Protein AF-0000000068152806 (afdb_homodimer)

Solvent-accessible surface area (backbone atoms only — not comparable to full-atom values): 21511 Å² total; per-residue (Å²): 139,83,94,70,76,79,80,67,64,83,64,62,55,67,63,58,47,50,52,50,33,52,52,53,46,49,50,49,51,51,51,44,48,52,53,55,49,51,43,52,47,40,26,72,75,70,64,43,59,54,64,48,30,51,35,50,41,30,65,74,62,71,43,65,50,60,44,10,46,52,40,53,50,41,35,52,35,21,40,46,11,8,44,35,8,37,49,25,39,74,61,47,23,37,74,90,31,66,49,57,30,49,23,26,42,28,42,11,51,30,28,37,49,50,22,50,31,69,69,41,37,43,46,60,52,44,30,74,72,66,41,61,49,67,62,58,44,45,64,51,49,52,27,49,51,51,19,53,56,30,40,58,78,43,38,88,81,46,58,47,64,28,47,52,49,13,52,50,26,39,48,49,14,52,53,37,53,73,66,26,88,77,40,76,73,35,52,55,52,21,50,50,26,35,48,45,10,43,50,27,38,18,52,36,31,37,52,50,23,48,52,32,48,48,54,58,64,108,139,82,94,70,76,79,82,68,65,82,64,62,55,68,64,58,46,50,54,50,33,51,51,54,46,48,50,49,52,51,52,43,48,52,54,55,49,51,44,52,47,40,26,72,74,70,64,44,57,54,65,49,30,50,36,50,40,31,65,73,63,71,44,64,48,60,44,10,47,53,39,53,50,40,35,52,35,21,41,47,12,9,44,36,8,38,49,25,39,74,62,48,26,37,74,90,32,67,47,56,30,48,22,25,43,27,41,10,50,31,28,36,50,50,23,49,31,69,69,42,36,41,45,60,54,45,30,73,73,67,41,61,50,69,63,60,44,44,64,50,50,50,27,47,50,50,19,51,55,30,40,57,78,43,37,86,81,47,57,46,63,28,47,53,50,12,52,51,25,37,48,49,15,51,52,37,54,75,66,26,89,77,40,77,72,35,52,55,53,20,50,49,26,36,46,45,10,42,51,28,39,19,50,36,31,38,50,50,23,49,51,31,51,47,54,58,64,108

Nearest PDB structures (foldseek):
  4kly-assembly1_D  TM=4.750E-01  e=7.527E-01  gamma proteobacterium 'Hot 75m4'
  7ocy-assembly1_A  TM=3.410E-01  e=1.994E+00  Enterococcus faecalis
  6uy0-assembly1_A  TM=3.071E-01  e=4.565E+00  Bos taurus
  7sgr-assembly1_F  TM=2.687E-01  e=9.029E+00  Escherichia coli CFT073
  4kly-assembly1_D  TM=5.398E-01  e=6.756E-01  gamma proteobacterium 'Hot 75m4'

Organism: Rhizobium meliloti (strain 1021) (NCBI:txid266834)

Foldseek 3Di:
DCPPPDPPPPPVPPVVVVVVVVVVVVVVVVVVCVVVVVLVCCCVPVVDPSCCVPDDVCVVVVHDPCPCVLLVVLLVLLQLLLVLLVVLLVVCQPVVPVLLSQLSNLLNVLSNLVSVCSVVVVLVVVVVVPDPSVVSCVVSVVSLVSNLVSCVVVVVVFVVVLSVLLVVLLVVLVVLVVVVPPPPVSPVVSSVSNSSSSNSSSVRSNVSSVVSVVVVVD/DCPPPDPPPPPPPPVVVVVVVVVVVVVVVVVVCVVVVVLVCCCVPVVDPSCCVPDDVCVVVVHDPCPCVLLVVLLVLLQLLLVLLVVLLVVCQPVVPPLLSQLSNLLNVLSNLVSVCSVVVVLVVVVVVPDPSVVSCVVSVVSLVSNLVSCVVVVVVFVVVLSVLLVVLLVVLVVLVVVVPPPPVSPVVSSVSNSSSSNSSSVRSNVSSVVSNVVVVD

Radius of gyration: 22.73 Å; Cα contacts (8 Å, |Δi|>4): 571; chains: 2; bounding box: 51×72×53 Å

Sequence (436 aa):
MDVEGITTAKALPRERRIQGDFHYALLVICSCIVLLTSIVIADRLFGIDYYDLVRDPNAIAGQPKYFGLVSNLGVILWFTGGIAALQAYWSGAGYDAPHLRRTLLAGGLFSGLMGIDDLLMLHEAIATAGVPEPFVLVPHMLLLATLCYHAWFIRRNIQWVLLAAAVASLGCSFLVDAVSENFAGLVFVEEGFKILGIMFLAVFLSLTSHAALKTKRRMDVEGITTAKALPRERRIQGDFHYALLVICSCIVLLTSIVIADRLFGIDYYDLVRDPNAIAGQPKYFGLVSNLGVILWFTGGIAALQAYWSGAGYDAPHLRRTLLAGGLFSGLMGIDDLLMLHEAIATAGVPEPFVLVPHMLLLATLCYHAWFIRRNIQWVLLAAAVASLGCSFLVDAVSENFAGLVFVEEGFKILGIMFLAVFLSLTSHAALKTKRR

Secondary structure (DSSP, 8-state):
--TTSS--S----HHHHHHHHHHHHHHHHHHHHHHHHHHHHHHHHH---HHHHHS-HHHHHT--TTTTHHHHHHHHHHHHHHHHHHHHHHTTTTTT-HHHHHHHHHHHHHHHHHHHHHHHTHHHHHHHTT--HHHHHHHHHHHHHHHHHHHHHTGGGTTHHHHHHHHHHHHHHHHHHHHGGG-HHHHHHHHHHHHHHHHHHHHHHHHHHHHHHHHTT-/--TTSS--S----HHHHHHHHHHHHHHHHHHHHHHHHHHHHHHHHH---HHHHHS-HHHHHT--TTTTHHHHHHHHHHHHHHHHHHHHHHTTTTTT-HHHHHHHHHHHHHHHHHHHHHHHTHHHHHHHTT--HHHHHHHHHHHHHHHHHHHHHTTTTTTHHHHHHHHHHHHHHHHHHHHGGG-HHHHHHHHHHHHHHHHHHHHHHHHHHHHHHHHTT-

Structure (mmCIF, N/CA/C/O backbone):
data_AF-0000000068152806-model_v1
#
loop_
_entity.id
_entity.type
_entity.pdbx_description
1 polymer 'DUF998 domain-containing protein'
#
loop_
_atom_site.group_PDB
_atom_site.id
_atom_site.type_symbol
_atom_site.label_atom_id
_atom_site.label_alt_id
_atom_site.label_comp_id
_atom_site.label_asym_id
_atom_site.label_entity_id
_atom_site.label_seq_id
_atom_site.pdbx_PDB_ins_code
_atom_site.Cartn_x
_atom_site.Cartn_y
_atom_site.Cartn_z
_atom_site.occupancy
_atom_site.B_iso_or_equiv
_atom_site.auth_seq_id
_atom_site.auth_comp_id
_atom_site.auth_asym_id
_atom_site.auth_atom_id
_atom_site.pdbx_PDB_model_num
ATOM 1 N N . MET A 1 1 ? 16.562 44.125 15.492 1 23.91 1 MET A N 1
ATOM 2 C CA . MET A 1 1 ? 15.328 43.375 15.703 1 23.91 1 MET A CA 1
ATOM 3 C C . MET A 1 1 ? 15.562 41.875 15.477 1 23.91 1 MET A C 1
ATOM 5 O O . MET A 1 1 ? 16 41.469 14.398 1 23.91 1 MET A O 1
ATOM 9 N N . ASP A 1 2 ? 15.766 41 16.578 1 25.88 2 ASP A N 1
ATOM 10 C CA . ASP A 1 2 ? 16.312 39.688 16.938 1 25.88 2 ASP A CA 1
ATOM 11 C C . ASP A 1 2 ? 15.43 38.562 16.422 1 25.88 2 ASP A C 1
ATOM 13 O O . ASP A 1 2 ? 14.266 38.438 16.828 1 25.88 2 ASP A O 1
ATOM 17 N N . VAL A 1 3 ? 15.453 38.156 15.164 1 32.62 3 VAL A N 1
ATOM 18 C CA . VAL A 1 3 ? 14.945 37.031 14.359 1 32.62 3 VAL A CA 1
ATOM 19 C C . VAL A 1 3 ? 15.117 35.719 15.133 1 32.62 3 VAL A C 1
ATOM 21 O O . VAL A 1 3 ? 15.938 34.875 14.758 1 32.62 3 VAL A O 1
ATOM 24 N N . GLU A 1 4 ? 15.344 35.656 16.531 1 32.03 4 GLU A N 1
ATOM 25 C CA . GLU A 1 4 ? 15.562 34.688 17.625 1 32.03 4 GLU A CA 1
ATOM 26 C C . GLU A 1 4 ? 14.359 33.781 17.812 1 32.03 4 GLU A C 1
ATOM 28 O O . GLU A 1 4 ? 14.5 32.656 18.281 1 32.03 4 GLU A O 1
ATOM 33 N N . GLY A 1 5 ? 13.117 34.219 17.891 1 29.22 5 GLY A N 1
ATOM 34 C CA . GLY A 1 5 ? 11.938 33.625 18.5 1 29.22 5 GLY A CA 1
ATOM 35 C C . GLY A 1 5 ? 11.453 32.375 17.766 1 29.22 5 GLY A C 1
ATOM 36 O O . GLY A 1 5 ? 10.555 31.688 18.234 1 29.22 5 GLY A O 1
ATOM 37 N N . ILE A 1 6 ? 11.383 32.406 16.5 1 32.19 6 ILE A N 1
ATOM 38 C CA . ILE A 1 6 ? 10.609 31.438 15.742 1 32.19 6 ILE A CA 1
ATOM 39 C C . ILE A 1 6 ? 11.102 30.016 16.047 1 32.19 6 ILE A C 1
ATOM 41 O O . ILE A 1 6 ? 10.32 29.062 16.047 1 32.19 6 ILE A O 1
ATOM 45 N N . THR A 1 7 ? 12.383 29.688 15.914 1 33.19 7 THR A N 1
ATOM 46 C CA . THR A 1 7 ? 12.977 28.422 15.523 1 33.19 7 THR A CA 1
ATOM 47 C C . THR A 1 7 ? 12.898 27.406 16.672 1 33.19 7 THR A C 1
ATOM 49 O O . THR A 1 7 ? 13.625 26.406 16.672 1 33.19 7 THR A O 1
ATOM 52 N N . THR A 1 8 ? 12.367 27.688 17.828 1 31.72 8 THR A N 1
ATOM 53 C CA . THR A 1 8 ? 12.414 26.891 19.047 1 31.72 8 THR A CA 1
ATOM 54 C C . THR A 1 8 ? 11.523 25.672 18.938 1 31.72 8 THR A C 1
ATOM 56 O O . THR A 1 8 ? 10.398 25.656 19.438 1 31.72 8 THR A O 1
ATOM 59 N N . ALA A 1 9 ? 10.922 25.266 17.859 1 37.38 9 ALA A N 1
ATOM 60 C CA . ALA A 1 9 ? 10.352 23.938 17.953 1 37.38 9 ALA A CA 1
ATOM 61 C C . ALA A 1 9 ? 11.164 23.062 18.906 1 37.38 9 ALA A C 1
ATOM 63 O O . ALA A 1 9 ? 12.391 22.969 18.781 1 37.38 9 ALA A O 1
ATOM 64 N N . LYS A 1 10 ? 10.672 22.797 20.078 1 40.47 10 LYS A N 1
ATOM 65 C CA . LYS A 1 10 ? 11.336 22.078 21.172 1 40.47 10 LYS A CA 1
ATOM 66 C C . LYS A 1 10 ? 12.133 20.891 20.641 1 40.47 10 LYS A C 1
ATOM 68 O O . LYS A 1 10 ? 11.547 19.875 20.234 1 40.47 10 LYS A O 1
ATOM 73 N N . ALA A 1 11 ? 13.219 21.031 19.891 1 41.03 11 ALA A N 1
ATOM 74 C CA . ALA A 1 11 ? 14.266 20.078 19.562 1 41.03 11 ALA A CA 1
ATOM 75 C C . ALA A 1 11 ? 14.445 19.062 20.688 1 41.03 11 ALA A C 1
ATOM 77 O O . ALA A 1 11 ? 14.844 19.422 21.797 1 41.03 11 ALA A O 1
ATOM 78 N N . LEU A 1 12 ? 13.484 18.109 20.828 1 43.78 12 LEU A N 1
ATOM 79 C CA . LEU A 1 12 ? 13.953 17.125 21.812 1 43.78 12 LEU A CA 1
ATOM 80 C C . LEU A 1 12 ? 15.477 17.062 21.828 1 43.78 12 LEU A C 1
ATOM 82 O O . LEU A 1 12 ? 16.109 17.156 20.781 1 43.78 12 LEU A O 1
ATOM 86 N N . PRO A 1 13 ? 16.062 17.391 22.969 1 49.28 13 PRO A N 1
ATOM 87 C CA . PRO A 1 13 ? 17.516 17.266 23.047 1 49.28 13 PRO A CA 1
ATOM 88 C C . PRO A 1 13 ? 18.062 16.109 22.203 1 49.28 13 PRO A C 1
ATOM 90 O O . PRO A 1 13 ? 17.359 15.117 21.984 1 49.28 13 PRO A O 1
ATOM 93 N N . ARG A 1 14 ? 18.969 16.422 21.297 1 53.59 14 ARG A N 1
ATOM 94 C CA . ARG A 1 14 ? 19.672 15.5 20.422 1 53.59 14 ARG A CA 1
ATOM 95 C C . ARG A 1 14 ? 19.75 14.109 21.031 1 53.59 14 ARG A C 1
ATOM 97 O O . ARG A 1 14 ? 19.594 13.109 20.312 1 53.59 14 ARG A O 1
ATOM 104 N N . GLU A 1 15 ? 19.953 14.203 22.328 1 50.41 15 GLU A N 1
ATOM 105 C CA . GLU A 1 15 ? 20.141 12.93 23.016 1 50.41 15 GLU A CA 1
ATOM 106 C C . GLU A 1 15 ? 18.844 12.125 23.062 1 50.41 15 GLU A C 1
ATOM 108 O O . GLU A 1 15 ? 18.859 10.906 22.859 1 50.41 15 GLU A O 1
ATOM 113 N N . ARG A 1 16 ? 17.75 12.719 23.328 1 54.06 16 ARG A N 1
ATOM 114 C CA . ARG A 1 16 ? 16.469 12.016 23.422 1 54.06 16 ARG A CA 1
ATOM 115 C C . ARG A 1 16 ? 16.016 11.523 22.047 1 54.06 16 ARG A C 1
ATOM 117 O O . ARG A 1 16 ? 15.391 10.469 21.938 1 54.06 16 ARG A O 1
ATOM 124 N N . ARG A 1 17 ? 16.5 12.227 21.109 1 61.84 17 ARG A N 1
ATOM 125 C CA . ARG A 1 17 ? 16.125 11.828 19.75 1 61.84 17 ARG A CA 1
ATOM 126 C C . ARG A 1 17 ? 16.906 10.594 19.312 1 61.84 17 ARG A C 1
ATOM 128 O O . ARG A 1 17 ? 16.344 9.672 18.719 1 61.84 17 ARG A O 1
ATOM 135 N N . ILE A 1 18 ? 18.188 10.625 19.781 1 61.19 18 ILE A N 1
ATOM 136 C CA . ILE A 1 18 ? 19.016 9.469 19.453 1 61.19 18 ILE A CA 1
ATOM 137 C C . ILE A 1 18 ? 18.516 8.242 20.219 1 61.19 18 ILE A C 1
ATOM 139 O O . ILE A 1 18 ? 18.438 7.145 19.656 1 61.19 18 ILE A O 1
ATOM 143 N N . GLN A 1 19 ? 18.219 8.539 21.406 1 64.38 19 GLN A N 1
ATOM 144 C CA . GLN A 1 19 ? 17.672 7.441 22.219 1 64.38 19 GLN A CA 1
ATOM 145 C C . GLN A 1 19 ? 16.375 6.918 21.625 1 64.38 19 GLN A C 1
ATOM 147 O O . GLN A 1 19 ? 16.125 5.711 21.609 1 64.38 19 GLN A O 1
ATOM 152 N N . GLY A 1 20 ? 15.586 7.766 21.172 1 71.75 20 GLY A N 1
ATOM 153 C CA . GLY A 1 20 ? 14.352 7.367 20.531 1 71.75 20 GLY A CA 1
ATOM 154 C C . GLY A 1 20 ? 14.562 6.609 19.234 1 71.75 20 GLY A C 1
ATOM 155 O O . GLY A 1 20 ? 13.883 5.613 18.969 1 71.75 20 GLY A O 1
ATOM 156 N N . ASP A 1 21 ? 15.648 6.93 18.641 1 79.38 21 ASP A N 1
ATOM 157 C CA . ASP A 1 21 ? 16.016 6.273 17.391 1 79.38 21 ASP A CA 1
ATOM 158 C C . ASP A 1 21 ? 16.391 4.816 17.625 1 79.38 21 ASP A C 1
ATOM 160 O O . ASP A 1 21 ? 15.984 3.93 16.875 1 79.38 21 ASP A O 1
ATOM 164 N N . PHE A 1 22 ? 17.078 4.609 18.719 1 83.88 22 PHE A N 1
ATOM 165 C CA . PHE A 1 22 ? 17.562 3.264 19.016 1 83.88 22 PHE A CA 1
ATOM 166 C C . PHE A 1 22 ? 16.406 2.352 19.422 1 83.88 22 PHE A C 1
ATOM 168 O O . PHE A 1 22 ? 16.391 1.166 19.094 1 83.88 22 PHE A O 1
ATOM 175 N N . HIS A 1 23 ? 15.477 2.967 20.094 1 88.12 23 HIS A N 1
ATOM 176 C CA . HIS A 1 23 ? 14.32 2.168 20.5 1 88.12 23 HIS A CA 1
ATOM 177 C C . HIS A 1 23 ? 13.539 1.69 19.266 1 88.12 23 HIS A C 1
ATOM 179 O O . HIS A 1 23 ? 13.148 0.523 19.203 1 88.12 23 HIS A O 1
ATOM 185 N N . TYR A 1 24 ? 13.336 2.57 18.328 1 89.94 24 TYR A N 1
ATOM 186 C CA . TYR A 1 24 ? 12.633 2.189 17.109 1 89.94 24 TYR A CA 1
ATOM 187 C C . TYR A 1 24 ? 13.43 1.165 16.312 1 89.94 24 TYR A C 1
ATOM 189 O O . TYR A 1 24 ? 12.859 0.231 15.734 1 89.94 24 TYR A O 1
ATOM 197 N N . ALA A 1 25 ? 14.727 1.347 16.297 1 91.38 25 ALA A N 1
ATOM 198 C CA . ALA A 1 25 ? 15.578 0.404 15.578 1 91.38 25 ALA A CA 1
ATOM 199 C C . ALA A 1 25 ? 15.5 -0.989 16.188 1 91.38 25 ALA A C 1
ATOM 201 O O . ALA A 1 25 ? 15.391 -1.986 15.477 1 91.38 25 ALA A O 1
ATOM 202 N N . LEU A 1 26 ? 15.484 -1.03 17.469 1 91.75 26 LEU A N 1
ATOM 203 C CA . LEU A 1 26 ? 15.398 -2.301 18.188 1 91.75 26 LEU A CA 1
ATOM 204 C C . LEU A 1 26 ? 14.047 -2.967 17.938 1 91.75 26 LEU A C 1
ATOM 206 O O . LEU A 1 26 ? 13.977 -4.18 17.75 1 91.75 26 LEU A O 1
ATOM 210 N N . LEU A 1 27 ? 13.086 -2.189 17.938 1 92.06 27 LEU A N 1
ATOM 211 C CA . LEU A 1 27 ? 11.75 -2.721 17.703 1 92.06 27 LEU A CA 1
ATOM 212 C C . LEU A 1 27 ? 11.648 -3.316 16.297 1 92.06 27 LEU A C 1
ATOM 214 O O . LEU A 1 27 ? 11.039 -4.375 16.109 1 92.06 27 LEU A O 1
ATOM 218 N N . VAL A 1 28 ? 12.219 -2.611 15.328 1 94.25 28 VAL A N 1
ATOM 219 C CA . VAL A 1 28 ? 12.195 -3.094 13.953 1 94.25 28 VAL A CA 1
ATOM 220 C C . VAL A 1 28 ? 12.992 -4.391 13.844 1 94.25 28 VAL A C 1
ATOM 222 O O . VAL A 1 28 ? 12.531 -5.363 13.242 1 94.25 28 VAL A O 1
ATOM 225 N N . ILE A 1 29 ? 14.156 -4.438 14.484 1 94.12 29 ILE A N 1
ATOM 226 C CA . ILE A 1 29 ? 15.008 -5.617 14.445 1 94.12 29 ILE A CA 1
ATOM 227 C C . ILE A 1 29 ? 14.305 -6.793 15.117 1 94.12 29 ILE A C 1
ATOM 229 O O . ILE A 1 29 ? 14.281 -7.902 14.578 1 94.12 29 ILE A O 1
ATOM 233 N N . CYS A 1 30 ? 13.711 -6.562 16.266 1 93.44 30 CYS A N 1
ATOM 234 C CA . CYS A 1 30 ? 12.992 -7.605 16.984 1 93.44 30 CYS A CA 1
ATOM 235 C C . CYS A 1 30 ? 11.828 -8.133 16.156 1 93.44 30 CYS A C 1
ATOM 237 O O . CYS A 1 30 ? 11.609 -9.344 16.078 1 93.44 30 CYS A O 1
ATOM 239 N N . SER A 1 31 ? 11.078 -7.199 15.578 1 93.5 31 SER A N 1
ATOM 240 C CA . SER A 1 31 ? 9.961 -7.602 14.742 1 93.5 31 SER A CA 1
ATOM 241 C C . SER A 1 31 ? 10.43 -8.445 13.555 1 93.5 31 SER A C 1
ATOM 243 O O . SER A 1 31 ? 9.773 -9.43 13.195 1 93.5 31 SER A O 1
ATOM 245 N N . CYS A 1 32 ? 11.523 -8.078 12.969 1 93.19 32 CYS A N 1
ATOM 246 C CA . CYS A 1 32 ? 12.07 -8.828 11.844 1 93.19 32 CYS A CA 1
ATOM 247 C C . CYS A 1 32 ? 12.523 -10.219 12.273 1 93.19 32 CYS A C 1
ATOM 249 O O . CYS A 1 32 ? 12.281 -11.195 11.578 1 93.19 32 CYS A O 1
ATOM 251 N N . ILE A 1 33 ? 13.156 -10.289 13.422 1 91.38 33 ILE A N 1
ATOM 252 C CA . ILE A 1 33 ? 13.625 -11.57 13.953 1 91.38 33 ILE A CA 1
ATOM 253 C C . ILE A 1 33 ? 12.422 -12.484 14.203 1 91.38 33 ILE A C 1
ATOM 255 O O . ILE A 1 33 ? 12.453 -13.672 13.867 1 91.38 33 ILE A O 1
ATOM 259 N N . VAL A 1 34 ? 11.438 -11.953 14.812 1 91.81 34 VAL A N 1
ATOM 260 C CA . VAL A 1 34 ? 10.234 -12.734 15.086 1 91.81 34 VAL A CA 1
ATOM 261 C C . VAL A 1 34 ? 9.648 -13.242 13.773 1 91.81 34 VAL A C 1
ATOM 263 O O . VAL A 1 34 ? 9.25 -14.406 13.672 1 91.81 34 VAL A O 1
ATOM 266 N N . LEU A 1 35 ? 9.578 -12.383 12.781 1 91.31 35 LEU A N 1
ATOM 267 C CA . LEU A 1 35 ? 9.031 -12.75 11.477 1 91.31 35 LEU A CA 1
ATOM 268 C C . LEU A 1 35 ? 9.859 -13.859 10.836 1 91.31 35 LEU A C 1
ATOM 270 O O . LEU A 1 35 ? 9.312 -14.883 10.422 1 91.31 35 LEU A O 1
ATOM 274 N N . LEU A 1 36 ? 11.188 -13.734 10.766 1 89.62 36 LEU A N 1
ATOM 275 C CA . LEU A 1 36 ? 12.062 -14.711 10.125 1 89.62 36 LEU A CA 1
ATOM 276 C C . LEU A 1 36 ? 12.07 -16.031 10.898 1 89.62 36 LEU A C 1
ATOM 278 O O . LEU A 1 36 ? 12.078 -17.109 10.297 1 89.62 36 LEU A O 1
ATOM 282 N N . THR A 1 37 ? 12.07 -15.898 12.211 1 90.06 37 THR A N 1
ATOM 283 C CA . THR A 1 37 ? 12.039 -17.109 13.039 1 90.06 37 THR A CA 1
ATOM 284 C C . THR A 1 37 ? 10.734 -17.875 12.82 1 90.06 37 THR A C 1
ATOM 286 O O . THR A 1 37 ? 10.727 -19.094 12.766 1 90.06 37 THR A O 1
ATOM 289 N N . SER A 1 38 ? 9.625 -17.172 12.742 1 89.81 38 SER A N 1
ATOM 290 C CA . SER A 1 38 ? 8.336 -17.812 12.484 1 89.81 38 SER A CA 1
ATOM 291 C C . SER A 1 38 ? 8.352 -18.578 11.164 1 89.81 38 SER A C 1
ATOM 293 O O . SER A 1 38 ? 7.73 -19.641 11.047 1 89.81 38 SER A O 1
ATOM 295 N N . ILE A 1 39 ? 9.023 -18.078 10.18 1 87.31 39 ILE A N 1
ATOM 296 C CA . ILE A 1 39 ? 9.125 -18.734 8.875 1 87.31 39 ILE A CA 1
ATOM 297 C C . ILE A 1 39 ? 9.93 -20.016 9 1 87.31 39 ILE A C 1
ATOM 299 O O . ILE A 1 39 ? 9.547 -21.047 8.438 1 87.31 39 ILE A O 1
ATOM 303 N N . VAL A 1 40 ? 11.008 -19.938 9.773 1 86.56 40 VAL A N 1
ATOM 304 C CA . VAL A 1 40 ? 11.852 -21.109 9.977 1 86.56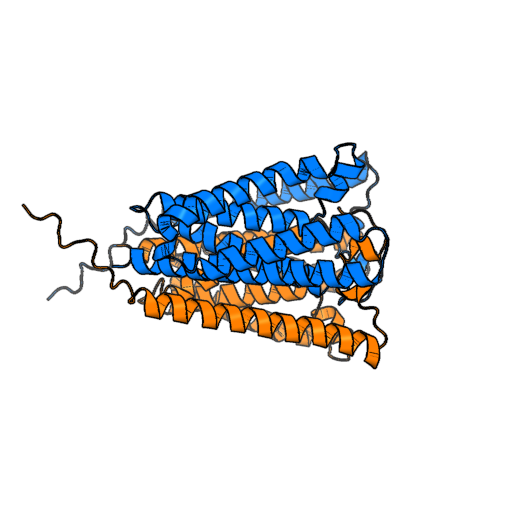 40 VAL A CA 1
ATOM 305 C C . VAL A 1 40 ? 11.078 -22.188 10.75 1 86.56 40 VAL A C 1
ATOM 307 O O . VAL A 1 40 ? 11.164 -23.375 10.43 1 86.56 40 VAL A O 1
ATOM 310 N N . ILE A 1 41 ? 10.336 -21.719 11.703 1 87.88 41 ILE A N 1
ATOM 311 C CA . ILE A 1 41 ? 9.523 -22.656 12.484 1 87.88 41 ILE A CA 1
ATOM 312 C C . ILE A 1 41 ? 8.477 -23.297 11.578 1 87.88 41 ILE A C 1
ATOM 314 O O . ILE A 1 41 ? 8.242 -24.516 11.664 1 87.88 41 ILE A O 1
ATOM 318 N N . ALA A 1 42 ? 7.828 -22.531 10.703 1 84.69 42 ALA A N 1
ATOM 319 C CA . ALA A 1 42 ? 6.836 -23.078 9.773 1 84.69 42 ALA A CA 1
ATOM 320 C C . ALA A 1 42 ? 7.465 -24.094 8.828 1 84.69 42 ALA A C 1
ATOM 322 O O . ALA A 1 42 ? 6.848 -25.109 8.508 1 84.69 42 ALA A O 1
ATOM 323 N N . ASP A 1 43 ? 8.641 -23.844 8.398 1 85.25 43 ASP A N 1
ATOM 324 C CA . ASP A 1 43 ? 9.367 -24.766 7.52 1 85.25 43 ASP A CA 1
ATOM 325 C C . ASP A 1 43 ? 9.695 -26.062 8.234 1 85.25 43 ASP A C 1
ATOM 327 O O . ASP A 1 43 ? 9.453 -27.156 7.699 1 85.25 43 ASP A O 1
ATOM 331 N N . ARG A 1 44 ? 10.07 -25.984 9.508 1 87.25 44 ARG A N 1
ATOM 332 C CA . ARG A 1 44 ? 10.516 -27.156 10.266 1 87.25 44 ARG A CA 1
ATOM 333 C C . ARG A 1 44 ? 9.328 -27.938 10.82 1 87.25 44 ARG A C 1
ATOM 335 O O . ARG A 1 44 ? 9.344 -29.156 10.836 1 87.25 44 ARG A O 1
ATOM 342 N N . LEU A 1 45 ? 8.352 -27.219 11.227 1 86.94 45 LEU A N 1
ATOM 343 C CA . LEU A 1 45 ? 7.25 -27.875 11.93 1 86.94 45 LEU A CA 1
ATOM 344 C C . LEU A 1 45 ? 6.156 -28.281 10.945 1 86.94 45 LEU A C 1
ATOM 346 O O . LEU A 1 45 ? 5.52 -29.328 11.125 1 86.94 45 LEU A O 1
ATOM 350 N N . PHE A 1 46 ? 5.867 -27.5 9.883 1 83.56 46 PHE A N 1
ATOM 351 C CA . PHE A 1 46 ? 4.742 -27.766 9 1 83.56 46 PHE A CA 1
ATOM 352 C C . PHE A 1 46 ? 5.227 -28.203 7.621 1 83.56 46 PHE A C 1
ATOM 354 O O . PHE A 1 46 ? 4.422 -28.547 6.75 1 83.56 46 PHE A O 1
ATOM 361 N N . GLY A 1 47 ? 6.531 -28.156 7.371 1 85 47 GLY A N 1
ATOM 362 C CA . GLY A 1 47 ? 7.098 -28.609 6.109 1 85 47 GLY A CA 1
ATOM 363 C C . GLY A 1 47 ? 6.895 -27.625 4.977 1 85 47 GLY A C 1
ATOM 364 O O . GLY A 1 47 ? 6.934 -28 3.803 1 85 47 GLY A O 1
ATOM 365 N N . ILE A 1 48 ? 6.527 -26.453 5.258 1 81.94 48 ILE A N 1
ATOM 366 C CA . ILE A 1 48 ? 6.387 -25.422 4.242 1 81.94 48 ILE A CA 1
ATOM 36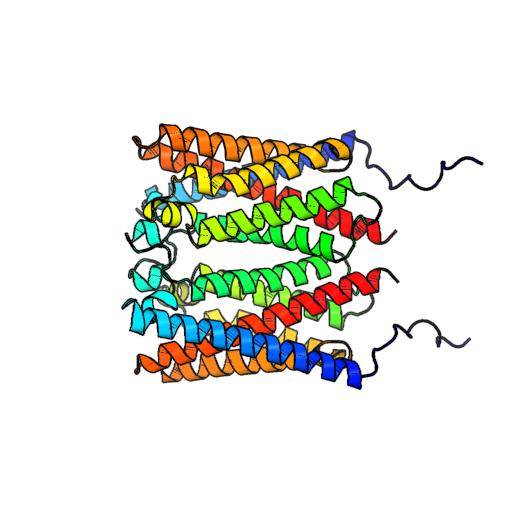7 C C . ILE A 1 48 ? 7.762 -24.859 3.873 1 81.94 48 ILE A C 1
ATOM 369 O O . ILE A 1 48 ? 8.453 -24.297 4.719 1 81.94 48 ILE A O 1
ATOM 373 N N . ASP A 1 49 ? 8.18 -25.062 2.691 1 85.94 49 ASP A N 1
ATOM 374 C CA . ASP A 1 49 ? 9.477 -24.547 2.246 1 85.94 49 ASP A CA 1
ATOM 375 C C . ASP A 1 49 ? 9.57 -23.047 2.434 1 85.94 49 ASP A C 1
ATOM 377 O O . ASP A 1 49 ? 8.68 -22.297 2.02 1 85.94 49 ASP A O 1
ATOM 381 N N . TYR A 1 50 ? 10.609 -22.578 3.135 1 83 50 TYR A N 1
ATOM 382 C CA . TYR A 1 50 ? 10.797 -21.156 3.375 1 83 50 TYR A CA 1
ATOM 383 C C . TYR A 1 50 ? 10.836 -20.391 2.062 1 83 50 TYR A C 1
ATOM 385 O O . TYR A 1 50 ? 10.445 -19.219 2.01 1 83 50 TYR A O 1
ATOM 393 N N . TYR A 1 51 ? 11.258 -21.016 1.03 1 82.06 51 TYR A N 1
ATOM 394 C CA . TYR A 1 51 ? 11.344 -20.406 -0.291 1 82.06 51 TYR A CA 1
ATOM 395 C C . TYR A 1 51 ? 9.961 -19.984 -0.78 1 82.06 51 TYR A C 1
ATOM 397 O O . TYR A 1 51 ? 9.812 -18.922 -1.396 1 82.06 51 TYR A O 1
ATOM 405 N N . ASP A 1 52 ? 8.977 -20.766 -0.447 1 85.44 52 ASP A N 1
ATOM 406 C CA . ASP A 1 52 ? 7.613 -20.484 -0.888 1 85.44 52 ASP A CA 1
ATOM 407 C C . ASP A 1 52 ? 7 -19.344 -0.097 1 85.44 52 ASP A C 1
ATOM 409 O O . ASP A 1 52 ? 5.988 -18.766 -0.51 1 85.44 52 ASP A O 1
ATOM 413 N N . LEU A 1 53 ? 7.621 -19 0.979 1 82.62 53 LEU A N 1
ATOM 414 C CA . LEU A 1 53 ? 7.078 -17.938 1.814 1 82.62 53 LEU A CA 1
ATOM 415 C C . LEU A 1 53 ? 7.766 -16.609 1.514 1 82.62 53 LEU A C 1
ATOM 417 O O . LEU A 1 53 ? 7.156 -15.547 1.659 1 82.62 53 LEU A O 1
ATOM 421 N N . VAL A 1 54 ? 8.953 -16.734 1.007 1 80.56 54 VAL A N 1
ATOM 422 C CA . VAL A 1 54 ? 9.734 -15.5 0.905 1 80.56 54 VAL A CA 1
ATOM 423 C C . VAL A 1 54 ? 9.703 -14.984 -0.533 1 80.56 54 VAL A C 1
ATOM 425 O O . VAL A 1 54 ? 9.844 -13.781 -0.771 1 80.56 54 VAL A O 1
ATOM 428 N N . ARG A 1 55 ? 9.508 -15.836 -1.491 1 80.56 55 ARG A N 1
ATOM 429 C CA . ARG A 1 55 ? 9.562 -15.438 -2.893 1 80.56 55 ARG A CA 1
ATOM 430 C C . ARG A 1 55 ? 8.203 -14.961 -3.385 1 80.56 55 ARG A C 1
ATOM 432 O O . ARG A 1 55 ? 7.184 -15.203 -2.74 1 80.56 55 ARG A O 1
ATOM 439 N N . ASP A 1 56 ? 8.266 -14.219 -4.484 1 82.81 56 ASP A N 1
ATOM 440 C CA . ASP A 1 56 ? 7.051 -13.742 -5.137 1 82.81 56 ASP A CA 1
ATOM 441 C C . ASP A 1 56 ? 6.215 -14.914 -5.656 1 82.81 56 ASP A C 1
ATOM 443 O O . ASP A 1 56 ? 6.758 -15.875 -6.195 1 82.81 56 ASP A O 1
ATOM 447 N N . PRO A 1 57 ? 4.902 -14.836 -5.516 1 80.75 57 PRO A N 1
ATOM 448 C CA . PRO A 1 57 ? 4.023 -15.922 -5.949 1 80.75 57 PRO A CA 1
ATOM 449 C C . PRO A 1 57 ? 4.215 -16.281 -7.418 1 80.75 57 PRO A C 1
ATOM 451 O O . PRO A 1 57 ? 4.188 -17.469 -7.777 1 80.75 57 PRO A O 1
ATOM 454 N N . ASN A 1 58 ? 4.34 -15.297 -8.25 1 82.19 58 ASN A N 1
ATOM 455 C CA . ASN A 1 58 ? 4.535 -15.594 -9.664 1 82.19 58 ASN A CA 1
ATOM 456 C C . ASN A 1 58 ? 5.879 -16.281 -9.914 1 82.19 58 ASN A C 1
ATOM 458 O O . ASN A 1 58 ? 5.988 -17.141 -10.789 1 82.19 58 ASN A O 1
ATOM 462 N N . ALA A 1 59 ? 6.879 -15.969 -9.164 1 76.88 59 ALA A N 1
ATOM 463 C CA . ALA A 1 59 ? 8.188 -16.609 -9.273 1 76.88 59 ALA A CA 1
ATOM 464 C C . ALA A 1 59 ? 8.133 -18.047 -8.789 1 76.88 59 ALA A C 1
ATOM 466 O O . ALA A 1 59 ? 8.719 -18.938 -9.406 1 76.88 59 ALA A O 1
ATOM 467 N N . ILE A 1 60 ? 7.375 -18.25 -7.73 1 79.12 60 ILE A N 1
ATOM 468 C CA . ILE A 1 60 ? 7.207 -19.594 -7.176 1 79.12 60 ILE A CA 1
ATOM 469 C C . ILE A 1 60 ? 6.527 -20.484 -8.203 1 79.12 60 ILE A C 1
ATOM 471 O O . ILE A 1 60 ? 6.934 -21.641 -8.398 1 79.12 60 ILE A O 1
ATOM 475 N N . ALA A 1 61 ? 5.539 -19.953 -8.953 1 83.25 61 ALA A N 1
ATOM 476 C CA . ALA A 1 61 ? 4.727 -20.734 -9.883 1 83.25 61 ALA A CA 1
ATOM 477 C C . ALA A 1 61 ? 5.363 -20.766 -11.273 1 83.25 61 ALA A C 1
ATOM 479 O O . ALA A 1 61 ? 4.902 -21.484 -12.156 1 83.25 61 ALA A O 1
ATOM 480 N N . GLY A 1 62 ? 6.449 -19.984 -11.508 1 81.25 62 GLY A N 1
ATOM 481 C CA . GLY A 1 62 ? 7.055 -19.891 -12.828 1 81.25 62 GLY A CA 1
ATOM 482 C C . GLY A 1 62 ? 6.184 -19.172 -13.836 1 81.25 62 GLY A C 1
ATOM 483 O O . GLY A 1 62 ? 6.16 -19.516 -15.016 1 81.25 62 GLY A O 1
ATOM 484 N N . GLN A 1 63 ? 5.316 -18.328 -13.359 1 81.75 63 GLN A N 1
ATOM 485 C CA . GLN A 1 63 ? 4.402 -17.562 -14.203 1 81.75 63 GLN A CA 1
ATOM 486 C C . GLN A 1 63 ? 4.988 -16.203 -14.555 1 81.75 63 GLN A C 1
ATOM 488 O O . GLN A 1 63 ? 5.914 -15.734 -13.891 1 81.75 63 GLN A O 1
ATOM 493 N N . PRO A 1 64 ? 4.418 -15.75 -15.711 1 79.81 64 PRO A N 1
ATOM 494 C CA . PRO A 1 64 ? 4.832 -14.375 -16.016 1 79.81 64 PRO A CA 1
ATOM 495 C C . PRO A 1 64 ? 4.508 -13.398 -14.891 1 79.81 64 PRO A C 1
ATOM 497 O O . PRO A 1 64 ? 3.51 -13.57 -14.188 1 79.81 64 PRO A O 1
ATOM 500 N N . LYS A 1 65 ? 5.301 -12.453 -14.805 1 77.94 65 LYS A N 1
ATOM 501 C CA . LYS A 1 65 ? 5.262 -11.523 -13.68 1 77.94 65 LYS A CA 1
ATOM 502 C C . LYS A 1 65 ? 4.055 -10.594 -13.773 1 77.94 65 LYS A C 1
ATOM 504 O O . LYS A 1 65 ? 3.648 -10 -12.773 1 77.94 65 LYS A O 1
ATOM 509 N N . TYR A 1 66 ? 3.473 -10.461 -14.938 1 79.31 66 TYR A N 1
ATOM 510 C CA . TYR A 1 66 ? 2.336 -9.562 -15.094 1 79.31 66 TYR A CA 1
ATOM 511 C C . TYR A 1 66 ? 1.028 -10.273 -14.766 1 79.31 66 TYR A C 1
ATOM 513 O O . TYR A 1 66 ? -0.043 -9.664 -14.805 1 79.31 66 TYR A O 1
ATOM 521 N N . PHE A 1 67 ? 1.146 -11.5 -14.391 1 84.12 67 PHE A N 1
ATOM 522 C CA . PHE A 1 67 ? -0.051 -12.195 -13.938 1 84.12 67 PHE A CA 1
ATOM 523 C C . PHE A 1 67 ? -0.597 -11.562 -12.656 1 84.12 67 PHE A C 1
ATOM 525 O O . PHE A 1 67 ? 0.158 -11.281 -11.727 1 84.12 67 PHE A O 1
ATOM 532 N N . GLY A 1 68 ? -1.859 -11.281 -12.711 1 87.38 68 GLY A N 1
ATOM 533 C CA . GLY A 1 68 ? -2.518 -10.672 -11.57 1 87.38 68 GLY A CA 1
ATOM 534 C C . GLY A 1 68 ? -2.332 -9.172 -11.5 1 87.38 68 GLY A C 1
ATOM 535 O O . GLY A 1 68 ? -2.426 -8.57 -10.43 1 87.38 68 GLY A O 1
ATOM 536 N N . LEU A 1 69 ? -2.066 -8.562 -12.555 1 86.62 69 LEU A N 1
ATOM 537 C CA . LEU A 1 69 ? -1.793 -7.129 -12.633 1 86.62 69 LEU A CA 1
ATOM 538 C C . LEU A 1 69 ? -2.951 -6.324 -12.055 1 86.62 69 LEU A C 1
ATOM 540 O O . LEU A 1 69 ? -2.738 -5.402 -11.266 1 86.62 69 LEU A O 1
ATOM 544 N N . VAL A 1 70 ? -4.137 -6.68 -12.406 1 87.94 70 VAL A N 1
ATOM 545 C CA . VAL A 1 70 ? -5.309 -5.938 -11.961 1 87.94 70 VAL A CA 1
ATOM 546 C C . VAL A 1 70 ? -5.508 -6.129 -10.461 1 87.94 70 VAL A C 1
ATOM 548 O O . VAL A 1 70 ? -5.777 -5.168 -9.734 1 87.94 70 VAL A O 1
ATOM 551 N N . SER A 1 71 ? -5.328 -7.344 -10.016 1 88.56 71 SER A N 1
ATOM 552 C CA . SER A 1 71 ? -5.441 -7.629 -8.586 1 88.56 71 SER A CA 1
ATOM 553 C C . SER A 1 71 ? -4.395 -6.863 -7.785 1 88.56 71 SER A C 1
ATOM 555 O O . SER A 1 71 ? -4.711 -6.266 -6.754 1 88.56 71 SER A O 1
ATOM 557 N N . ASN A 1 72 ? -3.199 -6.816 -8.281 1 88.69 72 ASN A N 1
ATOM 558 C CA . ASN A 1 72 ? -2.125 -6.094 -7.605 1 88.69 72 ASN A CA 1
ATOM 559 C C . ASN A 1 72 ? -2.375 -4.59 -7.605 1 88.69 72 ASN A C 1
ATOM 561 O O . ASN A 1 72 ? -2.053 -3.9 -6.637 1 88.69 72 ASN A O 1
ATOM 565 N N . LEU A 1 73 ? -2.916 -4.105 -8.68 1 90.69 73 LEU A N 1
ATOM 566 C CA . LEU A 1 73 ? -3.289 -2.697 -8.734 1 90.69 73 LEU A CA 1
ATOM 567 C C . LEU A 1 73 ? -4.363 -2.379 -7.703 1 90.69 73 LEU A C 1
ATOM 569 O O . LEU A 1 73 ? -4.316 -1.33 -7.055 1 90.69 73 LEU A O 1
ATOM 573 N N . GLY A 1 74 ? -5.277 -3.23 -7.617 1 93.44 74 GLY A N 1
ATOM 574 C CA . GLY A 1 74 ? -6.289 -3.072 -6.586 1 93.44 74 GLY A CA 1
ATOM 575 C C . GLY A 1 74 ? -5.707 -2.992 -5.188 1 93.44 74 GLY A C 1
ATOM 576 O O . GLY A 1 74 ? -6.121 -2.15 -4.387 1 93.44 74 GLY A O 1
ATOM 577 N N . VAL A 1 75 ? -4.75 -3.791 -4.914 1 92.06 75 VAL A N 1
ATOM 578 C CA . VAL A 1 75 ? -4.102 -3.811 -3.607 1 92.06 75 VAL A CA 1
ATOM 579 C C . VAL A 1 75 ? -3.4 -2.477 -3.359 1 92.06 75 VAL A C 1
ATOM 581 O O . VAL A 1 75 ? -3.52 -1.898 -2.277 1 92.06 75 VAL A O 1
ATOM 584 N N . ILE A 1 76 ? -2.727 -2.033 -4.34 1 92.69 76 ILE A N 1
ATOM 585 C CA . ILE A 1 76 ? -2.045 -0.749 -4.23 1 92.69 76 ILE A CA 1
ATOM 586 C C . ILE A 1 76 ? -3.057 0.346 -3.902 1 92.69 76 ILE A C 1
ATOM 588 O O . ILE A 1 76 ? -2.818 1.177 -3.023 1 92.69 76 ILE A O 1
ATOM 592 N N . LEU A 1 77 ? -4.141 0.317 -4.562 1 95.94 77 LEU A N 1
ATOM 593 C CA . LEU A 1 77 ? -5.156 1.346 -4.375 1 95.94 77 LEU A CA 1
ATOM 594 C C . LEU A 1 77 ? -5.809 1.219 -3.002 1 95.94 77 LEU A C 1
ATOM 596 O O . LEU A 1 77 ? -6.102 2.227 -2.352 1 95.94 77 LEU A O 1
ATOM 600 N N . TRP A 1 78 ? -6.012 -0.063 -2.523 1 95.94 78 TRP A N 1
ATOM 601 C CA . TRP A 1 78 ? -6.492 -0.286 -1.164 1 95.94 78 TRP A CA 1
ATOM 602 C C . TRP A 1 78 ? -5.59 0.398 -0.145 1 95.94 78 TRP A C 1
ATOM 604 O O . TRP A 1 78 ? -6.062 1.146 0.712 1 95.94 78 TRP A O 1
ATOM 614 N N . PHE A 1 79 ? -4.34 0.253 -0.308 1 94.5 79 PHE A N 1
ATOM 615 C CA . PHE A 1 79 ? -3.408 0.771 0.686 1 94.5 79 PHE A CA 1
ATOM 616 C C . PHE A 1 79 ? -3.215 2.273 0.517 1 94.5 79 PHE A C 1
ATOM 618 O O . PHE A 1 79 ? -3.012 2.992 1.498 1 94.5 79 PHE A O 1
ATOM 625 N N . THR A 1 80 ? -3.289 2.729 -0.721 1 94.38 80 THR A N 1
ATOM 626 C CA . THR A 1 80 ? -3.209 4.168 -0.938 1 94.38 80 THR A CA 1
ATOM 627 C C . THR A 1 80 ? -4.301 4.895 -0.157 1 94.38 80 THR A C 1
ATOM 629 O O . THR A 1 80 ? -4.016 5.812 0.615 1 94.38 80 THR A O 1
ATOM 632 N N . GLY A 1 81 ? -5.504 4.461 -0.31 1 96.44 81 GLY A N 1
ATOM 633 C CA . GLY A 1 81 ? -6.598 5.078 0.42 1 96.44 81 GLY A CA 1
ATOM 634 C C . GLY A 1 81 ? -6.543 4.816 1.913 1 96.44 81 GLY A C 1
ATOM 635 O O . GLY A 1 81 ? -6.746 5.73 2.715 1 96.44 81 GLY A O 1
ATOM 636 N N . GLY A 1 82 ? -6.262 3.568 2.289 1 97.12 82 GLY A N 1
ATOM 637 C CA . GLY A 1 82 ? -6.238 3.188 3.693 1 97.12 82 GLY A CA 1
ATOM 638 C C . GLY A 1 82 ? -5.172 3.914 4.488 1 97.12 82 GLY A C 1
ATOM 639 O O . GLY A 1 82 ? -5.449 4.465 5.555 1 97.12 82 GLY A O 1
ATOM 640 N N . ILE A 1 83 ? -3.984 3.986 3.973 1 95.31 83 ILE A N 1
ATOM 641 C CA . ILE A 1 83 ? -2.867 4.602 4.68 1 95.31 83 ILE A CA 1
ATOM 642 C C . ILE A 1 83 ? -3.064 6.113 4.742 1 95.31 83 ILE A C 1
ATOM 644 O O . ILE A 1 83 ? -2.775 6.742 5.762 1 95.31 83 ILE A O 1
ATOM 648 N N . ALA A 1 84 ? -3.539 6.695 3.684 1 94.94 84 ALA A N 1
ATOM 649 C CA . ALA A 1 84 ? -3.816 8.133 3.686 1 94.94 84 ALA A CA 1
ATOM 650 C C . ALA A 1 84 ? -4.816 8.492 4.777 1 94.94 84 ALA A C 1
ATOM 652 O O . ALA A 1 84 ? -4.609 9.453 5.523 1 94.94 84 ALA A O 1
ATOM 653 N N . ALA A 1 85 ? -5.863 7.707 4.875 1 96.69 85 ALA A N 1
ATOM 654 C CA . ALA A 1 85 ? -6.906 7.98 5.855 1 96.69 85 ALA A CA 1
ATOM 655 C C . ALA A 1 85 ? -6.391 7.773 7.277 1 96.69 85 ALA A C 1
ATOM 657 O O . ALA A 1 85 ? -6.648 8.594 8.164 1 96.69 85 ALA A O 1
ATOM 658 N N . LEU A 1 86 ? -5.652 6.766 7.48 1 96.06 86 LEU A N 1
ATOM 659 C CA . LEU A 1 86 ? -5.133 6.469 8.812 1 96.06 86 LEU A CA 1
ATOM 660 C C . LEU A 1 86 ? -4.098 7.508 9.234 1 96.06 86 LEU A C 1
ATOM 662 O O . LEU A 1 86 ? -4.047 7.898 10.406 1 96.06 86 LEU A O 1
ATOM 666 N N . GLN A 1 87 ? -3.324 7.934 8.297 1 93.88 87 GLN A N 1
ATOM 667 C CA . GLN A 1 87 ? -2.348 8.969 8.617 1 93.88 87 GLN A CA 1
ATOM 668 C C . GLN A 1 87 ? -3.037 10.273 9 1 93.88 87 GLN A C 1
ATOM 670 O O . GLN A 1 87 ? -2.613 10.961 9.938 1 93.88 87 GLN A O 1
ATOM 675 N N . ALA A 1 88 ? -4.016 10.641 8.266 1 93 88 ALA A N 1
ATOM 676 C CA . ALA A 1 88 ? -4.77 11.844 8.602 1 93 88 ALA A CA 1
ATOM 677 C C . ALA A 1 88 ? -5.395 11.734 9.992 1 93 88 ALA A C 1
ATOM 679 O O . ALA A 1 88 ? -5.344 12.68 10.781 1 93 88 ALA A O 1
ATOM 680 N N . TYR A 1 89 ? -5.938 10.539 10.273 1 93.69 89 TYR A N 1
ATOM 681 C CA . TYR A 1 89 ? -6.539 10.297 11.578 1 93.69 89 TYR A CA 1
ATOM 682 C C . TYR A 1 89 ? -5.5 10.43 12.688 1 93.69 89 TYR A C 1
ATOM 684 O O . TYR A 1 89 ? -5.723 11.141 13.672 1 93.69 89 TYR A O 1
ATOM 692 N N . TRP A 1 90 ? -4.402 9.844 12.516 1 90.69 90 TRP A N 1
ATOM 693 C CA . TRP A 1 90 ? -3.379 9.805 13.555 1 90.69 90 TRP A CA 1
ATOM 694 C C . TRP A 1 90 ? -2.711 11.164 13.711 1 90.69 90 TRP A C 1
ATOM 696 O O . TRP A 1 90 ? -2.211 11.492 14.789 1 90.69 90 TRP A O 1
ATOM 706 N N . SER A 1 91 ? -2.701 11.977 12.68 1 88.19 91 SER A N 1
ATOM 707 C CA . SER A 1 91 ? -2.1 13.305 12.758 1 88.19 91 SER A CA 1
ATOM 708 C C . SER A 1 91 ? -3.008 14.281 13.484 1 88.19 91 SER A C 1
ATOM 710 O O . SER A 1 91 ? -2.6 15.406 13.797 1 88.19 91 SER A O 1
ATOM 712 N N . GLY A 1 92 ? -4.23 13.875 13.75 1 85.25 92 GLY A N 1
ATOM 713 C CA . GLY A 1 92 ? -5.152 14.727 14.477 1 85.25 92 GLY A CA 1
ATOM 714 C C . GLY A 1 92 ? -6.02 15.578 13.57 1 85.25 92 GLY A C 1
ATOM 715 O O . GLY A 1 92 ? -6.609 16.562 14.016 1 85.25 92 GLY A O 1
ATOM 716 N N . ALA A 1 93 ? -6.023 15.195 12.344 1 83.06 93 ALA A N 1
ATOM 717 C CA . ALA A 1 93 ? -6.883 15.93 11.414 1 83.06 93 ALA A CA 1
ATOM 718 C C . ALA A 1 93 ? -8.352 15.805 11.812 1 83.06 93 ALA A C 1
ATOM 720 O O . ALA A 1 93 ? -8.812 14.727 12.188 1 83.06 93 ALA A O 1
ATOM 721 N N . GLY A 1 94 ? -9.031 16.875 11.781 1 78.75 94 GLY A N 1
ATOM 722 C CA . GLY A 1 94 ? -10.445 16.891 12.141 1 78.75 94 GLY A CA 1
ATOM 723 C C . GLY A 1 94 ? -10.68 16.703 13.625 1 78.75 94 GLY A C 1
ATOM 724 O O . GLY A 1 94 ? -11.641 16.047 14.031 1 78.75 94 GLY A O 1
ATOM 725 N N . TYR A 1 95 ? -9.766 17.094 14.367 1 79.88 95 TYR A N 1
ATOM 726 C CA . TYR A 1 95 ? -9.844 16.906 15.812 1 79.88 95 TYR A CA 1
ATOM 727 C C . TYR A 1 95 ? -11.148 17.469 16.359 1 79.88 95 TYR A C 1
ATOM 729 O O . TYR A 1 95 ? -11.711 16.922 17.312 1 79.88 95 TYR A O 1
ATOM 737 N N . ASP A 1 96 ? -11.75 18.406 15.719 1 83.38 96 ASP A N 1
ATOM 738 C CA . ASP A 1 96 ? -12.992 19.031 16.172 1 83.38 96 ASP A CA 1
ATOM 739 C C . ASP A 1 96 ? -14.203 18.438 15.453 1 83.38 96 ASP A C 1
ATOM 741 O O . ASP A 1 96 ? -15.32 18.938 15.602 1 83.38 96 ASP A O 1
ATOM 745 N N . ALA A 1 97 ? -14.055 17.516 14.695 1 90.44 97 ALA A N 1
ATOM 746 C CA . ALA A 1 97 ? -15.125 16.875 13.93 1 90.44 97 ALA A CA 1
ATOM 747 C C . ALA A 1 97 ? -15.133 15.359 14.156 1 90.44 97 ALA A C 1
ATOM 749 O O . ALA A 1 97 ? -14.492 14.609 13.414 1 90.44 97 ALA A O 1
ATOM 750 N N . PRO A 1 98 ? -15.914 14.898 15.109 1 92.06 98 PRO A N 1
ATOM 751 C CA . PRO A 1 98 ? -15.875 13.477 15.484 1 92.06 98 PRO A CA 1
ATOM 752 C C . PRO A 1 98 ? -16.281 12.555 14.336 1 92.06 98 PRO A C 1
ATOM 754 O O . PRO A 1 98 ? -15.688 11.492 14.156 1 92.06 98 PRO A O 1
ATOM 757 N N . HIS A 1 99 ? -17.328 13.008 13.586 1 94.12 99 HIS A N 1
ATOM 758 C CA . HIS A 1 99 ? -17.781 12.172 12.492 1 94.12 99 HIS A CA 1
ATOM 759 C C . HIS A 1 99 ? -16.734 12.062 11.398 1 94.12 99 HIS A C 1
ATOM 761 O O . HIS A 1 99 ? -16.594 11.008 10.766 1 94.12 99 HIS A O 1
ATOM 767 N N . LEU A 1 100 ? -16 13.078 11.18 1 93.19 100 LEU A N 1
ATOM 768 C CA . LEU A 1 100 ? -14.922 13.047 10.195 1 93.19 100 LEU A CA 1
ATOM 769 C C . LEU A 1 100 ? -13.805 12.109 10.641 1 93.19 100 LEU A C 1
ATOM 771 O O . LEU A 1 100 ? -13.32 11.297 9.852 1 93.19 100 LEU A O 1
ATOM 775 N N . ARG A 1 101 ? -13.492 12.148 11.914 1 94.5 101 ARG A N 1
ATOM 776 C CA . ARG A 1 101 ? -12.422 11.312 12.453 1 94.5 101 ARG A CA 1
ATOM 777 C C . ARG A 1 101 ? -12.797 9.836 12.375 1 94.5 101 ARG A C 1
ATOM 779 O O . ARG A 1 101 ? -11.969 8.992 12.016 1 94.5 101 ARG A O 1
ATOM 786 N N . ARG A 1 102 ? -13.992 9.602 12.727 1 95.38 102 ARG A N 1
ATOM 787 C CA . ARG A 1 102 ? -14.461 8.219 12.68 1 95.38 102 ARG A CA 1
ATOM 788 C C . ARG A 1 102 ? -14.547 7.715 11.25 1 95.38 102 ARG A C 1
ATOM 790 O O . ARG A 1 102 ? -14.312 6.535 10.984 1 95.38 102 ARG A O 1
ATOM 797 N N . THR A 1 103 ? -14.93 8.586 10.32 1 95.44 103 THR A N 1
ATOM 798 C CA . THR A 1 103 ? -14.945 8.242 8.898 1 95.44 103 THR A CA 1
ATOM 799 C C . THR A 1 103 ? -13.547 7.887 8.414 1 95.44 103 THR A C 1
ATOM 801 O O . THR A 1 103 ? -13.359 6.883 7.719 1 95.44 103 THR A O 1
ATOM 804 N N . LEU A 1 104 ? -12.57 8.688 8.82 1 96.31 104 LEU A N 1
ATOM 805 C CA . LEU A 1 104 ? -11.188 8.438 8.43 1 96.31 104 LEU A CA 1
ATOM 806 C C . LEU A 1 104 ? -10.68 7.133 9.039 1 96.31 104 LEU A C 1
ATOM 808 O O . LEU A 1 104 ? -10.047 6.332 8.352 1 96.31 104 LEU A O 1
ATOM 812 N N . LEU A 1 105 ? -11.008 6.879 10.281 1 96.75 105 LEU A N 1
ATOM 813 C CA . LEU A 1 105 ? -10.562 5.668 10.961 1 96.75 105 LEU A CA 1
ATOM 814 C C . LEU A 1 105 ? -11.227 4.43 10.367 1 96.75 105 LEU A C 1
ATOM 816 O O . LEU A 1 105 ? -10.539 3.473 9.992 1 96.75 105 LEU A O 1
ATOM 820 N N . ALA A 1 106 ? -12.523 4.477 10.25 1 97.06 106 ALA A N 1
ATOM 821 C CA . ALA A 1 106 ? -13.266 3.342 9.711 1 97.06 106 ALA A CA 1
ATOM 822 C C . ALA A 1 106 ? -12.898 3.09 8.25 1 97.06 106 ALA A C 1
ATOM 824 O O . ALA A 1 106 ? -12.742 1.941 7.828 1 97.06 106 ALA A O 1
ATOM 825 N N . GLY A 1 107 ? -12.828 4.172 7.523 1 97.19 107 GLY A N 1
ATOM 826 C CA . GLY A 1 107 ? -12.445 4.047 6.125 1 97.19 107 GLY A CA 1
ATOM 827 C C . GLY A 1 107 ? -11.047 3.482 5.945 1 97.19 107 GLY A C 1
ATOM 828 O O . GLY A 1 107 ? -10.82 2.631 5.082 1 97.19 107 GLY A O 1
ATOM 829 N N . GLY A 1 108 ? -10.102 3.979 6.742 1 97.31 108 GLY A N 1
ATOM 830 C CA . GLY A 1 108 ? -8.742 3.467 6.691 1 97.31 108 GLY A CA 1
ATOM 831 C C . GLY A 1 108 ? -8.641 2.008 7.094 1 97.31 108 GLY A C 1
ATOM 832 O O . GLY A 1 108 ? -7.941 1.227 6.441 1 97.31 108 GLY A 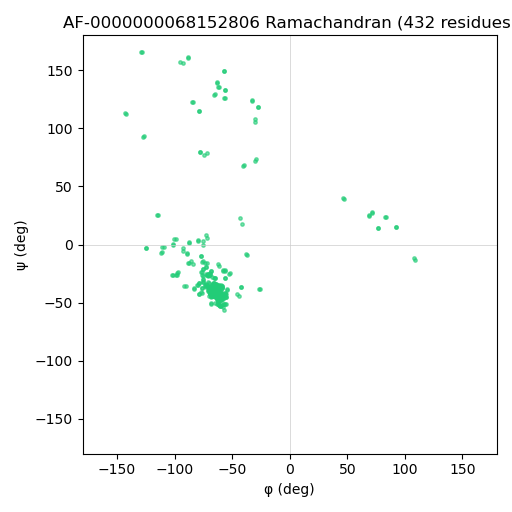O 1
ATOM 833 N N . LEU A 1 109 ? -9.32 1.619 8.133 1 96.12 109 LEU A N 1
ATOM 834 C CA . LEU A 1 109 ? -9.297 0.242 8.617 1 96.12 109 LEU A CA 1
ATOM 835 C C . LEU A 1 109 ? -9.969 -0.694 7.617 1 96.12 109 LEU A C 1
ATOM 837 O O . LEU A 1 109 ? -9.484 -1.806 7.383 1 96.12 109 LEU A O 1
ATOM 841 N N . PHE A 1 110 ? -11.102 -0.244 7.09 1 96.69 110 PHE A N 1
ATOM 842 C CA . PHE A 1 110 ? -11.797 -1.047 6.094 1 96.69 110 PHE A CA 1
ATOM 843 C C . PHE A 1 110 ? -10.906 -1.297 4.883 1 96.69 110 PHE A C 1
ATOM 845 O O . PHE A 1 110 ? -10.727 -2.441 4.461 1 96.69 110 PHE A O 1
ATOM 852 N N . SER A 1 111 ? -10.336 -0.18 4.293 1 96.75 111 SER A N 1
ATOM 853 C CA . SER A 1 111 ? -9.484 -0.287 3.115 1 96.75 111 SER A CA 1
ATOM 854 C C . SER A 1 111 ? -8.242 -1.124 3.404 1 96.75 111 SER A C 1
ATOM 856 O O . SER A 1 111 ? -7.836 -1.947 2.582 1 96.75 111 SER A O 1
ATOM 858 N N . GLY A 1 112 ? -7.645 -0.931 4.551 1 94.06 112 GLY A N 1
ATOM 859 C CA . GLY A 1 112 ? -6.496 -1.731 4.941 1 94.06 112 GLY A CA 1
ATOM 860 C C . GLY A 1 112 ? -6.816 -3.207 5.082 1 94.06 112 GLY A C 1
ATOM 861 O O . GLY A 1 112 ? -6.066 -4.059 4.602 1 94.06 112 GLY A O 1
ATOM 862 N N . LEU A 1 113 ? -7.867 -3.469 5.73 1 92.81 113 LEU A N 1
ATOM 863 C CA . LEU A 1 113 ? -8.289 -4.852 5.922 1 92.81 113 LEU A CA 1
ATOM 864 C C . LEU A 1 113 ? -8.578 -5.52 4.586 1 92.81 113 LEU A C 1
ATOM 866 O O . LEU A 1 113 ? -8.172 -6.66 4.355 1 92.81 113 LEU A O 1
ATOM 870 N N . MET A 1 114 ? -9.281 -4.812 3.748 1 93.75 114 MET A N 1
ATOM 871 C CA . MET A 1 114 ? -9.594 -5.352 2.43 1 93.75 114 MET A CA 1
ATOM 872 C C . MET A 1 114 ? -8.328 -5.582 1.62 1 93.75 114 MET A C 1
ATOM 874 O O . MET A 1 114 ? -8.219 -6.562 0.88 1 93.75 114 MET A O 1
ATOM 878 N N . GLY A 1 115 ? -7.418 -4.625 1.712 1 91.5 115 GLY A N 1
ATOM 879 C CA . GLY A 1 115 ? -6.141 -4.793 1.032 1 91.5 115 GLY A CA 1
ATOM 880 C C . GLY A 1 115 ? -5.379 -6.02 1.488 1 91.5 115 GLY A C 1
ATOM 881 O O . GLY A 1 115 ? -4.844 -6.766 0.666 1 91.5 115 GLY A O 1
ATOM 882 N N . ILE A 1 116 ? -5.332 -6.195 2.789 1 88.19 116 ILE A N 1
ATOM 883 C CA . ILE A 1 116 ? -4.66 -7.359 3.354 1 88.19 116 ILE A CA 1
ATOM 884 C C . ILE A 1 116 ? -5.375 -8.633 2.912 1 88.19 116 ILE A C 1
ATOM 886 O O . ILE A 1 116 ? -4.727 -9.617 2.547 1 88.19 116 ILE A O 1
ATOM 890 N N . ASP A 1 117 ? -6.641 -8.633 2.936 1 86.69 117 ASP A N 1
ATOM 891 C CA . ASP A 1 117 ? -7.438 -9.781 2.514 1 86.69 117 ASP A CA 1
ATOM 892 C C . ASP A 1 117 ? -7.172 -10.125 1.05 1 86.69 117 ASP A C 1
ATOM 894 O O . ASP A 1 117 ? -7.039 -11.297 0.695 1 86.69 117 ASP A O 1
ATOM 898 N N . ASP A 1 118 ? -7.133 -9.078 0.234 1 85.56 118 ASP A N 1
ATOM 899 C CA . ASP A 1 118 ? -6.891 -9.289 -1.19 1 85.56 118 ASP A CA 1
ATOM 900 C C . ASP A 1 118 ? -5.484 -9.828 -1.438 1 85.56 118 ASP A C 1
ATOM 902 O O . ASP A 1 118 ? -5.27 -10.602 -2.371 1 85.56 118 ASP A O 1
ATOM 906 N N . LEU A 1 119 ? -4.605 -9.414 -0.641 1 80.75 119 LEU A N 1
ATOM 907 C CA . LEU A 1 119 ? -3.213 -9.805 -0.823 1 80.75 119 LEU A CA 1
ATOM 908 C C . LEU A 1 119 ? -2.971 -11.219 -0.298 1 80.75 119 LEU A C 1
ATOM 910 O O . LEU A 1 119 ? -2.217 -11.984 -0.899 1 80.75 119 LEU A O 1
ATOM 914 N N . LEU A 1 120 ? -3.543 -11.539 0.885 1 73.62 120 LEU A N 1
ATOM 915 C CA . LEU A 1 120 ? -3.268 -12.812 1.539 1 73.62 120 LEU A CA 1
ATOM 916 C C . LEU A 1 120 ? -4.41 -13.797 1.313 1 73.62 120 LEU A C 1
ATOM 918 O O . LEU A 1 120 ? -4.312 -14.969 1.688 1 73.62 120 LEU A O 1
ATOM 922 N N . MET A 1 121 ? -5.445 -13.336 0.564 1 63.97 121 MET A N 1
ATOM 923 C CA . MET A 1 121 ? -6.637 -14.125 0.266 1 63.97 121 MET A CA 1
ATOM 924 C C . MET A 1 121 ? -7.164 -14.812 1.521 1 63.97 121 MET A C 1
ATOM 926 O O . MET A 1 121 ? -7.449 -16.016 1.505 1 63.97 121 MET A O 1
ATOM 930 N N . LEU A 1 122 ? -7.098 -14.086 2.531 1 57.81 122 LEU A N 1
ATOM 931 C CA . LEU A 1 122 ? -7.461 -14.609 3.842 1 57.81 122 LEU A CA 1
ATOM 932 C C . LEU A 1 122 ? -8.867 -15.195 3.822 1 57.81 122 LEU A C 1
ATOM 934 O O . LEU A 1 122 ? -9.133 -16.219 4.457 1 57.81 122 LEU A O 1
ATOM 938 N N . HIS A 1 123 ? -9.734 -14.555 3.129 1 56.97 123 HIS A N 1
ATOM 939 C CA . HIS A 1 123 ? -11.133 -14.984 3.125 1 56.97 123 HIS A CA 1
ATOM 940 C C . HIS A 1 123 ? -11.273 -16.391 2.564 1 56.97 123 HIS A C 1
ATOM 942 O O . HIS A 1 123 ? -12.117 -17.172 3.021 1 56.97 123 HIS A O 1
ATOM 948 N N . GLU A 1 124 ? -10.469 -16.688 1.636 1 56.69 124 GLU A N 1
ATOM 949 C CA . GLU A 1 124 ? -10.508 -18.031 1.085 1 56.69 124 GLU A CA 1
ATOM 950 C C . GLU A 1 124 ? -9.766 -19.016 1.979 1 56.69 124 GLU A C 1
ATOM 952 O O . GLU A 1 124 ? -10.188 -20.156 2.15 1 56.69 124 GLU A O 1
ATOM 957 N N . ALA A 1 125 ? -8.664 -18.5 2.596 1 53.56 125 ALA A N 1
ATOM 958 C CA . ALA A 1 125 ? -7.852 -19.359 3.447 1 53.56 125 ALA A CA 1
ATOM 959 C C . ALA A 1 125 ? -8.617 -19.797 4.691 1 53.56 125 ALA A C 1
ATOM 961 O O . ALA A 1 125 ? -8.562 -20.969 5.094 1 53.56 125 ALA A O 1
ATOM 962 N N . ILE A 1 126 ? -9.297 -18.844 5.203 1 53.03 126 ILE A N 1
ATOM 963 C CA . ILE A 1 126 ? -10.062 -19.125 6.41 1 53.03 126 ILE A CA 1
ATOM 964 C C . ILE A 1 126 ? -11.242 -20.031 6.074 1 53.03 126 ILE A C 1
ATOM 966 O O . ILE A 1 126 ? -11.609 -20.906 6.863 1 53.03 126 ILE A O 1
ATOM 970 N N . ALA A 1 127 ? -11.648 -19.953 4.887 1 54.75 127 ALA A N 1
ATOM 971 C CA . ALA A 1 127 ? -12.75 -20.812 4.457 1 54.75 127 ALA A CA 1
ATOM 972 C C . ALA A 1 127 ? -12.297 -22.266 4.348 1 54.75 127 ALA A C 1
ATOM 974 O O . ALA A 1 127 ? -13.047 -23.188 4.691 1 54.75 127 ALA A O 1
ATOM 975 N N . THR A 1 128 ? -11.086 -22.422 3.914 1 54.31 128 THR A N 1
ATOM 976 C CA . THR A 1 128 ? -10.594 -23.781 3.83 1 54.31 128 THR A CA 1
ATOM 977 C C . THR A 1 128 ? -10.383 -24.375 5.223 1 54.31 128 THR A C 1
ATOM 979 O O . THR A 1 128 ? -10.406 -25.594 5.398 1 54.31 128 THR A O 1
ATOM 982 N N . ALA A 1 129 ? -10.164 -23.484 6.215 1 55.78 129 ALA A N 1
ATOM 983 C CA . ALA A 1 129 ? -9.977 -23.969 7.578 1 55.78 129 ALA A CA 1
ATOM 984 C C . ALA A 1 129 ? -11.32 -24.297 8.227 1 55.78 129 ALA A C 1
ATOM 986 O O . ALA A 1 129 ? -11.383 -24.641 9.406 1 55.78 129 ALA A O 1
ATOM 987 N N . GLY A 1 130 ? -12.391 -24.188 7.539 1 59.31 130 GLY A N 1
ATOM 988 C CA . GLY A 1 130 ? -13.695 -24.594 8.047 1 59.31 130 GLY A CA 1
ATOM 989 C C . GLY A 1 130 ? -14.602 -23.422 8.375 1 59.31 130 GLY A C 1
ATOM 990 O O . GLY A 1 130 ? -15.75 -23.625 8.781 1 59.31 130 GLY A O 1
ATOM 991 N N . VAL A 1 131 ? -14.016 -22.312 8.383 1 56.19 131 VAL A N 1
ATOM 992 C CA . VAL A 1 131 ? -14.875 -21.172 8.688 1 56.19 131 VAL A CA 1
ATOM 993 C C . VAL A 1 131 ? -15.562 -20.688 7.41 1 56.19 131 VAL A C 1
ATOM 995 O O . VAL A 1 131 ? -14.898 -20.469 6.391 1 56.19 131 VAL A O 1
ATOM 998 N N . PRO A 1 132 ? -16.875 -20.672 7.465 1 60 132 PRO A N 1
ATOM 999 C CA . PRO A 1 132 ? -17.609 -20.25 6.266 1 60 132 PRO A CA 1
ATOM 1000 C C . PRO A 1 132 ? -17.203 -18.859 5.785 1 60 132 PRO A C 1
ATOM 1002 O O . PRO A 1 132 ? -16.875 -17.984 6.598 1 60 132 PRO A O 1
ATOM 1005 N N . GLU A 1 133 ? -16.922 -18.594 4.477 1 62.25 133 GLU A N 1
ATOM 1006 C CA . GLU A 1 133 ? -16.484 -17.391 3.768 1 62.25 133 GLU A CA 1
ATOM 1007 C C . GLU A 1 133 ? -17.234 -16.156 4.254 1 62.25 133 GLU A C 1
ATOM 1009 O O . GLU A 1 133 ? -16.641 -15.109 4.5 1 62.25 133 GLU A O 1
ATOM 1014 N N . PRO A 1 134 ? -18.531 -16.359 4.566 1 61.53 134 PRO A N 1
ATOM 1015 C CA . PRO A 1 134 ? -19.266 -15.164 4.973 1 61.53 134 PRO A CA 1
ATOM 1016 C C . PRO A 1 134 ? -18.797 -14.609 6.312 1 61.53 134 PRO A C 1
ATOM 1018 O O . PRO A 1 134 ? -18.859 -13.398 6.539 1 61.53 134 PRO A O 1
ATOM 1021 N N . PHE A 1 135 ? -18.219 -15.453 7.039 1 64.75 135 PHE A N 1
ATOM 1022 C CA . PHE A 1 135 ? -17.812 -14.992 8.359 1 64.75 135 PHE A CA 1
ATOM 1023 C C . PHE A 1 135 ? -16.562 -14.125 8.266 1 64.75 135 PHE A C 1
ATOM 1025 O O . PHE A 1 135 ? -16.375 -13.195 9.055 1 64.75 135 PHE A O 1
ATOM 1032 N N . VAL A 1 136 ? -15.828 -14.375 7.246 1 71.94 136 VAL A N 1
ATOM 1033 C CA . VAL A 1 136 ? -14.594 -13.617 7.109 1 71.94 136 VAL A CA 1
ATOM 1034 C C . VAL A 1 136 ? -14.906 -12.195 6.633 1 71.94 136 VAL A C 1
ATOM 1036 O O . VAL A 1 136 ? -14.18 -11.258 6.953 1 71.94 136 VAL A O 1
ATOM 1039 N N . LEU A 1 137 ? -16.078 -12.117 6.055 1 80.44 137 LEU A N 1
ATOM 1040 C CA . LEU A 1 137 ? -16.422 -10.828 5.469 1 80.44 137 LEU A CA 1
ATOM 1041 C C . LEU A 1 137 ? -17.203 -9.969 6.465 1 80.44 137 LEU A C 1
ATOM 1043 O O . LEU A 1 137 ? -17.406 -8.773 6.23 1 80.44 137 LEU A O 1
ATOM 1047 N N . VAL A 1 138 ? -17.5 -10.531 7.641 1 83 138 VAL A N 1
ATOM 1048 C CA . VAL A 1 138 ? -18.312 -9.82 8.617 1 83 138 VAL A CA 1
ATOM 1049 C C . VAL A 1 138 ? -17.578 -8.578 9.109 1 83 138 VAL A C 1
ATOM 1051 O O . VAL A 1 138 ? -18.125 -7.473 9.086 1 83 138 VAL A O 1
ATOM 1054 N N . PRO A 1 139 ? -16.312 -8.766 9.523 1 87.38 139 PRO A N 1
ATOM 1055 C CA . PRO A 1 139 ? -15.594 -7.562 9.953 1 87.38 139 PRO A CA 1
ATOM 1056 C C . PRO A 1 139 ? -15.508 -6.508 8.852 1 87.38 139 PRO A C 1
ATOM 1058 O O . PRO A 1 139 ? -15.586 -5.309 9.133 1 87.38 139 PRO A O 1
ATOM 1061 N N . HIS A 1 140 ? -15.328 -6.918 7.633 1 90.81 140 HIS A N 1
ATOM 1062 C CA . HIS A 1 140 ? -15.281 -5.992 6.508 1 90.81 140 HIS A CA 1
ATOM 1063 C C . HIS A 1 140 ? -16.594 -5.234 6.355 1 90.81 140 HIS A C 1
ATOM 1065 O O . HIS A 1 140 ? -16.594 -4.012 6.199 1 90.81 140 HIS A O 1
ATOM 1071 N N . MET A 1 141 ? -17.688 -5.941 6.508 1 91 141 MET A N 1
ATOM 1072 C CA . MET A 1 141 ? -19.016 -5.332 6.355 1 91 141 MET A CA 1
ATOM 1073 C C . MET A 1 141 ? -19.297 -4.363 7.5 1 91 141 MET A C 1
ATOM 1075 O O . MET A 1 141 ? -19.906 -3.311 7.289 1 91 141 MET A O 1
ATOM 1079 N N . LEU A 1 142 ? -18.859 -4.723 8.633 1 93.69 142 LEU A N 1
ATOM 1080 C CA . LEU A 1 142 ? -19.078 -3.854 9.789 1 93.69 142 LEU A CA 1
ATOM 1081 C C . LEU A 1 142 ? -18.297 -2.547 9.633 1 93.69 142 LEU A C 1
ATOM 1083 O O . LEU A 1 142 ? -18.828 -1.471 9.914 1 93.69 142 LEU A O 1
ATOM 1087 N N . LEU A 1 143 ? -17.094 -2.674 9.188 1 95.75 143 LEU A N 1
ATOM 1088 C CA . LEU A 1 143 ? -16.281 -1.479 8.984 1 95.75 143 LEU A CA 1
ATOM 1089 C C . LEU A 1 143 ? -16.859 -0.609 7.875 1 95.75 143 LEU A C 1
ATOM 1091 O O . LEU A 1 143 ? -16.891 0.619 7.992 1 95.75 143 LEU A O 1
ATOM 1095 N N . LEU A 1 144 ? -17.328 -1.274 6.867 1 95.75 144 LEU A N 1
ATOM 1096 C CA . LEU A 1 144 ? -17.938 -0.531 5.77 1 95.75 144 LEU A CA 1
ATOM 1097 C C . LEU A 1 144 ? -19.203 0.177 6.234 1 95.75 144 LEU A C 1
ATOM 1099 O O . LEU A 1 144 ? -19.422 1.343 5.898 1 95.75 144 LEU A O 1
ATOM 1103 N N . ALA A 1 145 ? -20.016 -0.49 6.992 1 95.69 145 ALA A N 1
ATOM 1104 C CA . ALA A 1 145 ? -21.234 0.1 7.527 1 95.69 145 ALA A CA 1
ATOM 1105 C C . ALA A 1 145 ? -20.922 1.298 8.422 1 95.69 145 ALA A C 1
ATOM 1107 O O . ALA A 1 145 ? -21.609 2.326 8.352 1 95.69 145 ALA A O 1
ATOM 1108 N N . THR A 1 146 ? -19.938 1.141 9.258 1 96.38 146 THR A N 1
ATOM 1109 C CA . THR A 1 146 ? -19.516 2.229 10.141 1 96.38 146 THR A CA 1
ATOM 1110 C C . THR A 1 146 ? -19.031 3.426 9.328 1 96.38 146 THR A C 1
ATOM 1112 O O . THR A 1 146 ? -19.359 4.57 9.641 1 96.38 146 THR A O 1
ATOM 1115 N N . LEU A 1 147 ? -18.281 3.139 8.305 1 96.75 147 LEU A N 1
ATOM 1116 C CA . LEU A 1 147 ? -17.797 4.188 7.406 1 96.75 147 LEU A CA 1
ATOM 1117 C C . LEU A 1 147 ? -18.969 4.934 6.77 1 96.75 147 LEU A C 1
ATOM 1119 O O . LEU A 1 147 ? -19.016 6.168 6.801 1 96.75 147 LEU A O 1
ATOM 1123 N N . CYS A 1 148 ? -19.953 4.223 6.262 1 95.81 148 CYS A N 1
ATOM 1124 C CA . CYS A 1 148 ? -21.109 4.828 5.613 1 95.81 148 CYS A CA 1
ATOM 1125 C C . CYS A 1 148 ? -21.953 5.605 6.613 1 95.81 148 CYS A C 1
ATOM 1127 O O . CYS A 1 148 ? -22.469 6.672 6.297 1 95.81 148 CYS A O 1
ATOM 1129 N N . TYR A 1 149 ? -22.062 5.062 7.789 1 95.44 149 TYR A N 1
ATOM 1130 C CA . TYR A 1 149 ? -22.859 5.699 8.836 1 95.44 149 TYR A CA 1
ATOM 1131 C C . TYR A 1 149 ? -22.281 7.07 9.188 1 95.44 149 TYR A C 1
ATOM 1133 O O . TYR A 1 149 ? -23.016 8.07 9.172 1 95.44 149 TYR A O 1
ATOM 1141 N N . HIS A 1 150 ? -21.062 7.16 9.461 1 94.81 150 HIS A N 1
ATOM 1142 C CA . HIS A 1 150 ? -20.453 8.422 9.859 1 94.81 150 HIS A CA 1
ATOM 1143 C C . HIS A 1 150 ? -20.312 9.367 8.672 1 94.81 150 HIS A C 1
ATOM 1145 O O . HIS A 1 150 ? -20.438 10.586 8.82 1 94.81 150 HIS A O 1
ATOM 1151 N N . ALA A 1 151 ? -20.047 8.789 7.516 1 93.38 151 ALA A N 1
ATOM 1152 C CA . ALA A 1 151 ? -19.938 9.617 6.312 1 93.38 151 ALA A CA 1
ATOM 1153 C C . ALA A 1 151 ? -21.281 10.273 5.98 1 93.38 151 ALA A C 1
ATOM 1155 O O . ALA A 1 151 ? -21.312 11.375 5.418 1 93.38 151 ALA A O 1
ATOM 1156 N N . TRP A 1 152 ? -22.344 9.633 6.355 1 92.19 152 TRP A N 1
ATOM 1157 C CA . TRP A 1 152 ? -23.688 10.156 6.098 1 92.19 152 TRP A CA 1
ATOM 1158 C C . TRP A 1 152 ? -23.906 11.469 6.848 1 92.19 152 TRP A C 1
ATOM 1160 O O . TRP A 1 152 ? -24.547 12.383 6.324 1 92.19 152 TRP A O 1
ATOM 1170 N N . PHE A 1 153 ? -23.359 11.633 7.984 1 91.19 153 PHE A N 1
ATOM 1171 C CA . PHE A 1 153 ? -23.578 12.812 8.812 1 91.19 153 PHE A CA 1
ATOM 1172 C C . PHE A 1 153 ? -22.781 14 8.281 1 91.19 153 PHE A C 1
ATOM 1174 O O . PHE A 1 153 ? -23.141 15.148 8.508 1 91.19 153 PHE A O 1
ATOM 1181 N N . ILE A 1 154 ? -21.719 13.688 7.559 1 89.75 154 ILE A N 1
ATOM 1182 C CA . ILE A 1 154 ? -20.906 14.781 7.039 1 89.75 154 ILE A CA 1
ATOM 1183 C C . ILE A 1 154 ? -20.984 14.797 5.512 1 89.75 154 ILE A C 1
ATOM 1185 O O . ILE A 1 154 ? -20.062 15.281 4.848 1 89.75 154 ILE A O 1
ATOM 1189 N N . ARG A 1 155 ? -22.047 14.273 4.984 1 88.88 155 ARG A N 1
ATOM 1190 C CA . ARG A 1 155 ? -22.203 14.078 3.545 1 88.88 155 ARG A CA 1
ATOM 1191 C C . ARG A 1 155 ? -22.062 15.398 2.797 1 88.88 155 ARG A C 1
ATOM 1193 O O . ARG A 1 155 ? -21.625 15.43 1.646 1 88.88 155 ARG A O 1
ATOM 1200 N N . ARG A 1 156 ? -22.266 16.453 3.396 1 85.38 156 ARG A N 1
ATOM 1201 C CA . ARG A 1 156 ? -22.234 17.766 2.75 1 85.38 156 ARG A CA 1
ATOM 1202 C C . ARG A 1 156 ? -20.812 18.297 2.672 1 85.38 156 ARG A C 1
ATOM 1204 O O . ARG A 1 156 ? -20.516 19.203 1.889 1 85.38 156 ARG A O 1
ATOM 1211 N N . ASN A 1 157 ? -19.875 17.734 3.445 1 84.81 157 ASN A N 1
ATOM 1212 C CA . ASN A 1 157 ? -18.516 18.25 3.525 1 84.81 157 ASN A CA 1
ATOM 1213 C C . ASN A 1 157 ? -17.516 17.328 2.85 1 84.81 157 ASN A C 1
ATOM 1215 O O . ASN A 1 157 ? -16.312 17.578 2.873 1 84.81 157 ASN A O 1
ATOM 1219 N N . ILE A 1 158 ? -18.062 16.203 2.354 1 87.25 158 ILE A N 1
ATOM 1220 C CA . ILE A 1 158 ? -17.172 15.25 1.704 1 87.25 158 ILE A CA 1
ATOM 1221 C C . ILE A 1 158 ? -17.719 14.891 0.326 1 87.25 158 ILE A C 1
ATOM 1223 O O . ILE A 1 158 ? -18.812 15.305 -0.04 1 87.25 158 ILE A O 1
ATOM 1227 N N . GLN A 1 159 ? -16.938 14.297 -0.472 1 89.94 159 GLN A N 1
ATOM 1228 C CA . GLN A 1 159 ? -17.375 13.82 -1.777 1 89.94 159 GLN A CA 1
ATOM 1229 C C . GLN A 1 159 ? -18.172 12.523 -1.648 1 89.94 159 GLN A C 1
ATOM 1231 O O . GLN A 1 159 ? -17.703 11.453 -2.037 1 89.94 159 GLN A O 1
ATOM 1236 N N . TRP A 1 160 ? -19.422 12.625 -1.291 1 88.88 160 TRP A N 1
ATOM 1237 C CA . TRP A 1 160 ? -20.266 11.484 -0.934 1 88.88 160 TRP A CA 1
ATOM 1238 C C . TRP A 1 160 ? -20.609 10.656 -2.164 1 88.88 160 TRP A C 1
ATOM 1240 O O . TRP A 1 160 ? -20.797 9.445 -2.068 1 88.88 160 TRP A O 1
ATOM 1250 N N . VAL A 1 161 ? -20.594 11.266 -3.336 1 91.44 161 VAL A N 1
ATOM 1251 C CA . VAL A 1 161 ? -20.906 10.562 -4.578 1 91.44 161 VAL A CA 1
ATOM 1252 C C . VAL A 1 161 ? -19.875 9.477 -4.844 1 91.44 161 VAL A C 1
ATOM 1254 O O . VAL A 1 161 ? -20.203 8.383 -5.293 1 91.44 161 VAL A O 1
ATOM 1257 N N . LEU A 1 162 ? -18.672 9.812 -4.492 1 95.12 162 LEU A N 1
ATOM 1258 C CA . LEU A 1 162 ? -17.594 8.844 -4.695 1 95.12 162 LEU A CA 1
ATOM 1259 C C . LEU A 1 162 ? -17.75 7.645 -3.764 1 95.12 162 LEU A C 1
ATOM 1261 O O . LEU A 1 162 ? -17.562 6.5 -4.18 1 95.12 162 LEU A O 1
ATOM 1265 N N . LEU A 1 163 ? -18.156 7.949 -2.531 1 95.81 163 LEU A N 1
ATOM 1266 C CA . LEU A 1 163 ? -18.359 6.863 -1.58 1 95.81 163 LEU A CA 1
ATOM 1267 C C . LEU A 1 163 ? -19.547 6 -2 1 95.81 163 LEU A C 1
ATOM 1269 O O . LEU A 1 163 ? -19.469 4.77 -1.967 1 95.81 163 LEU A O 1
ATOM 1273 N N . ALA A 1 164 ? -20.594 6.59 -2.404 1 94.81 164 ALA A N 1
ATOM 1274 C CA . ALA A 1 164 ? -21.781 5.871 -2.855 1 94.81 164 ALA A CA 1
ATOM 1275 C C . ALA A 1 164 ? -21.469 5.004 -4.074 1 94.81 164 ALA A C 1
ATOM 1277 O O . ALA A 1 164 ? -21.922 3.859 -4.16 1 94.81 164 ALA A O 1
ATOM 1278 N N . ALA A 1 165 ? -20.734 5.59 -4.996 1 95.62 165 ALA A N 1
ATOM 1279 C CA . ALA A 1 165 ? -20.344 4.84 -6.188 1 95.62 165 ALA A CA 1
ATOM 1280 C C . ALA A 1 165 ? -19.453 3.658 -5.82 1 95.62 165 ALA A C 1
ATOM 1282 O O . ALA A 1 165 ? -19.547 2.59 -6.426 1 95.62 165 ALA A O 1
ATOM 1283 N N . ALA A 1 166 ? -18.578 3.863 -4.836 1 96.81 166 ALA A N 1
ATOM 1284 C CA . ALA A 1 166 ? -17.719 2.783 -4.371 1 96.81 166 ALA A CA 1
ATOM 1285 C C . ALA A 1 166 ? -18.531 1.639 -3.781 1 96.81 166 ALA A C 1
ATOM 1287 O O . ALA A 1 166 ? -18.328 0.475 -4.137 1 96.81 166 ALA A O 1
ATOM 1288 N N . VAL A 1 167 ? -19.484 1.961 -2.938 1 96.19 167 VAL A N 1
ATOM 1289 C CA . VAL A 1 167 ? -20.312 0.954 -2.285 1 96.19 167 VAL A CA 1
ATOM 1290 C C . VAL A 1 167 ? -21.156 0.237 -3.326 1 96.19 167 VAL A C 1
ATOM 1292 O O . VAL A 1 167 ? -21.297 -0.989 -3.295 1 96.19 167 VAL A O 1
ATOM 1295 N N . ALA A 1 168 ? -21.703 0.987 -4.234 1 95.94 168 ALA A N 1
ATOM 1296 C CA . ALA A 1 168 ? -22.516 0.4 -5.285 1 95.94 168 ALA A CA 1
ATOM 1297 C C . ALA A 1 168 ? -21.703 -0.556 -6.152 1 95.94 168 ALA A C 1
ATOM 1299 O O . ALA A 1 168 ? -22.156 -1.658 -6.469 1 95.94 168 ALA A O 1
ATOM 1300 N N . SER A 1 169 ? -20.562 -0.112 -6.551 1 96.75 169 SER A N 1
ATOM 1301 C CA . SER A 1 169 ? -19.719 -0.943 -7.395 1 96.75 169 SER A CA 1
ATOM 1302 C C . SER A 1 169 ? -19.266 -2.201 -6.66 1 96.75 169 SER A C 1
ATOM 1304 O O . SER A 1 169 ? -19.312 -3.301 -7.219 1 96.75 169 SER A O 1
ATOM 1306 N N . LEU A 1 170 ? -18.844 -2.037 -5.418 1 94.81 170 LEU A N 1
ATOM 1307 C CA . LEU A 1 170 ? -18.422 -3.193 -4.629 1 94.81 170 LEU A CA 1
ATOM 1308 C C . LEU A 1 170 ? -19.609 -4.129 -4.379 1 94.81 170 LEU A C 1
ATOM 1310 O O . LEU A 1 170 ? -19.438 -5.352 -4.371 1 94.81 170 LEU A O 1
ATOM 1314 N N . GLY A 1 171 ? -20.766 -3.568 -4.109 1 92 171 GLY A N 1
ATOM 1315 C CA . GLY A 1 171 ? -21.969 -4.371 -3.973 1 92 171 GLY A CA 1
ATOM 1316 C C . GLY A 1 171 ? -22.297 -5.164 -5.223 1 92 171 GLY A C 1
ATOM 1317 O O . GLY A 1 171 ? -22.656 -6.34 -5.145 1 92 171 GLY A O 1
ATOM 1318 N N . CYS A 1 172 ? -22.203 -4.484 -6.344 1 92.06 172 CYS A N 1
ATOM 1319 C CA . CYS A 1 172 ? -22.438 -5.16 -7.613 1 92.06 172 CYS A CA 1
ATOM 1320 C C . CYS A 1 172 ? -21.453 -6.301 -7.82 1 92.06 172 CYS A C 1
ATOM 1322 O O . CYS A 1 172 ? -21.828 -7.379 -8.289 1 92.06 172 CYS A O 1
ATOM 1324 N N . SER A 1 173 ? -20.219 -6.09 -7.504 1 91.25 173 SER A N 1
ATOM 1325 C CA . SER A 1 173 ? -19.203 -7.145 -7.602 1 91.25 173 SER A CA 1
ATOM 1326 C C . SER A 1 173 ? -19.578 -8.344 -6.734 1 91.25 173 SER A C 1
ATOM 1328 O O . SER A 1 173 ? -19.453 -9.492 -7.164 1 91.25 173 SER A O 1
ATOM 1330 N N . PHE A 1 174 ? -20.031 -8.086 -5.578 1 85.12 174 PHE A N 1
ATOM 1331 C CA . PHE A 1 174 ? -20.422 -9.141 -4.648 1 85.12 174 PHE A CA 1
ATOM 1332 C C . PHE A 1 174 ? -21.609 -9.922 -5.184 1 85.12 174 PHE A C 1
ATOM 1334 O O . PHE A 1 174 ? -21.656 -11.148 -5.074 1 85.12 174 PHE A O 1
ATOM 1341 N N . LEU A 1 175 ? -22.578 -9.242 -5.738 1 85.88 175 LEU A N 1
ATOM 1342 C CA . LEU A 1 175 ? -23.781 -9.875 -6.297 1 85.88 175 LEU A CA 1
ATOM 1343 C C . LEU A 1 175 ? -23.422 -10.75 -7.492 1 85.88 175 LEU A C 1
ATOM 1345 O O . LEU A 1 175 ? -23.938 -11.859 -7.625 1 85.88 175 LEU A O 1
ATOM 1349 N N . VAL A 1 176 ? -22.562 -10.195 -8.312 1 86.5 176 VAL A N 1
ATOM 1350 C CA . VAL A 1 176 ? -22.141 -10.961 -9.484 1 86.5 176 VAL A CA 1
ATOM 1351 C C . VAL A 1 176 ? -21.375 -12.203 -9.047 1 86.5 176 VAL A C 1
ATOM 1353 O O . VAL A 1 176 ? -21.531 -13.281 -9.633 1 86.5 176 VAL A O 1
ATOM 1356 N N . ASP A 1 177 ? -20.547 -12.023 -8.086 1 81.06 177 ASP A N 1
ATOM 1357 C CA . ASP A 1 177 ? -19.781 -13.148 -7.555 1 81.06 177 ASP A CA 1
ATOM 1358 C C . ASP A 1 177 ? -20.688 -14.25 -7.035 1 81.06 177 ASP A C 1
ATOM 1360 O O . ASP A 1 177 ? -20.406 -15.438 -7.191 1 81.06 177 ASP A O 1
ATOM 1364 N N . ALA A 1 178 ? -21.797 -13.938 -6.461 1 77 178 ALA A N 1
ATOM 1365 C CA . ALA A 1 178 ? -22.75 -14.891 -5.875 1 77 178 ALA A CA 1
ATOM 1366 C C . ALA A 1 178 ? -23.484 -15.664 -6.961 1 77 178 ALA A C 1
ATOM 1368 O O . ALA A 1 178 ? -23.891 -16.812 -6.746 1 77 178 ALA A O 1
ATOM 1369 N N . VAL A 1 179 ? -23.531 -14.961 -8.07 1 72.06 179 VAL A N 1
ATOM 1370 C CA . VAL A 1 179 ? -24.297 -15.602 -9.148 1 72.06 179 VAL A CA 1
ATOM 1371 C C . VAL A 1 179 ? -23.328 -16.297 -10.109 1 72.06 179 VAL A C 1
ATOM 1373 O O . VAL A 1 179 ? -23.734 -17.203 -10.844 1 72.06 179 VAL A O 1
ATOM 1376 N N . SER A 1 180 ? -22.031 -15.836 -10.227 1 63.28 180 SER A N 1
ATOM 1377 C CA . SER A 1 180 ? -21.078 -16.156 -11.281 1 63.28 180 SER A CA 1
ATOM 1378 C C . SER A 1 180 ? -20.547 -17.578 -11.141 1 63.28 180 SER A C 1
ATOM 1380 O O . SER A 1 180 ? -19.844 -18.078 -12.023 1 63.28 180 SER A O 1
ATOM 1382 N N . GLU A 1 181 ? -20.594 -18.406 -10.102 1 60.5 181 GLU A N 1
ATOM 1383 C CA . GLU A 1 181 ? -20 -19.734 -10.047 1 60.5 181 GLU A CA 1
ATOM 1384 C C . GLU A 1 181 ? -20.109 -20.453 -11.391 1 60.5 181 GLU A C 1
ATOM 1386 O O . GLU A 1 181 ? -19.297 -21.328 -11.703 1 60.5 181 GLU A O 1
ATOM 1391 N N . ASN A 1 182 ? -20.828 -19.891 -12.258 1 54.75 182 ASN A N 1
ATOM 1392 C CA . ASN A 1 182 ? -21.109 -20.781 -13.375 1 54.75 182 ASN A CA 1
ATOM 1393 C C . ASN A 1 182 ? -20.688 -20.156 -14.703 1 54.75 182 ASN A C 1
ATOM 1395 O O . ASN A 1 182 ? -20.734 -20.812 -15.742 1 54.75 182 ASN A O 1
ATOM 1399 N N . PHE A 1 183 ? -20.188 -18.906 -14.812 1 61.59 183 PHE A N 1
ATOM 1400 C CA . PHE A 1 183 ? -19.938 -18.328 -16.125 1 61.59 183 PHE A CA 1
ATOM 1401 C C . PHE A 1 183 ? -18.672 -17.484 -16.125 1 61.59 183 PHE A C 1
ATOM 1403 O O . PHE A 1 183 ? -18.547 -16.547 -15.352 1 61.59 183 PHE A O 1
ATOM 1410 N N . ALA A 1 184 ? -17.594 -17.953 -16.875 1 62.72 184 ALA A N 1
ATOM 1411 C CA . ALA A 1 184 ? -16.297 -17.312 -17.016 1 62.72 184 ALA A CA 1
ATOM 1412 C C . ALA A 1 184 ? -16.453 -15.812 -17.281 1 62.72 184 ALA A C 1
ATOM 1414 O O . ALA A 1 184 ? -15.742 -14.992 -16.688 1 62.72 184 ALA A O 1
ATOM 1415 N N . GLY A 1 185 ? -17.359 -15.469 -18.109 1 70.69 185 GLY A N 1
ATOM 1416 C CA . GLY A 1 185 ? -17.594 -14.078 -18.453 1 70.69 185 GLY A CA 1
ATOM 1417 C C . GLY A 1 185 ? -18.016 -13.234 -17.266 1 70.69 185 GLY A C 1
ATOM 1418 O O . GLY A 1 185 ? -17.734 -12.039 -17.219 1 70.69 185 GLY A O 1
ATOM 1419 N N . LEU A 1 186 ? -18.406 -13.992 -16.328 1 80.5 186 LEU A N 1
ATOM 1420 C CA . LEU A 1 186 ? -18.938 -13.266 -15.18 1 80.5 186 LEU A CA 1
ATOM 1421 C C . LEU A 1 186 ? -17.812 -12.922 -14.203 1 80.5 186 LEU A C 1
ATOM 1423 O O . LEU A 1 186 ? -17.938 -11.977 -13.422 1 80.5 186 LEU A O 1
ATOM 1427 N N . VAL A 1 187 ? -16.703 -13.602 -14.406 1 80 187 VAL A N 1
ATOM 1428 C CA . VAL A 1 187 ? -15.562 -13.305 -13.547 1 80 187 VAL A CA 1
ATOM 1429 C C . VAL A 1 187 ? -14.961 -11.953 -13.93 1 80 187 VAL A C 1
ATOM 1431 O O . VAL A 1 187 ? -14.562 -11.172 -13.062 1 80 187 VAL A O 1
ATOM 1434 N N . PHE A 1 188 ? -15.008 -11.75 -15.203 1 84.88 188 PHE A N 1
ATOM 1435 C CA . PHE A 1 188 ? -14.469 -10.484 -15.688 1 84.88 188 PHE A CA 1
ATOM 1436 C C . PHE A 1 188 ? -15.336 -9.312 -15.234 1 84.88 188 PHE A C 1
ATOM 1438 O O . PHE A 1 188 ? -14.812 -8.266 -14.844 1 84.88 188 PHE A O 1
ATOM 1445 N N . VAL A 1 189 ? -16.578 -9.5 -15.266 1 86.94 189 VAL A N 1
ATOM 1446 C CA . VAL A 1 189 ? -17.5 -8.461 -14.844 1 86.94 189 VAL A CA 1
ATOM 1447 C C . VAL A 1 189 ? -17.375 -8.219 -13.344 1 86.94 189 VAL A C 1
ATOM 1449 O O . VAL A 1 189 ? -17.328 -7.066 -12.898 1 86.94 189 VAL A O 1
ATOM 1452 N N . GLU A 1 190 ? -17.281 -9.219 -12.602 1 89.25 190 GLU A N 1
ATOM 1453 C CA . GLU A 1 190 ? -17.094 -9.133 -11.156 1 89.25 190 GLU A CA 1
ATOM 1454 C C . GLU A 1 190 ? -15.828 -8.367 -10.797 1 89.25 190 GLU A C 1
ATOM 1456 O O . GLU A 1 190 ? -15.859 -7.473 -9.953 1 89.25 190 GLU A O 1
ATOM 1461 N N . GLU A 1 191 ? -14.797 -8.711 -11.469 1 88.44 191 GLU A N 1
ATOM 1462 C CA . GLU A 1 191 ? -13.516 -8.07 -11.203 1 88.44 191 GLU A CA 1
ATOM 1463 C C . GLU A 1 191 ? -13.516 -6.617 -11.68 1 88.44 191 GLU A C 1
ATOM 1465 O O . GLU A 1 191 ? -12.859 -5.762 -11.078 1 88.44 191 GLU A O 1
ATOM 1470 N N . GLY A 1 192 ? -14.234 -6.418 -12.742 1 91.19 192 GLY A N 1
ATOM 1471 C CA . GLY A 1 192 ? -14.383 -5.051 -13.219 1 91.19 192 GLY A CA 1
ATOM 1472 C C . GLY A 1 192 ? -15.062 -4.141 -12.219 1 91.19 192 GLY A C 1
ATOM 1473 O O . GLY A 1 192 ? -14.594 -3.037 -11.945 1 91.19 192 GLY A O 1
ATOM 1474 N N . PHE A 1 193 ? -16.125 -4.656 -11.672 1 93.19 193 PHE A N 1
ATOM 1475 C CA . PHE A 1 193 ? -16.828 -3.893 -10.648 1 93.19 193 PHE A CA 1
ATOM 1476 C C . PHE A 1 193 ? -15.977 -3.744 -9.391 1 93.19 193 PHE A C 1
ATOM 1478 O O . PHE A 1 193 ? -16.016 -2.705 -8.734 1 93.19 193 PHE A O 1
ATOM 1485 N N . LYS A 1 194 ? -15.289 -4.73 -9.086 1 93.69 194 LYS A N 1
ATOM 1486 C CA . LYS A 1 194 ? -14.438 -4.711 -7.898 1 93.69 194 LYS A CA 1
ATOM 1487 C C . LYS A 1 194 ? -13.383 -3.615 -8 1 93.69 194 LYS A C 1
ATOM 1489 O O . LYS A 1 194 ? -13.242 -2.793 -7.094 1 93.69 194 LYS A O 1
ATOM 1494 N N . ILE A 1 195 ? -12.633 -3.598 -9.109 1 95.5 195 ILE A N 1
ATOM 1495 C CA . ILE A 1 195 ? -11.578 -2.611 -9.273 1 95.5 195 ILE A CA 1
ATOM 1496 C C . ILE A 1 195 ? -12.18 -1.211 -9.344 1 95.5 195 ILE A C 1
ATOM 1498 O O . ILE A 1 195 ? -11.586 -0.25 -8.844 1 95.5 195 ILE A O 1
ATOM 1502 N N . LEU A 1 196 ? -13.312 -1.105 -9.984 1 96.31 196 LEU A N 1
ATOM 1503 C CA . LEU A 1 196 ? -14 0.179 -10.039 1 96.31 196 LEU A CA 1
ATOM 1504 C C . LEU A 1 196 ? -14.344 0.674 -8.633 1 96.31 196 LEU A C 1
ATOM 1506 O O . LEU A 1 196 ? -14.109 1.839 -8.312 1 96.31 196 LEU A O 1
ATOM 1510 N N . GLY A 1 197 ? -14.891 -0.17 -7.852 1 97.38 197 GLY A N 1
ATOM 1511 C CA . GLY A 1 197 ? -15.211 0.177 -6.477 1 97.38 197 GLY A CA 1
ATOM 1512 C C . GLY A 1 197 ? -13.992 0.563 -5.664 1 97.38 197 GLY A C 1
ATOM 1513 O O . GLY A 1 197 ? -14.031 1.524 -4.891 1 97.38 197 GLY A O 1
ATOM 1514 N N . ILE A 1 198 ? -12.93 -0.155 -5.828 1 97.06 198 ILE A N 1
ATOM 1515 C CA . ILE A 1 198 ? -11.68 0.12 -5.125 1 97.06 198 ILE A CA 1
ATOM 1516 C C . ILE A 1 198 ? -11.156 1.498 -5.527 1 97.06 198 ILE A C 1
ATOM 1518 O O . ILE A 1 198 ? -10.727 2.279 -4.672 1 97.06 198 ILE A O 1
ATOM 1522 N N . MET A 1 199 ? -11.203 1.767 -6.777 1 97.31 199 MET A N 1
ATOM 1523 C CA . MET A 1 199 ? -10.719 3.055 -7.27 1 97.31 199 MET A CA 1
ATOM 1524 C C . MET A 1 199 ? -11.539 4.199 -6.688 1 97.31 199 MET A C 1
ATOM 1526 O O . MET A 1 199 ? -10.977 5.203 -6.242 1 97.31 199 MET A O 1
ATOM 1530 N N . PHE A 1 200 ? -12.812 4.062 -6.695 1 97.19 200 PHE A N 1
ATOM 1531 C CA . PHE A 1 200 ? -13.68 5.078 -6.113 1 97.19 200 PHE A CA 1
ATOM 1532 C C . PHE A 1 200 ? -13.344 5.301 -4.645 1 97.19 200 PHE A C 1
ATOM 1534 O O . PHE A 1 200 ? -13.219 6.445 -4.199 1 97.19 200 PHE A O 1
ATOM 1541 N N . LEU A 1 201 ? -13.195 4.215 -3.939 1 97.38 201 LEU A N 1
ATOM 1542 C CA . LEU A 1 201 ? -12.945 4.312 -2.506 1 97.38 201 LEU A CA 1
ATOM 1543 C C . LEU A 1 201 ? -11.578 4.945 -2.24 1 97.38 201 LEU A C 1
ATOM 1545 O O . LEU A 1 201 ? -11.445 5.773 -1.338 1 97.38 201 LEU A O 1
ATOM 1549 N N . ALA A 1 202 ? -10.625 4.527 -2.994 1 97.12 202 ALA A N 1
ATOM 1550 C CA . ALA A 1 202 ? -9.273 5.062 -2.828 1 97.12 202 ALA A CA 1
ATOM 1551 C C . ALA A 1 202 ? -9.258 6.574 -3.059 1 97.12 202 ALA A C 1
ATOM 1553 O O . ALA A 1 202 ? -8.641 7.316 -2.291 1 97.12 202 ALA A O 1
ATOM 1554 N N . VAL A 1 203 ? -9.898 7.023 -4.066 1 95.44 203 VAL A N 1
ATOM 1555 C CA . VAL A 1 203 ? -9.945 8.445 -4.375 1 95.44 203 VAL A CA 1
ATOM 1556 C C . VAL A 1 203 ? -10.727 9.188 -3.293 1 95.44 203 VAL A C 1
ATOM 1558 O O . VAL A 1 203 ? -10.32 10.258 -2.844 1 95.44 203 VAL A O 1
ATOM 1561 N N . PHE A 1 204 ? -11.828 8.617 -2.898 1 96.06 204 PHE A N 1
ATOM 1562 C CA . PHE A 1 204 ? -12.641 9.211 -1.841 1 96.06 204 PHE A CA 1
ATOM 1563 C C . PHE A 1 204 ? -11.82 9.406 -0.575 1 96.06 204 PHE A C 1
ATOM 1565 O O . PHE A 1 204 ? -11.789 10.508 -0.016 1 96.06 204 PHE A O 1
ATOM 1572 N N . LEU A 1 205 ? -11.133 8.344 -0.122 1 96.69 205 LEU A N 1
ATOM 1573 C CA . LEU A 1 205 ? -10.359 8.398 1.118 1 96.69 205 LEU A CA 1
ATOM 1574 C C . LEU A 1 205 ? -9.172 9.344 0.98 1 96.69 205 LEU A C 1
ATOM 1576 O O . LEU A 1 205 ? -8.844 10.07 1.918 1 96.69 205 LEU A O 1
ATOM 1580 N N . SER A 1 206 ? -8.562 9.328 -0.156 1 94.5 206 SER A N 1
ATOM 1581 C CA . SER A 1 206 ? -7.422 10.203 -0.388 1 94.5 206 SER A CA 1
ATOM 1582 C C . SER A 1 206 ? -7.84 11.672 -0.373 1 94.5 206 SER A C 1
ATOM 1584 O O . SER A 1 206 ? -7.176 12.508 0.249 1 94.5 206 SER A O 1
ATOM 1586 N N . LEU A 1 207 ? -8.922 12 -1.019 1 92.75 207 LEU A N 1
ATOM 1587 C CA . LEU A 1 207 ? -9.406 13.375 -1.062 1 92.75 207 LEU A CA 1
ATOM 1588 C C . LEU A 1 207 ? -9.867 13.836 0.316 1 92.75 207 LEU A C 1
ATOM 1590 O O . LEU A 1 207 ? -9.57 14.953 0.733 1 92.75 207 LEU A O 1
ATOM 1594 N N . THR A 1 208 ? -10.586 12.984 0.947 1 92.81 208 THR A N 1
ATOM 1595 C CA . THR A 1 208 ? -11.086 13.312 2.275 1 92.81 208 THR A CA 1
ATOM 1596 C C . THR A 1 208 ? -9.93 13.516 3.256 1 92.81 208 THR A C 1
ATOM 1598 O O . THR A 1 208 ? -9.953 14.445 4.062 1 92.81 208 THR A O 1
ATOM 1601 N N . SER A 1 209 ? -8.961 12.648 3.191 1 94 209 SER A N 1
ATOM 1602 C CA . SER A 1 209 ? -7.789 12.766 4.059 1 94 209 SER A CA 1
ATOM 1603 C C . SER A 1 209 ? -7.012 14.047 3.762 1 94 209 SER A C 1
ATOM 1605 O O . SER A 1 209 ? -6.582 14.742 4.684 1 94 209 SER A O 1
ATOM 1607 N N . HIS A 1 210 ? -6.852 14.305 2.545 1 90.31 210 HIS A N 1
ATOM 1608 C CA . HIS A 1 210 ? -6.133 15.508 2.152 1 90.31 210 HIS A CA 1
ATOM 1609 C C . HIS A 1 210 ? -6.859 16.766 2.633 1 90.31 210 HIS A C 1
ATOM 1611 O O . HIS A 1 210 ? -6.23 17.688 3.154 1 90.31 210 HIS A O 1
ATOM 1617 N N . ALA A 1 211 ? -8.141 16.812 2.447 1 88.75 211 ALA A N 1
ATOM 1618 C CA . ALA A 1 211 ? -8.945 17.938 2.896 1 88.75 211 ALA A CA 1
ATOM 1619 C C . ALA A 1 211 ? -8.875 18.094 4.414 1 88.75 211 ALA A C 1
ATOM 1621 O O . ALA A 1 211 ? -8.797 19.219 4.926 1 88.75 211 ALA A O 1
ATOM 1622 N N . ALA A 1 212 ? -8.914 17.031 5.094 1 89 212 ALA A N 1
ATOM 1623 C CA . ALA A 1 212 ? -8.859 17.047 6.555 1 89 212 ALA A CA 1
ATOM 1624 C C . ALA A 1 212 ? -7.516 17.594 7.039 1 89 212 ALA A C 1
ATOM 1626 O O . ALA A 1 212 ? -7.457 18.344 8.023 1 89 212 ALA A O 1
ATOM 1627 N N . LEU A 1 213 ? -6.461 17.281 6.344 1 88.12 213 LEU A N 1
ATOM 1628 C CA . LEU A 1 213 ? -5.121 17.719 6.723 1 88.12 213 LEU A CA 1
ATOM 1629 C C . LEU A 1 213 ? -4.914 19.188 6.395 1 88.12 213 LEU A C 1
ATOM 1631 O O . LEU A 1 213 ? -4.168 19.875 7.09 1 88.12 213 LEU A O 1
ATOM 1635 N N . LYS A 1 214 ? -5.578 19.641 5.402 1 82.81 214 LYS A N 1
ATOM 1636 C CA . LYS A 1 214 ? -5.461 21.047 5.016 1 82.81 214 LYS A CA 1
ATOM 1637 C C . LYS A 1 214 ? -6.258 21.953 5.957 1 82.81 214 LYS A C 1
ATOM 1639 O O . LYS A 1 214 ? -5.848 23.078 6.238 1 82.81 214 LYS A O 1
ATOM 1644 N N . THR A 1 215 ? -7.453 21.531 6.348 1 72.5 215 THR A N 1
ATOM 1645 C CA . THR A 1 215 ? -8.289 22.297 7.262 1 72.5 215 THR A CA 1
ATOM 1646 C C . THR A 1 215 ? -7.633 22.406 8.633 1 72.5 215 THR A C 1
ATOM 1648 O O . THR A 1 215 ? -7.84 23.391 9.344 1 72.5 215 THR A O 1
ATOM 1651 N N . LYS A 1 216 ? -6.977 21.453 9.039 1 60.31 216 LYS A N 1
ATOM 1652 C CA . LYS A 1 216 ? -6.258 21.531 10.312 1 60.31 216 LYS A CA 1
ATOM 1653 C C . LYS A 1 216 ? -5.289 22.719 10.328 1 60.31 216 LYS A C 1
ATOM 1655 O O . LYS A 1 216 ? -4.973 23.25 11.383 1 60.31 216 LYS A O 1
ATOM 1660 N N . ARG A 1 217 ? -4.867 23.234 9.25 1 55.53 217 ARG A N 1
ATOM 1661 C CA . ARG A 1 217 ? -3.916 24.328 9.094 1 55.53 217 ARG A CA 1
ATOM 1662 C C . ARG A 1 217 ? -4.566 25.672 9.414 1 55.53 217 ARG A C 1
ATOM 1664 O O . ARG A 1 217 ? -3.904 26.594 9.898 1 55.53 217 ARG A O 1
ATOM 1671 N N . ARG A 1 218 ? -5.871 25.875 9.148 1 45.62 218 ARG A N 1
ATOM 1672 C CA . ARG A 1 218 ? -6.418 27.219 9.32 1 45.62 218 ARG A CA 1
ATOM 1673 C C . ARG A 1 218 ? -6.965 27.406 10.734 1 45.62 218 ARG A C 1
ATOM 1675 O O . ARG A 1 218 ? -7.551 26.484 11.305 1 45.62 218 ARG A O 1
ATOM 1682 N N . MET B 1 1 ? -23.938 36.656 23 1 23.88 1 MET B N 1
ATOM 1683 C CA . MET B 1 1 ? -22.609 36.594 22.422 1 23.88 1 MET B CA 1
ATOM 1684 C C . MET B 1 1 ? -22.547 35.469 21.375 1 23.88 1 MET B C 1
ATOM 1686 O O . MET B 1 1 ? -22.844 34.312 21.656 1 23.88 1 MET B O 1
ATOM 1690 N N . ASP B 1 2 ? -22.641 35.781 19.953 1 26.34 2 ASP B N 1
ATOM 1691 C CA . ASP B 1 2 ? -22.984 35.219 18.656 1 26.34 2 ASP B CA 1
ATOM 1692 C C . ASP B 1 2 ? -21.891 34.281 18.172 1 26.34 2 ASP B C 1
ATOM 1694 O O . ASP B 1 2 ? -20.75 34.688 17.938 1 26.34 2 ASP B O 1
ATOM 1698 N N . VAL B 1 3 ? -21.719 33.031 18.625 1 32.94 3 VAL B N 1
ATOM 1699 C CA . VAL B 1 3 ? -20.906 31.875 18.281 1 32.94 3 VAL B CA 1
ATOM 1700 C C . VAL B 1 3 ? -20.906 31.688 16.766 1 32.94 3 VAL B C 1
ATOM 1702 O O . VAL B 1 3 ? -21.562 30.766 16.266 1 32.94 3 VAL B O 1
ATOM 1705 N N . GLU B 1 4 ? -21.172 32.688 15.812 1 33.28 4 GLU B N 1
ATOM 1706 C CA . GLU B 1 4 ? -21.297 33 14.391 1 33.28 4 GLU B CA 1
ATOM 1707 C C . GLU B 1 4 ? -19.984 32.719 13.648 1 33.28 4 GLU B C 1
ATOM 1709 O O . GLU B 1 4 ? -20 32.312 12.492 1 33.28 4 GLU B O 1
ATOM 1714 N N . GLY B 1 5 ? -18.812 33.219 14.031 1 30.08 5 GLY B N 1
ATOM 1715 C CA . GLY B 1 5 ? -17.594 33.469 13.297 1 30.08 5 GLY B CA 1
ATOM 1716 C C . GLY B 1 5 ? -16.859 32.219 12.875 1 30.08 5 GLY B C 1
ATOM 1717 O O . GLY B 1 5 ? -15.859 32.281 12.148 1 30.08 5 GLY B O 1
ATOM 1718 N N . ILE B 1 6 ? -16.719 31.266 13.695 1 32.34 6 ILE B N 1
ATOM 1719 C CA . ILE B 1 6 ? -15.758 30.188 13.508 1 32.34 6 ILE B CA 1
ATOM 1720 C C . ILE B 1 6 ? -16.016 29.484 12.172 1 32.34 6 ILE B C 1
ATOM 1722 O O . ILE B 1 6 ? -15.07 29.062 11.5 1 32.34 6 ILE B O 1
ATOM 1726 N N . THR B 1 7 ? -17.188 28.969 11.883 1 33.94 7 THR B N 1
ATOM 1727 C CA . THR B 1 7 ? -17.5 27.797 11.07 1 33.94 7 THR B CA 1
ATOM 1728 C C . THR B 1 7 ? -17.328 28.109 9.586 1 33.94 7 THR B C 1
ATOM 1730 O O . THR B 1 7 ? -17.906 27.422 8.734 1 33.94 7 THR B O 1
ATOM 1733 N N . THR B 1 8 ? -16.906 29.234 9.117 1 31.81 8 THR B N 1
ATOM 1734 C CA . THR B 1 8 ? -16.875 29.719 7.742 1 31.81 8 THR B CA 1
ATOM 1735 C C . THR B 1 8 ? -15.805 28.984 6.934 1 31.81 8 THR B C 1
ATOM 1737 O O . THR B 1 8 ? -14.719 29.531 6.715 1 31.81 8 THR B O 1
ATOM 1740 N N . ALA B 1 9 ? -15.102 28 7.352 1 37.25 9 ALA B N 1
ATOM 1741 C CA . ALA B 1 9 ? -14.352 27.328 6.293 1 37.25 9 ALA B CA 1
ATOM 1742 C C . ALA B 1 9 ? -15.094 27.422 4.961 1 37.25 9 ALA B C 1
ATOM 1744 O O . ALA B 1 9 ? -16.281 27.109 4.883 1 37.25 9 ALA B O 1
ATOM 1745 N N . LYS B 1 10 ? -14.633 28.203 4.047 1 40.16 10 LYS B N 1
ATOM 1746 C CA . LYS B 1 10 ? -15.25 28.516 2.764 1 40.16 10 LYS B CA 1
ATOM 1747 C C . LYS B 1 10 ? -15.891 27.281 2.141 1 40.16 10 LYS B C 1
ATOM 1749 O O . LYS B 1 10 ? -15.188 26.391 1.653 1 40.16 10 LYS B O 1
ATOM 1754 N N . ALA B 1 11 ? -16.953 26.703 2.645 1 40.5 11 ALA B N 1
ATOM 1755 C CA . ALA B 1 11 ? -17.875 25.75 2.049 1 40.5 11 ALA B CA 1
ATOM 1756 C C . ALA B 1 11 ? -18 25.953 0.542 1 40.5 11 ALA B C 1
ATOM 1758 O O . ALA B 1 11 ? -18.484 26.984 0.09 1 40.5 11 ALA B O 1
ATOM 1759 N N . LEU B 1 12 ? -16.938 25.578 -0.219 1 43.53 12 LEU B N 1
ATOM 1760 C CA . LEU B 1 12 ? -17.328 25.656 -1.622 1 43.53 12 LEU B CA 1
ATOM 1761 C C . LEU B 1 12 ? -18.828 25.453 -1.782 1 43.53 12 LEU B C 1
ATOM 1763 O O . LEU B 1 12 ? -19.422 24.625 -1.078 1 43.53 12 LEU B O 1
ATOM 1767 N N . PRO B 1 13 ? -19.5 26.469 -2.299 1 49.16 13 PRO B N 1
ATOM 1768 C CA . PRO B 1 13 ? -20.938 26.266 -2.535 1 49.16 13 PRO B CA 1
ATOM 1769 C C . PRO B 1 13 ? -21.25 24.812 -2.906 1 49.16 13 PRO B C 1
ATOM 1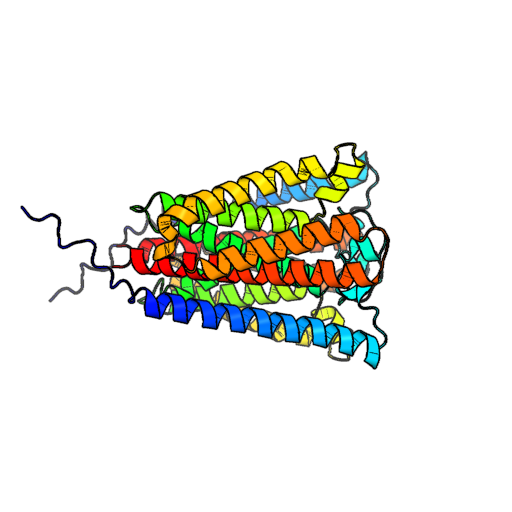771 O O . PRO B 1 13 ? -20.422 24.125 -3.494 1 49.16 13 PRO B O 1
ATOM 1774 N N . ARG B 1 14 ? -22.141 24.203 -2.139 1 53.81 14 ARG B N 1
ATOM 1775 C CA . ARG B 1 14 ? -22.656 22.844 -2.326 1 53.81 14 ARG B CA 1
ATOM 1776 C C . ARG B 1 14 ? -22.578 22.438 -3.791 1 53.81 14 ARG B C 1
ATOM 1778 O O . ARG B 1 14 ? -22.25 21.281 -4.098 1 53.81 14 ARG B O 1
ATOM 1785 N N . GLU B 1 15 ? -22.875 23.453 -4.562 1 50.88 15 GLU B N 1
ATOM 1786 C CA . GLU B 1 15 ? -22.953 23.156 -5.992 1 50.88 15 GLU B CA 1
ATOM 1787 C C . GLU B 1 15 ? -21.562 22.859 -6.559 1 50.88 15 GLU B C 1
ATOM 1789 O O . GLU B 1 15 ? -21.406 21.953 -7.371 1 50.88 15 GLU B O 1
ATOM 1794 N N . ARG B 1 16 ? -20.578 23.562 -6.188 1 54.53 16 ARG B N 1
ATOM 1795 C CA . ARG B 1 16 ? -19.219 23.359 -6.711 1 54.53 16 ARG B CA 1
ATOM 1796 C C . ARG B 1 16 ? -18.625 22.062 -6.18 1 54.53 16 ARG B C 1
ATOM 1798 O O . ARG B 1 16 ? -17.859 21.391 -6.883 1 54.53 16 ARG B O 1
ATOM 1805 N N . ARG B 1 17 ? -19.125 21.719 -5.07 1 61.97 17 ARG B N 1
ATOM 1806 C CA . ARG B 1 17 ? -18.625 20.484 -4.492 1 61.97 17 ARG B CA 1
ATOM 1807 C C . ARG B 1 17 ? -19.203 19.266 -5.203 1 61.97 17 ARG B C 1
ATOM 1809 O O . ARG B 1 17 ? -18.5 18.312 -5.496 1 61.97 17 ARG B O 1
ATOM 1816 N N . ILE B 1 18 ? -20.5 19.484 -5.551 1 61.41 18 ILE B N 1
ATOM 1817 C CA . ILE B 1 18 ? -21.156 18.391 -6.285 1 61.41 18 ILE B CA 1
ATOM 1818 C C . ILE B 1 18 ? -20.547 18.281 -7.68 1 61.41 18 ILE B C 1
ATOM 1820 O O . ILE B 1 18 ? -20.281 17.172 -8.164 1 61.41 18 ILE B O 1
ATOM 1824 N N . GLN B 1 19 ? -20.359 19.422 -8.203 1 64.44 19 GLN B N 1
ATOM 1825 C CA . GLN B 1 19 ? -19.734 19.422 -9.523 1 64.44 19 GLN B CA 1
ATOM 1826 C C . GLN B 1 19 ? -18.328 18.812 -9.469 1 64.44 19 GLN B C 1
ATOM 1828 O O . GLN B 1 19 ? -17.938 18.078 -10.367 1 64.44 19 GLN B O 1
ATOM 1833 N N . GLY B 1 20 ? -17.656 19.078 -8.469 1 71.88 20 GLY B N 1
ATOM 1834 C CA . GLY B 1 20 ? -16.328 18.5 -8.289 1 71.88 20 GLY B CA 1
ATOM 1835 C C . GLY B 1 20 ? -16.359 17 -8.062 1 71.88 20 GLY B C 1
ATOM 1836 O O . GLY B 1 20 ? -15.539 16.281 -8.617 1 71.88 20 GLY B O 1
ATOM 1837 N N . ASP B 1 21 ? -17.438 16.609 -7.523 1 79.94 21 ASP B N 1
ATOM 1838 C CA . ASP B 1 21 ? -17.625 15.195 -7.258 1 79.94 21 ASP B CA 1
ATOM 1839 C C . ASP B 1 21 ? -17.812 14.414 -8.555 1 79.94 21 ASP B C 1
ATOM 1841 O O . ASP B 1 21 ? -17.234 13.336 -8.734 1 79.94 21 ASP B O 1
ATOM 1845 N N . PHE B 1 22 ? -18.531 15.039 -9.445 1 84.44 22 PHE B N 1
ATOM 1846 C CA . PHE B 1 22 ? -18.844 14.359 -10.695 1 84.44 22 PHE B CA 1
ATOM 1847 C C . PHE B 1 22 ? -17.609 14.273 -11.594 1 84.44 22 PHE B C 1
ATOM 1849 O O . PHE B 1 22 ? -17.422 13.281 -12.297 1 84.44 22 PHE B O 1
ATOM 1856 N N . HIS B 1 23 ? -16.828 15.297 -11.492 1 88.5 23 HIS B N 1
ATOM 1857 C CA . HIS B 1 23 ? -15.594 15.258 -12.281 1 88.5 23 HIS B CA 1
ATOM 1858 C C . HIS B 1 23 ? -14.68 14.125 -11.828 1 88.5 23 HIS B C 1
ATOM 1860 O O . HIS B 1 23 ? -14.141 13.391 -12.656 1 88.5 23 HIS B O 1
ATOM 1866 N N . TYR B 1 24 ? -14.531 13.969 -10.531 1 90.38 24 TYR B N 1
ATOM 1867 C CA . TYR B 1 24 ? -13.703 12.883 -10 1 90.38 24 TYR B CA 1
ATOM 1868 C C . TYR B 1 24 ? -14.305 11.523 -10.336 1 90.38 24 TYR B C 1
ATOM 1870 O O . TYR B 1 24 ? -13.578 10.586 -10.664 1 90.38 24 TYR B O 1
ATOM 1878 N N . ALA B 1 25 ? -15.609 11.461 -10.281 1 92.06 25 ALA B N 1
ATOM 1879 C CA . ALA B 1 25 ? -16.281 10.203 -10.609 1 92.06 25 ALA B CA 1
ATOM 1880 C C . ALA B 1 25 ? -16.062 9.82 -12.07 1 92.06 25 ALA B C 1
ATOM 1882 O O . ALA B 1 25 ? -15.766 8.664 -12.375 1 92.06 25 ALA B O 1
ATOM 1883 N N . LEU B 1 26 ? -16.125 10.781 -12.914 1 92.25 26 LEU B N 1
ATOM 1884 C CA . LEU B 1 26 ? -15.914 10.547 -14.336 1 92.25 26 LEU B CA 1
ATOM 1885 C C . LEU B 1 26 ? -14.469 10.125 -14.609 1 92.25 26 LEU B C 1
ATOM 1887 O O . LEU B 1 26 ? -14.227 9.227 -15.414 1 92.25 26 LEU B O 1
ATOM 1891 N N . LEU B 1 27 ? -13.625 10.75 -13.938 1 92.44 27 LEU B N 1
ATOM 1892 C CA . LEU B 1 27 ? -12.211 10.406 -14.109 1 92.44 27 LEU B CA 1
ATOM 1893 C C . LEU B 1 27 ? -11.945 8.977 -13.672 1 92.44 27 LEU B C 1
ATOM 1895 O O . LEU B 1 27 ? -11.188 8.25 -14.328 1 92.44 27 LEU B O 1
ATOM 1899 N N . VAL B 1 28 ? -12.547 8.586 -12.555 1 94.69 28 VAL B N 1
ATOM 1900 C CA . VAL B 1 28 ? -12.367 7.227 -12.055 1 94.69 28 VAL B CA 1
ATOM 1901 C C . VAL B 1 28 ? -12.977 6.227 -13.039 1 94.69 28 VAL B C 1
ATOM 1903 O O . VAL B 1 28 ? -12.352 5.223 -13.383 1 94.69 28 VAL B O 1
ATOM 1906 N N . ILE B 1 29 ? -14.164 6.531 -13.562 1 94.56 29 ILE B N 1
ATOM 1907 C CA . ILE B 1 29 ? -14.844 5.652 -14.5 1 94.56 29 ILE B CA 1
ATOM 1908 C C . ILE B 1 29 ? -14.031 5.535 -15.789 1 94.56 29 ILE B C 1
ATOM 1910 O O . ILE B 1 29 ? -13.82 4.43 -16.297 1 94.56 29 ILE B O 1
ATOM 1914 N N . CYS B 1 30 ? -13.555 6.641 -16.297 1 93.94 30 CYS B N 1
ATOM 1915 C CA . CYS B 1 30 ? -12.742 6.637 -17.516 1 93.94 30 CYS B CA 1
ATOM 1916 C C . CYS B 1 30 ? -11.469 5.824 -17.312 1 93.94 30 CYS B C 1
ATOM 1918 O O . CYS B 1 30 ? -11.086 5.039 -18.188 1 93.94 30 CYS B O 1
ATOM 1920 N N . SER B 1 31 ? -10.82 6.066 -16.188 1 93.94 31 SER B N 1
ATOM 1921 C CA . SER B 1 31 ? -9.602 5.316 -15.891 1 93.94 31 SER B CA 1
ATOM 1922 C C . SER B 1 31 ? -9.875 3.818 -15.82 1 93.94 31 SER B C 1
ATOM 1924 O O . SER B 1 31 ? -9.078 3.014 -16.312 1 93.94 31 SER B O 1
ATOM 1926 N N . CYS B 1 32 ? -10.969 3.443 -15.242 1 93.56 32 CYS B N 1
ATOM 1927 C CA . CYS B 1 32 ? -11.336 2.037 -15.141 1 93.56 32 CYS B CA 1
ATOM 1928 C C . CYS B 1 32 ? -11.633 1.444 -16.516 1 93.56 32 CYS B C 1
ATOM 1930 O O . CYS B 1 32 ? -11.211 0.326 -16.812 1 93.56 32 CYS B O 1
ATOM 1932 N N . ILE B 1 33 ? -12.32 2.197 -17.344 1 91.88 33 ILE B N 1
ATOM 1933 C CA . ILE B 1 33 ? -12.641 1.746 -18.688 1 91.88 33 ILE B CA 1
ATOM 1934 C C . ILE B 1 33 ? -11.352 1.538 -19.484 1 91.88 33 ILE B C 1
ATOM 1936 O O . ILE B 1 33 ? -11.203 0.535 -20.188 1 91.88 33 ILE B O 1
ATOM 1940 N N . VAL B 1 34 ? -10.492 2.473 -19.391 1 92.25 34 VAL B N 1
ATOM 1941 C CA . VAL B 1 34 ? -9.211 2.359 -20.094 1 92.25 34 VAL B CA 1
ATOM 1942 C C . VAL B 1 34 ? -8.477 1.107 -19.625 1 92.25 34 VAL B C 1
ATOM 1944 O O . VAL B 1 34 ? -7.93 0.358 -20.438 1 92.25 34 VAL B O 1
ATOM 1947 N N . LEU B 1 35 ? -8.461 0.885 -18.312 1 91.69 35 LEU B N 1
ATOM 1948 C CA . LEU B 1 35 ? -7.781 -0.276 -17.75 1 91.69 35 LEU B CA 1
ATOM 1949 C C . LEU B 1 35 ? -8.414 -1.571 -18.25 1 91.69 35 LEU B C 1
ATOM 1951 O O . LEU B 1 35 ? -7.711 -2.457 -18.734 1 91.69 35 LEU B O 1
ATOM 1955 N N . LEU B 1 36 ? -9.734 -1.728 -18.188 1 90.06 36 LEU B N 1
ATOM 1956 C CA . LEU B 1 36 ? -10.43 -2.947 -18.594 1 90.06 36 LEU B CA 1
ATOM 1957 C C . LEU B 1 36 ? -10.312 -3.168 -20.094 1 90.06 36 LEU B C 1
ATOM 1959 O O . LEU B 1 36 ? -10.141 -4.301 -20.547 1 90.06 36 LEU B O 1
ATOM 1963 N N . THR B 1 37 ? -10.414 -2.076 -20.844 1 90.44 37 THR B N 1
ATOM 1964 C CA . THR B 1 37 ? -10.266 -2.188 -22.281 1 90.44 37 THR B CA 1
ATOM 1965 C C . THR B 1 37 ? -8.859 -2.65 -22.656 1 90.44 37 THR B C 1
ATOM 1967 O O . THR B 1 37 ? -8.68 -3.459 -23.562 1 90.44 37 THR B O 1
ATOM 1970 N N . SER B 1 38 ? -7.852 -2.129 -21.984 1 90 38 SER B N 1
ATOM 1971 C CA . SER B 1 38 ? -6.477 -2.551 -22.234 1 90 38 SER B CA 1
ATOM 1972 C C . SER B 1 38 ? -6.305 -4.043 -21.984 1 90 38 SER B C 1
ATOM 1974 O O . SER B 1 38 ? -5.543 -4.711 -22.688 1 90 38 SER B O 1
ATOM 1976 N N . ILE B 1 39 ? -6.984 -4.578 -21.031 1 87.75 39 ILE B N 1
ATOM 1977 C CA . ILE B 1 39 ? -6.914 -6 -20.703 1 87.75 39 ILE B CA 1
ATOM 1978 C C . ILE B 1 39 ? -7.539 -6.816 -21.828 1 87.75 39 ILE B C 1
ATOM 1980 O O . ILE B 1 39 ? -6.992 -7.84 -22.25 1 87.75 39 ILE B O 1
ATOM 1984 N N . VAL B 1 40 ? -8.664 -6.316 -22.328 1 87.06 40 VAL B N 1
ATOM 1985 C CA . VAL B 1 40 ? -9.352 -7.004 -23.422 1 87.06 40 VAL B CA 1
ATOM 1986 C C . VAL B 1 40 ? -8.492 -6.969 -24.688 1 87.06 40 VAL B C 1
ATOM 1988 O O . VAL B 1 40 ? -8.398 -7.965 -25.406 1 87.06 40 VAL B O 1
ATOM 1991 N N . ILE B 1 41 ? -7.879 -5.855 -24.891 1 88.25 41 ILE B N 1
ATOM 1992 C CA . ILE B 1 41 ? -7 -5.723 -26.047 1 88.25 41 ILE B CA 1
ATOM 1993 C C . ILE B 1 41 ? -5.82 -6.684 -25.906 1 88.25 41 ILE B C 1
ATOM 1995 O O . ILE B 1 41 ? -5.434 -7.344 -26.875 1 88.25 41 ILE B O 1
ATOM 1999 N N . ALA B 1 42 ? -5.223 -6.801 -24.719 1 85.12 42 ALA B N 1
ATOM 2000 C CA . ALA B 1 42 ? -4.113 -7.719 -24.484 1 85.12 42 ALA B CA 1
ATOM 2001 C C . ALA B 1 42 ? -4.535 -9.164 -24.719 1 85.12 42 ALA B C 1
ATOM 2003 O O . ALA B 1 42 ? -3.766 -9.969 -25.25 1 85.12 42 ALA B O 1
ATOM 2004 N N . ASP B 1 43 ? -5.707 -9.492 -24.328 1 85.75 43 ASP B N 1
ATOM 2005 C CA . ASP B 1 43 ? -6.246 -10.836 -24.516 1 85.75 43 ASP B CA 1
ATOM 2006 C C . ASP B 1 43 ? -6.434 -11.148 -26 1 85.75 43 ASP B C 1
ATOM 2008 O O . ASP B 1 43 ? -6.012 -12.203 -26.469 1 85.75 43 ASP B O 1
ATOM 2012 N N . ARG B 1 44 ? -6.902 -10.164 -26.766 1 87.75 44 ARG B N 1
ATOM 2013 C CA . ARG B 1 44 ? -7.23 -10.375 -28.172 1 87.75 44 ARG B CA 1
ATOM 2014 C C . ARG B 1 44 ? -5.984 -10.273 -29.047 1 87.75 44 ARG B C 1
ATOM 2016 O O . ARG B 1 44 ? -5.828 -11.031 -30.016 1 87.75 44 ARG B O 1
ATOM 2023 N N . LEU B 1 45 ? -5.137 -9.375 -28.703 1 87.19 45 LEU B N 1
ATOM 2024 C CA . LEU B 1 45 ? -4 -9.102 -29.562 1 87.19 45 LEU B CA 1
ATOM 2025 C C . LEU B 1 45 ? -2.807 -9.969 -29.203 1 87.19 45 LEU B C 1
ATOM 2027 O O . LEU B 1 45 ? -2.047 -10.391 -30.078 1 87.19 45 LEU B O 1
ATOM 2031 N N . PHE B 1 46 ? -2.568 -10.281 -27.906 1 84.06 46 PHE B N 1
ATOM 2032 C CA . PHE B 1 46 ? -1.365 -10.984 -27.469 1 84.06 46 PHE B CA 1
ATOM 2033 C C . PHE B 1 46 ? -1.706 -12.383 -26.969 1 84.06 46 PHE B C 1
ATOM 2035 O O . PHE B 1 46 ? -0.812 -13.156 -26.625 1 84.06 46 PHE B O 1
ATOM 2042 N N . GLY B 1 47 ? -2.986 -12.711 -26.859 1 85.38 47 GLY B N 1
ATOM 2043 C CA . GLY B 1 47 ? -3.406 -14.039 -26.438 1 85.38 47 GLY B CA 1
ATOM 2044 C C . GLY B 1 47 ? -3.27 -14.273 -24.953 1 85.38 47 GLY B C 1
ATOM 2045 O O . GLY B 1 47 ? -3.188 -15.414 -24.5 1 85.38 47 GLY B O 1
ATOM 2046 N N . ILE B 1 48 ? -3.082 -13.266 -24.203 1 82.5 48 ILE B N 1
ATOM 2047 C CA . ILE B 1 48 ? -3.014 -13.383 -22.75 1 82.5 48 ILE B CA 1
ATOM 2048 C C . ILE B 1 48 ? -4.426 -13.508 -22.172 1 82.5 48 ILE B C 1
ATOM 2050 O O . ILE B 1 48 ? -5.246 -12.602 -22.328 1 82.5 48 ILE B O 1
ATOM 2054 N N . ASP B 1 49 ? -4.738 -14.586 -21.609 1 86.12 49 ASP B N 1
ATOM 2055 C CA . ASP B 1 49 ? -6.059 -14.789 -21.016 1 86.12 49 ASP B CA 1
ATOM 2056 C C . ASP B 1 49 ? -6.371 -13.719 -19.969 1 86.12 49 ASP B C 1
ATOM 2058 O O . ASP B 1 49 ? -5.559 -13.461 -19.078 1 86.12 49 ASP B O 1
ATOM 2062 N N . TYR B 1 50 ? -7.5 -13.039 -20.125 1 83.5 50 TYR B N 1
ATOM 2063 C CA . TYR B 1 50 ? -7.895 -11.992 -19.188 1 83.5 50 TYR B CA 1
ATOM 2064 C C . TYR B 1 50 ? -7.949 -12.531 -17.766 1 83.5 50 TYR B C 1
ATOM 2066 O O . TYR B 1 50 ? -7.715 -11.797 -16.812 1 83.5 50 TYR B O 1
ATOM 2074 N N . TYR B 1 51 ? -8.219 -13.773 -17.625 1 82.12 51 TYR B N 1
ATOM 2075 C CA . TYR B 1 51 ? -8.297 -14.43 -16.328 1 82.12 51 TYR B CA 1
ATOM 2076 C C . TYR B 1 51 ? -6.957 -14.359 -15.602 1 82.12 51 TYR B C 1
ATOM 2078 O O . TYR B 1 51 ? -6.91 -14.156 -14.391 1 82.12 51 TYR B O 1
ATOM 2086 N N . ASP B 1 52 ? -5.898 -14.445 -16.359 1 85.62 52 ASP B N 1
ATOM 2087 C CA . ASP B 1 52 ? -4.555 -14.438 -15.789 1 85.62 52 ASP B CA 1
ATOM 2088 C C . ASP B 1 52 ? -4.152 -13.023 -15.367 1 85.62 52 ASP B C 1
ATOM 2090 O O . ASP B 1 52 ? -3.207 -12.852 -14.594 1 85.62 52 ASP B O 1
ATOM 2094 N N . LEU B 1 53 ? -4.875 -12.078 -15.836 1 82.94 53 LEU B N 1
ATOM 2095 C CA . LEU B 1 53 ? -4.535 -10.695 -15.516 1 82.94 53 LEU B CA 1
ATOM 2096 C C . LEU B 1 53 ? -5.367 -10.188 -14.336 1 82.94 53 LEU B C 1
ATOM 2098 O O . LEU B 1 53 ? -4.914 -9.328 -13.578 1 82.94 53 LEU B O 1
ATOM 2102 N N . VAL B 1 54 ? -6.492 -10.82 -14.164 1 80.94 54 VAL B N 1
ATOM 2103 C CA . VAL B 1 54 ? -7.422 -10.242 -13.203 1 80.94 54 VAL B CA 1
ATOM 2104 C C . VAL B 1 54 ? -7.367 -11.023 -11.898 1 80.94 54 VAL B C 1
ATOM 2106 O O . VAL B 1 54 ? -7.648 -10.477 -10.828 1 80.94 54 VAL B O 1
ATOM 2109 N N . ARG B 1 55 ? -7.004 -12.273 -11.93 1 80.69 55 ARG B N 1
ATOM 2110 C CA . ARG B 1 55 ? -7.031 -13.109 -10.742 1 80.69 55 ARG B CA 1
ATOM 2111 C C . ARG B 1 55 ? -5.719 -13.016 -9.969 1 80.69 55 ARG B C 1
ATOM 2113 O O . ARG B 1 55 ? -4.715 -12.539 -10.5 1 80.69 55 ARG B O 1
ATOM 2120 N N . ASP B 1 56 ? -5.812 -13.422 -8.703 1 82.62 56 ASP B N 1
ATOM 2121 C CA . ASP B 1 56 ? -4.633 -13.477 -7.844 1 82.62 56 ASP B CA 1
ATOM 2122 C C . ASP B 1 56 ? -3.617 -14.484 -8.367 1 82.62 56 ASP B C 1
ATOM 2124 O O . ASP B 1 56 ? -3.99 -15.578 -8.805 1 82.62 56 ASP B O 1
ATOM 2128 N N . PRO B 1 57 ? -2.328 -14.148 -8.32 1 80.94 57 PRO B N 1
ATOM 2129 C CA . PRO B 1 57 ? -1.285 -15.031 -8.836 1 80.94 57 PRO B CA 1
ATOM 2130 C C . PRO B 1 57 ? -1.327 -16.422 -8.203 1 80.94 57 PRO B C 1
ATOM 2132 O O . PRO B 1 57 ? -1.112 -17.422 -8.891 1 80.94 57 PRO B O 1
ATOM 2135 N N . ASN B 1 58 ? -1.532 -16.469 -6.91 1 82.12 58 ASN B N 1
ATOM 2136 C CA . ASN B 1 58 ? -1.591 -17.766 -6.258 1 82.12 58 ASN B CA 1
ATOM 2137 C C . ASN B 1 58 ? -2.809 -18.578 -6.715 1 82.12 58 ASN B C 1
ATOM 2139 O O . ASN B 1 58 ? -2.746 -19.797 -6.824 1 82.12 58 ASN B O 1
ATOM 2143 N N . ALA B 1 59 ? -3.893 -17.938 -7 1 77.06 59 ALA B N 1
ATOM 2144 C CA . ALA B 1 59 ? -5.09 -18.609 -7.508 1 77.06 59 ALA B CA 1
ATOM 2145 C C . ALA B 1 59 ? -4.867 -19.125 -8.93 1 77.06 59 ALA B C 1
ATOM 2147 O O . ALA B 1 59 ? -5.297 -20.234 -9.266 1 77.06 59 ALA B O 1
ATOM 2148 N N . ILE B 1 60 ? -4.168 -18.312 -9.711 1 79.19 60 ILE B N 1
ATOM 2149 C CA . ILE B 1 60 ? -3.855 -18.703 -11.078 1 79.19 60 ILE B CA 1
ATOM 2150 C C . ILE B 1 60 ? -2.994 -19.953 -11.078 1 79.19 60 ILE B C 1
ATOM 2152 O O . ILE B 1 60 ? -3.227 -20.875 -11.859 1 79.19 60 ILE B O 1
ATOM 2156 N N . ALA B 1 61 ? -2.045 -20.062 -10.125 1 83.5 61 ALA B N 1
ATOM 2157 C CA . ALA B 1 61 ? -1.075 -21.156 -10.07 1 83.5 61 ALA B CA 1
ATOM 2158 C C . ALA B 1 61 ? -1.613 -22.328 -9.266 1 83.5 61 ALA B C 1
ATOM 2160 O O . ALA B 1 61 ? -1.001 -23.406 -9.227 1 83.5 61 ALA B O 1
ATOM 2161 N N . GLY B 1 62 ? -2.783 -22.188 -8.586 1 81.44 62 GLY B N 1
ATOM 2162 C CA . GLY B 1 62 ? -3.316 -23.219 -7.723 1 81.44 62 GLY B CA 1
ATOM 2163 C C . GLY B 1 62 ? -2.494 -23.438 -6.465 1 81.44 62 GLY B C 1
ATOM 2164 O O . GLY B 1 62 ? -2.336 -24.562 -5.996 1 81.44 62 GLY B O 1
ATOM 2165 N N . GLN B 1 63 ? -1.788 -22.422 -6.055 1 81.88 63 GLN B N 1
ATOM 2166 C CA . GLN B 1 63 ? -0.939 -22.484 -4.867 1 81.88 63 GLN B CA 1
ATOM 2167 C C . GLN B 1 63 ? -1.676 -21.953 -3.637 1 81.88 63 GLN B C 1
ATOM 2169 O O . GLN B 1 63 ? -2.689 -21.266 -3.758 1 81.88 63 GLN B O 1
ATOM 2174 N N . PRO B 1 64 ? -1.095 -22.484 -2.512 1 79.75 64 PRO B N 1
ATOM 2175 C CA . PRO B 1 64 ? -1.673 -21.922 -1.291 1 79.75 64 PRO B CA 1
ATOM 2176 C C . PRO B 1 64 ? -1.555 -20.406 -1.235 1 79.75 64 PRO B C 1
ATOM 2178 O O . PRO B 1 64 ? -0.585 -19.828 -1.746 1 79.75 64 PRO B O 1
ATOM 2181 N N . LYS B 1 65 ? -2.477 -19.859 -0.61 1 77.75 65 LYS B N 1
ATOM 2182 C CA . LYS B 1 65 ? -2.637 -18.406 -0.61 1 77.75 65 LYS B CA 1
ATOM 2183 C C . LYS B 1 65 ? -1.561 -17.734 0.24 1 77.75 65 LYS B C 1
ATOM 2185 O O . LYS B 1 65 ? -1.3 -16.531 0.09 1 77.75 65 LYS B O 1
ATOM 2190 N N . TYR B 1 66 ? -0.929 -18.453 1.124 1 79.12 66 TYR B N 1
ATOM 2191 C CA . TYR B 1 66 ? 0.083 -17.859 1.993 1 79.12 66 TYR B CA 1
ATOM 2192 C C . TYR B 1 66 ? 1.452 -17.875 1.323 1 79.12 66 TYR B C 1
ATOM 2194 O O . TYR B 1 66 ? 2.43 -17.375 1.885 1 79.12 66 TYR B O 1
ATOM 2202 N N . PHE B 1 67 ? 1.47 -18.359 0.119 1 83.94 67 PHE B N 1
ATOM 2203 C CA . PHE B 1 67 ? 2.721 -18.297 -0.627 1 83.94 67 PHE B CA 1
ATOM 2204 C C . PHE B 1 67 ? 3.098 -16.844 -0.916 1 83.94 67 PHE B C 1
ATOM 2206 O O . PHE B 1 67 ? 2.26 -16.062 -1.354 1 83.94 67 PHE B O 1
ATOM 2213 N N . GLY B 1 68 ? 4.309 -16.531 -0.567 1 87.38 68 GLY B N 1
ATOM 2214 C CA . GLY B 1 68 ? 4.805 -15.188 -0.783 1 87.38 68 GLY B CA 1
ATOM 2215 C C . GLY B 1 68 ? 4.418 -14.227 0.326 1 87.38 68 GLY B C 1
ATOM 2216 O O . GLY B 1 68 ? 4.359 -13.016 0.11 1 87.38 68 GLY B O 1
ATOM 2217 N N . LEU B 1 69 ? 4.152 -14.695 1.441 1 86.56 69 LEU B N 1
ATOM 2218 C CA . LEU B 1 69 ? 3.697 -13.906 2.576 1 86.56 69 LEU B CA 1
ATOM 2219 C C . LEU B 1 69 ? 4.699 -12.805 2.906 1 86.56 69 LEU B C 1
ATOM 2221 O O . LEU B 1 69 ? 4.316 -11.648 3.098 1 86.56 69 LEU B O 1
ATOM 2225 N N . VAL B 1 70 ? 5.934 -13.133 2.93 1 87.94 70 VAL B N 1
ATOM 2226 C CA . VAL B 1 70 ? 6.969 -12.172 3.295 1 87.94 70 VAL B CA 1
ATOM 2227 C C . VAL B 1 70 ? 7.094 -11.109 2.205 1 87.94 70 VAL B C 1
ATOM 2229 O O . VAL B 1 70 ? 7.188 -9.914 2.502 1 87.94 70 VAL B O 1
ATOM 2232 N N . SER B 1 71 ? 7.055 -11.547 0.978 1 88.5 71 SER B N 1
ATOM 2233 C CA . SER B 1 71 ? 7.113 -10.609 -0.142 1 88.5 71 SER B CA 1
ATOM 2234 C C . SER B 1 71 ? 5.926 -9.656 -0.125 1 88.5 71 SER B C 1
ATOM 2236 O O . SER B 1 71 ? 6.094 -8.445 -0.303 1 88.5 71 SER B O 1
ATOM 2238 N N . ASN B 1 72 ? 4.77 -10.164 0.151 1 88.62 72 ASN B N 1
ATOM 2239 C CA . ASN B 1 72 ? 3.568 -9.336 0.208 1 88.62 72 ASN B CA 1
ATOM 2240 C C . ASN B 1 72 ? 3.613 -8.367 1.383 1 88.62 72 ASN B C 1
ATOM 2242 O O . ASN B 1 72 ? 3.145 -7.23 1.273 1 88.62 72 ASN B O 1
ATOM 2246 N N . LEU B 1 73 ? 4.152 -8.82 2.469 1 90.56 73 LEU B N 1
ATOM 2247 C CA . LEU B 1 73 ? 4.332 -7.93 3.613 1 90.56 73 LEU B CA 1
ATOM 2248 C C . LEU B 1 73 ? 5.285 -6.789 3.271 1 90.56 73 LEU B C 1
ATOM 2250 O O . LEU B 1 73 ? 5.059 -5.645 3.664 1 90.56 73 LEU B O 1
ATOM 2254 N N . GLY B 1 74 ? 6.301 -7.129 2.625 1 93.38 74 GLY B N 1
ATOM 2255 C CA . GLY B 1 74 ? 7.215 -6.102 2.156 1 93.38 74 GLY B CA 1
ATOM 2256 C C . GLY B 1 74 ? 6.543 -5.051 1.296 1 93.38 74 GLY B C 1
ATOM 2257 O O . GLY B 1 74 ? 6.789 -3.854 1.463 1 93.38 74 GLY B O 1
ATOM 2258 N N . VAL B 1 75 ? 5.688 -5.469 0.447 1 92 75 VAL B N 1
ATOM 2259 C CA . VAL B 1 75 ? 4.965 -4.562 -0.438 1 92 75 VAL B CA 1
ATOM 2260 C C . VAL B 1 75 ? 4.078 -3.633 0.386 1 92 75 VAL B C 1
ATOM 2262 O O . VAL B 1 75 ? 4.047 -2.422 0.152 1 92 75 VAL B O 1
ATOM 2265 N N . ILE B 1 76 ? 3.416 -4.199 1.302 1 92.56 76 ILE B N 1
ATOM 2266 C CA . ILE B 1 76 ? 2.562 -3.404 2.18 1 92.56 76 ILE B CA 1
ATOM 2267 C C . ILE B 1 76 ? 3.396 -2.334 2.881 1 92.56 76 ILE B C 1
ATOM 2269 O O . ILE B 1 76 ? 2.992 -1.171 2.947 1 92.56 76 ILE B O 1
ATOM 2273 N N . LEU B 1 77 ? 4.508 -2.717 3.35 1 95.88 77 LEU B N 1
ATOM 2274 C CA . LEU B 1 77 ? 5.363 -1.793 4.086 1 95.88 77 LEU B CA 1
ATOM 2275 C C . LEU B 1 77 ? 5.941 -0.728 3.16 1 95.88 77 LEU B C 1
ATOM 2277 O O . LEU B 1 77 ? 6.055 0.439 3.543 1 95.88 77 LEU B O 1
ATOM 2281 N N . TRP B 1 78 ? 6.281 -1.133 1.884 1 95.94 78 TRP B N 1
ATOM 2282 C CA . TRP B 1 78 ? 6.703 -0.16 0.882 1 95.94 78 TRP B CA 1
ATOM 2283 C C . TRP B 1 78 ? 5.652 0.93 0.705 1 95.94 78 TRP B C 1
ATOM 2285 O O . TRP B 1 78 ? 5.965 2.121 0.772 1 95.94 78 TRP B O 1
ATOM 2295 N N . PHE B 1 79 ? 4.449 0.55 0.611 1 94.5 79 PHE B N 1
ATOM 2296 C CA . PHE B 1 79 ? 3.391 1.512 0.319 1 94.5 79 PHE B CA 1
ATOM 2297 C C . PHE B 1 79 ? 3.01 2.293 1.57 1 94.5 79 PHE B C 1
ATOM 2299 O O . PHE B 1 79 ? 2.648 3.469 1.488 1 94.5 79 PHE B O 1
ATOM 2306 N N . THR B 1 80 ? 3.102 1.631 2.713 1 94.38 80 THR B N 1
ATOM 2307 C CA . THR B 1 80 ? 2.84 2.352 3.953 1 94.38 80 THR B CA 1
ATOM 2308 C C . THR B 1 80 ? 3.773 3.549 4.09 1 94.38 80 THR B C 1
ATOM 2310 O O . THR B 1 80 ? 3.318 4.68 4.285 1 94.38 80 THR B O 1
ATOM 2313 N N . GLY B 1 81 ? 5.027 3.324 3.938 1 96.38 81 GLY B N 1
ATOM 2314 C CA . GLY B 1 81 ? 5.984 4.414 4.02 1 96.38 81 GLY B CA 1
ATOM 2315 C C . GLY B 1 81 ? 5.871 5.398 2.871 1 96.38 81 GLY B C 1
ATOM 2316 O O . GLY B 1 81 ? 5.902 6.613 3.08 1 96.38 81 GLY B O 1
ATOM 2317 N N . GLY B 1 82 ? 5.734 4.875 1.656 1 97.06 82 GLY B N 1
ATOM 2318 C CA . GLY B 1 82 ? 5.676 5.719 0.473 1 97.06 82 GLY B CA 1
ATOM 2319 C C . GLY B 1 82 ? 4.473 6.641 0.459 1 97.06 82 GLY B C 1
ATOM 2320 O O . GLY B 1 82 ? 4.605 7.844 0.232 1 97.06 82 GLY B O 1
ATOM 2321 N N . ILE B 1 83 ? 3.318 6.121 0.761 1 95.19 83 ILE B N 1
ATOM 2322 C CA . ILE B 1 83 ? 2.086 6.898 0.714 1 95.19 83 ILE B CA 1
ATOM 2323 C C . ILE B 1 83 ? 2.072 7.91 1.856 1 95.19 83 ILE B C 1
ATOM 2325 O O . ILE B 1 83 ? 1.638 9.055 1.678 1 95.19 83 ILE B O 1
ATOM 2329 N N . ALA B 1 84 ? 2.533 7.523 3.004 1 94.94 84 ALA B N 1
ATOM 2330 C CA . ALA B 1 84 ? 2.611 8.453 4.129 1 94.94 84 ALA B CA 1
ATOM 2331 C C . ALA B 1 84 ? 3.484 9.656 3.781 1 94.94 84 ALA B C 1
ATOM 2333 O O . ALA B 1 84 ? 3.104 10.797 4.031 1 94.94 84 ALA B O 1
ATOM 2334 N N . ALA B 1 85 ? 4.613 9.383 3.18 1 96.69 85 ALA B N 1
ATOM 2335 C CA . ALA B 1 85 ? 5.551 10.445 2.838 1 96.69 85 ALA B CA 1
ATOM 2336 C C . ALA B 1 85 ? 4.98 11.344 1.744 1 96.69 85 ALA B C 1
ATOM 2338 O O . ALA B 1 85 ? 5.07 12.57 1.83 1 96.69 85 ALA B O 1
ATOM 2339 N N . LEU B 1 86 ? 4.379 10.773 0.789 1 96.06 86 LEU B N 1
ATOM 2340 C CA . LEU B 1 86 ? 3.824 11.547 -0.316 1 96.06 86 LEU B CA 1
ATOM 2341 C C . LEU B 1 86 ? 2.637 12.383 0.148 1 96.06 86 LEU B C 1
ATOM 2343 O O . LEU B 1 86 ? 2.461 13.523 -0.294 1 96.06 86 LEU B O 1
ATOM 2347 N N . GLN B 1 87 ? 1.865 11.82 1.016 1 93.88 87 GLN B N 1
ATOM 2348 C CA . GLN B 1 87 ? 0.74 12.586 1.545 1 93.88 87 GLN B CA 1
ATOM 2349 C C . GLN B 1 87 ? 1.223 13.781 2.361 1 93.88 87 GLN B C 1
ATOM 2351 O O . GLN B 1 87 ? 0.657 14.875 2.268 1 93.88 87 GLN B O 1
ATOM 2356 N N . ALA B 1 88 ? 2.18 13.57 3.17 1 92.94 88 ALA B N 1
ATOM 2357 C CA . ALA B 1 88 ? 2.742 14.68 3.939 1 92.94 88 ALA B CA 1
ATOM 2358 C C . ALA B 1 88 ? 3.291 15.766 3.018 1 92.94 88 ALA B C 1
ATOM 2360 O O . ALA B 1 88 ? 3.066 16.953 3.246 1 92.94 88 ALA B O 1
ATOM 2361 N N . TYR B 1 89 ? 3.975 15.312 1.959 1 93.62 89 TYR B N 1
ATOM 2362 C CA . TYR B 1 89 ? 4.52 16.25 0.986 1 93.62 89 TYR B CA 1
ATOM 2363 C C . TYR B 1 89 ? 3.408 17.062 0.319 1 93.62 89 TYR B C 1
ATOM 2365 O O . TYR B 1 89 ? 3.469 18.281 0.262 1 93.62 89 TYR B O 1
ATOM 2373 N N . TRP B 1 90 ? 2.414 16.406 -0.108 1 90.69 90 TRP B N 1
ATOM 2374 C CA . TRP B 1 90 ? 1.343 17.047 -0.864 1 90.69 90 TRP B CA 1
ATOM 2375 C C . TRP B 1 90 ? 0.49 17.938 0.04 1 90.69 90 TRP B C 1
ATOM 2377 O O . TRP B 1 90 ? -0.119 18.906 -0.421 1 90.69 90 TRP B O 1
ATOM 2387 N N . SER B 1 91 ? 0.441 17.641 1.316 1 88.19 91 SER B N 1
ATOM 2388 C CA . SER B 1 91 ? -0.338 18.438 2.256 1 88.19 91 SER B CA 1
ATOM 2389 C C . SER B 1 91 ? 0.384 19.734 2.609 1 88.19 91 SER B C 1
ATOM 2391 O O . SER B 1 91 ? -0.189 20.609 3.258 1 88.19 91 SER B O 1
ATOM 2393 N N . GLY B 1 92 ? 1.626 19.844 2.205 1 85.38 92 GLY B N 1
ATOM 2394 C CA . GLY B 1 92 ? 2.377 21.062 2.465 1 85.38 92 GLY B CA 1
ATOM 2395 C C . GLY B 1 92 ? 3.176 21.016 3.754 1 85.38 92 GLY B C 1
ATOM 2396 O O . GLY B 1 92 ? 3.605 22.047 4.27 1 85.38 92 GLY B O 1
ATOM 2397 N N . ALA B 1 93 ? 3.309 19.812 4.242 1 83.31 93 ALA B N 1
ATOM 2398 C CA . ALA B 1 93 ? 4.121 19.672 5.445 1 83.31 93 ALA B CA 1
ATOM 2399 C C . ALA B 1 93 ? 5.566 20.109 5.191 1 83.31 93 ALA B C 1
ATOM 2401 O O . ALA B 1 93 ? 6.141 19.766 4.152 1 83.31 93 ALA B O 1
ATOM 2402 N N . GLY B 1 94 ? 6.098 20.828 6.074 1 78.88 94 GLY B N 1
ATOM 2403 C CA . GLY B 1 94 ? 7.465 21.312 5.945 1 78.88 94 GLY B CA 1
ATOM 2404 C C . GLY B 1 94 ? 7.633 22.375 4.891 1 78.88 94 GLY B C 1
ATOM 2405 O O . GLY B 1 94 ? 8.648 22.422 4.188 1 78.88 94 GLY B O 1
ATOM 2406 N N . TYR B 1 95 ? 6.629 23.062 4.645 1 80 95 TYR B N 1
ATOM 2407 C CA . TYR B 1 95 ? 6.641 24.078 3.602 1 80 95 TYR B CA 1
ATOM 2408 C C . TYR B 1 95 ? 7.82 25.031 3.773 1 80 95 TYR B C 1
ATOM 2410 O O . TYR B 1 95 ? 8.398 25.5 2.791 1 80 95 TYR B O 1
ATOM 2418 N N . ASP B 1 96 ? 8.336 25.188 4.938 1 83.44 96 ASP B N 1
ATOM 2419 C CA . ASP B 1 96 ? 9.453 26.094 5.219 1 83.44 96 ASP B CA 1
ATOM 2420 C C . ASP B 1 96 ? 10.773 25.328 5.305 1 83.44 96 ASP B C 1
ATOM 2422 O O . ASP B 1 96 ? 11.797 25.906 5.676 1 83.44 96 ASP B O 1
ATOM 2426 N N . ALA B 1 97 ? 10.805 24.141 5.059 1 90.5 97 ALA B N 1
ATOM 2427 C CA . ALA B 1 97 ? 11.984 23.297 5.121 1 90.5 97 ALA B CA 1
ATOM 2428 C C . ALA B 1 97 ? 12.18 22.531 3.814 1 90.5 97 ALA B C 1
ATOM 2430 O O . ALA B 1 97 ? 11.695 21.406 3.664 1 90.5 97 ALA B O 1
ATOM 2431 N N . PRO B 1 98 ? 12.953 23.094 2.893 1 92.06 98 PRO B N 1
ATOM 2432 C CA . PRO B 1 98 ? 13.086 22.5 1.562 1 92.06 98 PRO B CA 1
ATOM 2433 C C . PRO B 1 98 ? 13.68 21.094 1.6 1 92.06 98 PRO B C 1
ATOM 2435 O O . PRO B 1 98 ? 13.25 20.219 0.854 1 92.06 98 PRO B O 1
ATOM 2438 N N . HIS B 1 99 ? 14.695 20.938 2.494 1 94.06 99 HIS B N 1
ATOM 2439 C CA . HIS B 1 99 ? 15.336 19.641 2.572 1 94.06 99 HIS B CA 1
ATOM 2440 C C . HIS B 1 99 ? 14.375 18.578 3.111 1 94.06 99 HIS B C 1
ATOM 2442 O O . HIS B 1 99 ? 14.414 17.422 2.691 1 94.06 99 HIS B O 1
ATOM 2448 N N . LEU B 1 100 ? 13.523 18.953 3.98 1 93.12 100 LEU B N 1
ATOM 2449 C CA . LEU B 1 100 ? 12.523 18.031 4.512 1 93.12 100 LEU B CA 1
ATOM 2450 C C . LEU B 1 100 ? 11.516 17.641 3.434 1 93.12 100 LEU B C 1
ATOM 2452 O O . LEU B 1 100 ? 11.195 16.453 3.277 1 93.12 100 LEU B O 1
ATOM 2456 N N . ARG B 1 101 ? 11.109 18.594 2.641 1 94.44 101 ARG B N 1
ATOM 2457 C CA . ARG B 1 101 ? 10.133 18.359 1.584 1 94.44 101 ARG B CA 1
ATOM 2458 C C . ARG B 1 101 ? 10.711 17.422 0.519 1 94.44 101 ARG B C 1
ATOM 2460 O O . ARG B 1 101 ? 10.023 16.516 0.045 1 94.44 101 ARG B O 1
ATOM 2467 N N . ARG B 1 102 ? 11.906 17.703 0.193 1 95.31 102 ARG B N 1
ATOM 2468 C CA . ARG B 1 102 ? 12.555 16.875 -0.819 1 95.31 102 ARG B CA 1
ATOM 2469 C C . ARG B 1 102 ? 12.805 15.469 -0.295 1 95.31 102 ARG B C 1
ATOM 2471 O O . ARG B 1 102 ? 12.75 14.5 -1.055 1 95.31 102 ARG B O 1
ATOM 2478 N N . THR B 1 103 ? 13.109 15.344 0.99 1 95.38 103 THR B N 1
ATOM 2479 C CA . THR B 1 103 ? 13.266 14.039 1.621 1 95.38 103 THR B CA 1
ATOM 2480 C C . THR B 1 103 ? 11.961 13.258 1.571 1 95.38 103 THR B C 1
ATOM 2482 O O . THR B 1 103 ? 11.953 12.07 1.224 1 95.38 103 THR B O 1
ATOM 2485 N N . LEU B 1 104 ? 10.867 13.945 1.863 1 96.25 104 LEU B N 1
ATOM 2486 C CA . LEU B 1 104 ? 9.555 13.305 1.826 1 96.25 104 LEU B CA 1
ATOM 2487 C C . LEU B 1 104 ? 9.195 12.891 0.403 1 96.25 104 LEU B C 1
ATOM 2489 O O . LEU B 1 104 ? 8.711 11.781 0.178 1 96.25 104 LEU B O 1
ATOM 2493 N N . LEU B 1 105 ? 9.477 13.734 -0.554 1 96.69 105 LEU B N 1
ATOM 2494 C CA . LEU B 1 105 ? 9.156 13.453 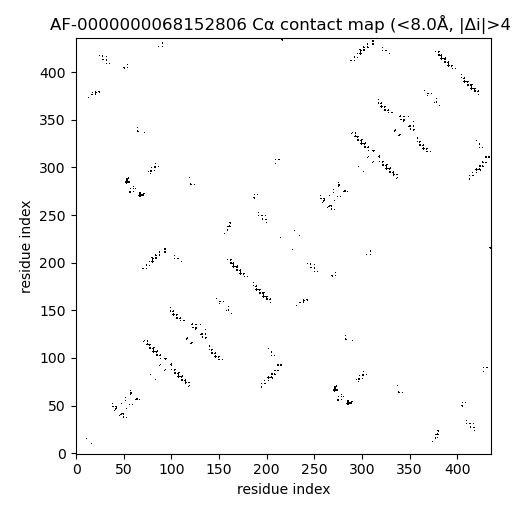-1.948 1 96.69 105 LEU B CA 1
ATOM 2495 C C . LEU B 1 105 ? 10.016 12.305 -2.479 1 96.69 105 LEU B C 1
ATOM 2497 O O . LEU B 1 105 ? 9.492 11.336 -3.025 1 96.69 105 LEU B O 1
ATOM 2501 N N . ALA B 1 106 ? 11.297 12.422 -2.295 1 97 106 ALA B N 1
ATOM 2502 C CA . ALA B 1 106 ? 12.219 11.398 -2.779 1 97 106 ALA B CA 1
ATOM 2503 C C . ALA B 1 106 ? 11.984 10.062 -2.072 1 97 106 ALA B C 1
ATOM 2505 O O . ALA B 1 106 ? 12.008 9.008 -2.703 1 97 106 ALA B O 1
ATOM 2506 N N . GLY B 1 107 ? 11.805 10.172 -0.776 1 97.12 107 GLY B N 1
ATOM 2507 C CA . GLY B 1 107 ? 11.523 8.961 -0.016 1 97.12 107 GLY B CA 1
ATOM 2508 C C . GLY B 1 107 ? 10.234 8.281 -0.425 1 97.12 107 GLY B C 1
ATOM 2509 O O . GLY B 1 107 ? 10.18 7.055 -0.548 1 97.12 107 GLY B O 1
ATOM 2510 N N . GLY B 1 108 ? 9.188 9.078 -0.613 1 97.31 108 GLY B N 1
ATOM 2511 C CA . GLY B 1 108 ? 7.91 8.539 -1.062 1 97.31 108 GLY B CA 1
ATOM 2512 C C . GLY B 1 108 ? 7.977 7.926 -2.449 1 97.31 108 GLY B C 1
ATOM 2513 O O . GLY B 1 108 ? 7.438 6.844 -2.682 1 97.31 108 GLY B O 1
ATOM 2514 N N . LEU B 1 109 ? 8.641 8.578 -3.361 1 96.12 109 LEU B N 1
ATOM 2515 C CA . LEU B 1 109 ? 8.773 8.094 -4.73 1 96.12 109 LEU B CA 1
ATOM 2516 C C . LEU B 1 109 ? 9.625 6.828 -4.773 1 96.12 109 LEU B C 1
ATOM 2518 O O . LEU B 1 109 ? 9.312 5.887 -5.512 1 96.12 109 LEU B O 1
ATOM 2522 N N . PHE B 1 110 ? 10.727 6.859 -4.023 1 96.69 110 PHE B N 1
ATOM 2523 C CA . PHE B 1 110 ? 11.586 5.684 -3.965 1 96.69 110 PHE B CA 1
ATOM 2524 C C . PHE B 1 110 ? 10.82 4.477 -3.445 1 96.69 110 PHE B C 1
ATOM 2526 O O . PHE B 1 110 ? 10.82 3.414 -4.074 1 96.69 110 PHE B O 1
ATOM 2533 N N . SER B 1 111 ? 10.133 4.637 -2.248 1 96.69 111 SER B N 1
ATOM 2534 C CA . SER B 1 111 ? 9.383 3.545 -1.637 1 96.69 111 SER B CA 1
ATOM 2535 C C . SER B 1 111 ? 8.242 3.082 -2.541 1 96.69 111 SER B C 1
ATOM 2537 O O . SER B 1 111 ? 8.008 1.88 -2.68 1 96.69 111 SER B O 1
ATOM 2539 N N . GLY B 1 112 ? 7.559 4.004 -3.156 1 94 112 GLY B N 1
ATOM 2540 C CA . GLY B 1 112 ? 6.504 3.654 -4.094 1 94 112 GLY B CA 1
ATOM 2541 C C . GLY B 1 112 ? 7.008 2.889 -5.301 1 94 112 GLY B C 1
ATOM 2542 O O . GLY B 1 112 ? 6.41 1.889 -5.703 1 94 112 GLY B O 1
ATOM 2543 N N . LEU B 1 113 ? 8.047 3.363 -5.852 1 92.81 113 LEU B N 1
ATOM 2544 C CA . LEU B 1 113 ? 8.641 2.709 -7.012 1 92.81 113 LEU B CA 1
ATOM 2545 C C . LEU B 1 113 ? 9.102 1.299 -6.664 1 92.81 113 LEU B C 1
ATOM 2547 O O . LEU B 1 113 ? 8.859 0.357 -7.422 1 92.81 113 LEU B O 1
ATOM 2551 N N . MET B 1 114 ? 9.758 1.198 -5.543 1 93.75 114 MET B N 1
ATOM 2552 C CA . MET B 1 114 ? 10.219 -0.115 -5.105 1 93.75 114 MET B CA 1
ATOM 2553 C C . MET B 1 114 ? 9.047 -1.053 -4.852 1 93.75 114 MET B C 1
ATOM 2555 O O . MET B 1 114 ? 9.125 -2.246 -5.148 1 93.75 114 MET B O 1
ATOM 2559 N N . GLY B 1 115 ? 8.023 -0.513 -4.23 1 91.5 115 GLY B N 1
ATOM 2560 C CA . GLY B 1 115 ? 6.828 -1.313 -4.008 1 91.5 115 GLY B CA 1
ATOM 2561 C C . GLY B 1 115 ? 6.207 -1.829 -5.293 1 91.5 115 GLY B C 1
ATOM 2562 O O . GLY B 1 115 ? 5.832 -3 -5.379 1 91.5 115 GLY B O 1
ATOM 2563 N N . ILE B 1 116 ? 6.098 -0.946 -6.258 1 88.12 116 ILE B N 1
ATOM 2564 C CA . ILE B 1 116 ? 5.547 -1.325 -7.555 1 88.12 116 ILE B CA 1
ATOM 2565 C C . ILE B 1 116 ? 6.453 -2.363 -8.211 1 88.12 116 ILE B C 1
ATOM 2567 O O . ILE B 1 116 ? 5.969 -3.344 -8.781 1 88.12 116 ILE B O 1
ATOM 2571 N N . ASP B 1 117 ? 7.703 -2.168 -8.148 1 86.75 117 ASP B N 1
ATOM 2572 C CA . ASP B 1 117 ? 8.672 -3.1 -8.719 1 86.75 117 ASP B CA 1
ATOM 2573 C C . ASP B 1 117 ? 8.547 -4.48 -8.07 1 86.75 117 ASP B C 1
ATOM 2575 O O . ASP B 1 117 ? 8.594 -5.5 -8.766 1 86.75 117 ASP B O 1
ATOM 2579 N N . ASP B 1 118 ? 8.43 -4.457 -6.742 1 85.5 118 ASP B N 1
ATOM 2580 C CA . ASP B 1 118 ? 8.312 -5.715 -6.016 1 85.5 118 ASP B CA 1
ATOM 2581 C C . ASP B 1 118 ? 7.008 -6.43 -6.363 1 85.5 118 ASP B C 1
ATOM 2583 O O . ASP B 1 118 ? 6.953 -7.66 -6.387 1 85.5 118 ASP B O 1
ATOM 2587 N N . LEU B 1 119 ? 6.027 -5.68 -6.605 1 80.56 119 LEU B N 1
ATOM 2588 C CA . LEU B 1 119 ? 4.711 -6.246 -6.883 1 80.56 119 LEU B CA 1
ATOM 2589 C C . LEU B 1 119 ? 4.629 -6.754 -8.32 1 80.56 119 LEU B C 1
ATOM 2591 O O . LEU B 1 119 ? 4.023 -7.797 -8.578 1 80.56 119 LEU B O 1
ATOM 2595 N N . LEU B 1 120 ? 5.164 -5.977 -9.281 1 73.81 120 LEU B N 1
ATOM 2596 C CA . LEU B 1 120 ? 5.02 -6.305 -10.695 1 73.81 120 LEU B CA 1
ATOM 2597 C C . LEU B 1 120 ? 6.297 -6.938 -11.242 1 73.81 120 LEU B C 1
ATOM 2599 O O . LEU B 1 120 ? 6.332 -7.391 -12.383 1 73.81 120 LEU B O 1
ATOM 2603 N N . MET B 1 121 ? 7.312 -7.074 -10.344 1 63.97 121 MET B N 1
ATOM 2604 C CA . MET B 1 121 ? 8.617 -7.633 -10.695 1 63.97 121 MET B CA 1
ATOM 2605 C C . MET B 1 121 ? 9.148 -7.016 -11.984 1 63.97 121 MET B C 1
ATOM 2607 O O . MET B 1 121 ? 9.594 -7.73 -12.883 1 63.97 121 MET B O 1
ATOM 2611 N N . LEU B 1 122 ? 8.922 -5.801 -12.07 1 58.16 122 LEU B N 1
ATOM 2612 C CA . LEU B 1 122 ? 9.266 -5.066 -13.281 1 58.16 122 LEU B CA 1
ATOM 2613 C C . LEU B 1 122 ? 10.742 -5.258 -13.633 1 58.16 122 LEU B C 1
ATOM 2615 O O . LEU B 1 122 ? 11.102 -5.371 -14.805 1 58.16 122 LEU B O 1
ATOM 2619 N N . HIS B 1 123 ? 11.555 -5.281 -12.641 1 56.94 123 HIS B N 1
ATOM 2620 C CA . HIS B 1 123 ? 12.992 -5.363 -12.875 1 56.94 123 HIS B CA 1
ATOM 2621 C C . HIS B 1 123 ? 13.359 -6.656 -13.594 1 56.94 123 HIS B C 1
ATOM 2623 O O . HIS B 1 123 ? 14.273 -6.676 -14.422 1 56.94 123 HIS B O 1
ATOM 2629 N N . GLU B 1 124 ? 12.664 -7.648 -13.281 1 56.75 124 GLU B N 1
ATOM 2630 C CA . GLU B 1 124 ? 12.922 -8.906 -13.961 1 56.75 124 GLU B CA 1
ATOM 2631 C C . GLU B 1 124 ? 12.258 -8.945 -15.336 1 56.75 124 GLU B C 1
ATOM 2633 O O . GLU B 1 124 ? 12.828 -9.469 -16.297 1 56.75 124 GLU B O 1
ATOM 2638 N N . ALA B 1 125 ? 11.062 -8.297 -15.406 1 53.41 125 ALA B N 1
ATOM 2639 C CA . ALA B 1 125 ? 10.312 -8.297 -16.656 1 53.41 125 ALA B CA 1
ATOM 2640 C C . ALA B 1 125 ? 11.047 -7.5 -17.734 1 53.41 125 ALA B C 1
ATOM 2642 O O . ALA B 1 125 ? 11.133 -7.934 -18.891 1 53.41 125 ALA B O 1
ATOM 2643 N N . ILE B 1 126 ? 11.547 -6.41 -17.281 1 52.75 126 ILE B N 1
ATOM 2644 C CA . ILE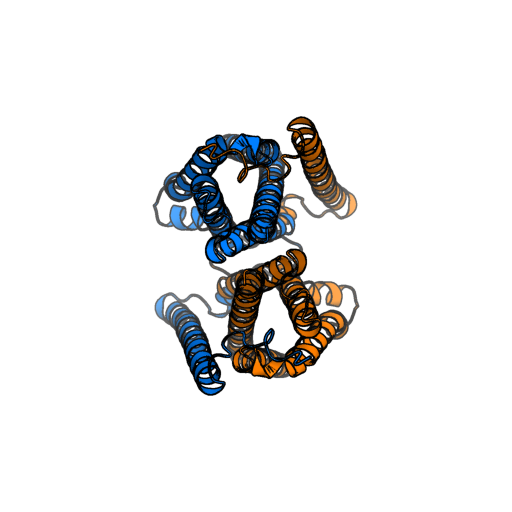 B 1 126 ? 12.258 -5.551 -18.234 1 52.75 126 ILE B CA 1
ATOM 2645 C C . ILE B 1 126 ? 13.57 -6.207 -18.641 1 52.75 126 ILE B C 1
ATOM 2647 O O . ILE B 1 126 ? 14 -6.098 -19.797 1 52.75 126 ILE B O 1
ATOM 2651 N N . ALA B 1 127 ? 14.047 -7 -17.797 1 54.41 127 ALA B N 1
ATOM 2652 C CA . ALA B 1 127 ? 15.289 -7.707 -18.109 1 54.41 127 ALA B CA 1
ATOM 2653 C C . ALA B 1 127 ? 15.055 -8.773 -19.188 1 54.41 127 ALA B C 1
ATOM 2655 O O . ALA B 1 127 ? 15.906 -8.977 -20.062 1 54.41 127 ALA B O 1
ATOM 2656 N N . THR B 1 128 ? 13.906 -9.375 -19.094 1 54.03 128 THR B N 1
ATOM 2657 C CA . THR B 1 128 ? 13.617 -10.367 -20.125 1 54.03 128 THR B CA 1
ATOM 2658 C C . THR B 1 128 ? 13.391 -9.695 -21.484 1 54.03 128 THR B C 1
ATOM 2660 O O . THR B 1 128 ? 13.578 -10.32 -22.531 1 54.03 128 THR B O 1
ATOM 2663 N N . ALA B 1 129 ? 12.961 -8.406 -21.438 1 55.66 129 ALA B N 1
ATOM 2664 C CA . ALA B 1 129 ? 12.75 -7.699 -22.703 1 55.66 129 ALA B CA 1
ATOM 2665 C C . ALA B 1 129 ? 14.07 -7.207 -23.281 1 55.66 129 ALA B C 1
ATOM 2667 O O . ALA B 1 129 ? 14.094 -6.516 -24.312 1 55.66 129 ALA B O 1
ATOM 2668 N N . GLY B 1 130 ? 15.164 -7.527 -22.672 1 59.12 130 GLY B N 1
ATOM 2669 C CA . GLY B 1 130 ? 16.469 -7.215 -23.25 1 59.12 130 GLY B CA 1
ATOM 2670 C C . GLY B 1 130 ? 17.188 -6.109 -22.5 1 59.12 130 GLY B C 1
ATOM 2671 O O . GLY B 1 130 ? 18.328 -5.77 -22.828 1 59.12 130 GLY B O 1
ATOM 2672 N N . VAL B 1 131 ? 16.469 -5.484 -21.703 1 56.28 131 VAL B N 1
ATOM 2673 C CA . VAL B 1 131 ? 17.141 -4.418 -20.969 1 56.28 131 VAL B CA 1
ATOM 2674 C C . VAL B 1 131 ? 17.844 -5.004 -19.734 1 56.28 131 VAL B C 1
ATOM 2676 O O . VAL B 1 131 ? 17.234 -5.734 -18.953 1 56.28 131 VAL B O 1
ATOM 2679 N N . PRO B 1 132 ? 19.141 -4.781 -19.656 1 59.75 132 PRO B N 1
ATOM 2680 C CA . PRO B 1 132 ? 19.891 -5.344 -18.531 1 59.75 132 PRO B CA 1
ATOM 2681 C C . PRO B 1 132 ? 19.328 -4.906 -17.188 1 59.75 132 PRO B C 1
ATOM 2683 O O . PRO B 1 132 ? 18.828 -3.787 -17.047 1 59.75 132 PRO B O 1
ATOM 2686 N N . GLU B 1 133 ? 19.094 -5.785 -16.172 1 62.34 133 GLU B N 1
ATOM 2687 C CA . GLU B 1 133 ? 18.547 -5.648 -14.82 1 62.34 133 GLU B CA 1
ATOM 2688 C C . GLU B 1 133 ? 19.094 -4.402 -14.125 1 62.34 133 GLU B C 1
ATOM 2690 O O . GLU B 1 133 ? 18.344 -3.646 -13.508 1 62.34 133 GLU B O 1
ATOM 2695 N N . PRO B 1 134 ? 20.375 -4.113 -14.398 1 61.5 134 PRO B N 1
ATOM 2696 C CA . PRO B 1 134 ? 20.906 -2.953 -13.688 1 61.5 134 PRO B CA 1
ATOM 2697 C C . PRO B 1 134 ? 20.281 -1.637 -14.133 1 61.5 134 PRO B C 1
ATOM 2699 O O . PRO B 1 134 ? 20.172 -0.7 -13.344 1 61.5 134 PRO B O 1
ATOM 2702 N N . PHE B 1 135 ? 19.781 -1.666 -15.281 1 64.88 135 PHE B N 1
ATOM 2703 C CA . PHE B 1 135 ? 19.219 -0.417 -15.789 1 64.88 135 PHE B CA 1
ATOM 2704 C C . PHE B 1 135 ? 17.875 -0.121 -15.133 1 64.88 135 PHE B C 1
ATOM 2706 O O . PHE B 1 135 ? 17.531 1.042 -14.922 1 64.88 135 PHE B O 1
ATOM 2713 N N . VAL B 1 136 ? 17.266 -1.161 -14.742 1 72.12 136 VAL B N 1
ATOM 2714 C CA . VAL B 1 136 ? 15.945 -0.963 -14.133 1 72.12 136 VAL B CA 1
ATOM 2715 C C . VAL B 1 136 ? 16.109 -0.41 -12.719 1 72.12 136 VAL B C 1
ATOM 2717 O O . VAL B 1 136 ? 15.25 0.324 -12.234 1 72.12 136 VAL B O 1
ATOM 2720 N N . LEU B 1 137 ? 17.281 -0.648 -12.227 1 80.44 137 LEU B N 1
ATOM 2721 C CA . LEU B 1 137 ? 17.5 -0.257 -10.836 1 80.44 137 LEU B CA 1
ATOM 2722 C C . LEU B 1 137 ? 18.078 1.15 -10.758 1 80.44 137 LEU B C 1
ATOM 2724 O O . LEU B 1 137 ? 18.141 1.741 -9.672 1 80.44 137 LEU B O 1
ATOM 2728 N N . VAL B 1 138 ? 18.391 1.753 -11.914 1 82.94 138 VAL B N 1
ATOM 2729 C CA . VAL B 1 138 ? 19.031 3.061 -11.938 1 82.94 138 VAL B CA 1
ATOM 2730 C C . VAL B 1 138 ? 18.109 4.109 -11.328 1 82.94 138 VAL B C 1
ATOM 2732 O O . VAL B 1 138 ? 18.5 4.855 -10.43 1 82.94 138 VAL B O 1
ATOM 2735 N N . PRO B 1 139 ? 16.859 4.129 -11.82 1 87.31 139 PRO B N 1
ATOM 2736 C CA . PRO B 1 139 ? 15.961 5.109 -11.195 1 87.31 139 PRO B CA 1
ATOM 2737 C C . PRO B 1 139 ? 15.805 4.898 -9.695 1 87.31 139 PRO B C 1
ATOM 2739 O O . PRO B 1 139 ? 15.703 5.871 -8.938 1 87.31 139 PRO B O 1
ATOM 2742 N N . HIS B 1 140 ? 15.766 3.686 -9.25 1 90.75 140 HIS B N 1
ATOM 2743 C CA . HIS B 1 140 ? 15.664 3.383 -7.828 1 90.75 140 HIS B CA 1
ATOM 2744 C C . HIS B 1 140 ? 16.875 3.914 -7.066 1 90.75 140 HIS B C 1
ATOM 2746 O O . HIS B 1 140 ? 16.719 4.559 -6.027 1 90.75 140 HIS B O 1
ATOM 2752 N N . MET B 1 141 ? 18.047 3.748 -7.641 1 90.88 141 MET B N 1
ATOM 2753 C CA . MET B 1 141 ? 19.281 4.184 -6.992 1 90.88 141 MET B CA 1
ATOM 2754 C C . MET B 1 141 ? 19.359 5.707 -6.945 1 90.88 141 MET B C 1
ATOM 2756 O O . MET B 1 141 ? 19.828 6.277 -5.961 1 90.88 141 MET B O 1
ATOM 2760 N N . LEU B 1 142 ? 18.906 6.309 -7.973 1 93.56 142 LEU B N 1
ATOM 2761 C CA . LEU B 1 142 ? 18.922 7.766 -8.016 1 93.56 142 LEU B CA 1
ATOM 2762 C C . LEU B 1 142 ? 17.984 8.352 -6.961 1 93.56 142 LEU B C 1
ATOM 2764 O O . LEU B 1 142 ? 18.344 9.312 -6.273 1 93.56 142 LEU B O 1
ATOM 2768 N N . LEU B 1 143 ? 16.844 7.77 -6.848 1 95.69 143 LEU B N 1
ATOM 2769 C CA . LEU B 1 143 ? 15.891 8.25 -5.848 1 95.69 143 LEU B CA 1
ATOM 2770 C C . LEU B 1 143 ? 16.422 8.008 -4.438 1 95.69 143 LEU B C 1
ATOM 2772 O O . LEU B 1 143 ? 16.266 8.867 -3.562 1 95.69 143 LEU B O 1
ATOM 2776 N N . LEU B 1 144 ? 17.031 6.875 -4.285 1 95.69 144 LEU B N 1
ATOM 2777 C CA . LEU B 1 144 ? 17.609 6.574 -2.979 1 95.69 144 LEU B CA 1
ATOM 2778 C C . LEU B 1 144 ? 18.734 7.543 -2.648 1 95.69 144 LEU B C 1
ATOM 2780 O O . LEU B 1 144 ? 18.828 8.039 -1.523 1 95.69 144 LEU B O 1
ATOM 2784 N N . ALA B 1 145 ? 19.594 7.82 -3.594 1 95.62 145 ALA B N 1
ATOM 2785 C CA . ALA B 1 145 ? 20.688 8.766 -3.4 1 95.62 145 ALA B CA 1
ATOM 2786 C C . ALA B 1 145 ? 20.156 10.156 -3.061 1 95.62 145 ALA B C 1
ATOM 2788 O O . ALA B 1 145 ? 20.703 10.828 -2.182 1 95.62 145 ALA B O 1
ATOM 2789 N N . THR B 1 146 ? 19.141 10.57 -3.785 1 96.31 146 THR B N 1
ATOM 2790 C CA . THR B 1 146 ? 18.531 11.867 -3.527 1 96.31 146 THR B CA 1
ATOM 2791 C C . THR B 1 146 ? 17.938 11.922 -2.119 1 96.31 146 THR B C 1
ATOM 2793 O O . THR B 1 146 ? 18.094 12.922 -1.414 1 96.31 146 THR B O 1
ATOM 2796 N N . LEU B 1 147 ? 17.297 10.859 -1.733 1 96.69 147 LEU B N 1
ATOM 2797 C CA . LEU B 1 147 ? 16.734 10.758 -0.388 1 96.69 147 LEU B CA 1
ATOM 2798 C C . LEU B 1 147 ? 17.828 10.891 0.665 1 96.69 147 LEU B C 1
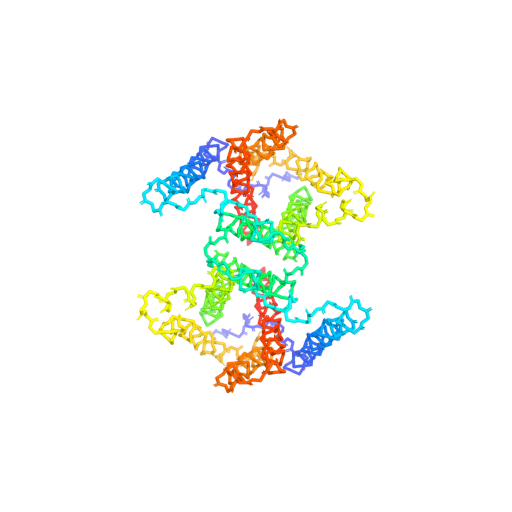ATOM 2800 O O . LEU B 1 147 ? 17.703 11.68 1.599 1 96.69 147 LEU B O 1
ATOM 2804 N N . CYS B 1 148 ? 18.938 10.18 0.503 1 95.69 148 CYS B N 1
ATOM 2805 C CA . CYS B 1 148 ? 20.047 10.219 1.457 1 95.69 148 CYS B CA 1
ATOM 2806 C C . CYS B 1 148 ? 20.703 11.586 1.471 1 95.69 148 CYS B C 1
ATOM 2808 O O . CYS B 1 148 ? 21.109 12.078 2.529 1 95.69 148 CYS B O 1
ATOM 2810 N N . TYR B 1 149 ? 20.812 12.18 0.319 1 95.31 149 TYR B N 1
ATOM 2811 C CA . TYR B 1 149 ? 21.438 13.484 0.194 1 95.31 149 TYR B CA 1
ATOM 2812 C C . TYR B 1 149 ? 20.672 14.531 0.996 1 95.31 149 TYR B C 1
ATOM 2814 O O . TYR B 1 149 ? 21.266 15.242 1.819 1 95.31 149 TYR B O 1
ATOM 2822 N N . HIS B 1 150 ? 19.438 14.633 0.812 1 94.69 150 HIS B N 1
ATOM 2823 C CA . HIS B 1 150 ? 18.641 15.641 1.497 1 94.69 150 HIS B CA 1
ATOM 2824 C C . HIS B 1 150 ? 18.453 15.289 2.971 1 94.69 150 HIS B C 1
ATOM 2826 O O . HIS B 1 150 ? 18.406 16.172 3.822 1 94.69 150 HIS B O 1
ATOM 2832 N N . ALA B 1 151 ? 18.344 14.016 3.242 1 93.38 151 ALA B N 1
ATOM 2833 C CA . ALA B 1 151 ? 18.203 13.586 4.633 1 93.38 151 ALA B CA 1
ATOM 2834 C C . ALA B 1 151 ? 19.453 13.914 5.438 1 93.38 151 ALA B C 1
ATOM 2836 O O . ALA B 1 151 ? 19.375 14.172 6.641 1 93.38 151 ALA B O 1
ATOM 2837 N N . TRP B 1 152 ? 20.578 13.945 4.766 1 92.12 152 TRP B N 1
ATOM 2838 C CA . TRP B 1 152 ? 21.844 14.25 5.418 1 92.12 152 TRP B CA 1
ATOM 2839 C C . TRP B 1 152 ? 21.844 15.672 5.973 1 92.12 152 TRP B C 1
ATOM 2841 O O . TRP B 1 152 ? 22.391 15.922 7.055 1 92.12 152 TRP B O 1
ATOM 2851 N N . PHE B 1 153 ? 21.203 16.578 5.34 1 91.19 153 PHE B N 1
ATOM 2852 C CA . PHE B 1 153 ? 21.203 17.984 5.742 1 91.19 153 PHE B CA 1
ATOM 2853 C C . PHE B 1 153 ? 20.297 18.203 6.945 1 91.19 153 PHE B C 1
ATOM 2855 O O . PHE B 1 153 ? 20.484 19.141 7.711 1 91.19 153 PHE B O 1
ATOM 2862 N N . ILE B 1 154 ? 19.344 17.312 7.105 1 89.56 154 ILE B N 1
ATOM 2863 C CA . ILE B 1 154 ? 18.422 17.469 8.227 1 89.56 154 ILE B CA 1
ATOM 2864 C C . ILE B 1 154 ? 18.578 16.312 9.203 1 89.56 154 ILE B C 1
ATOM 2866 O O . ILE B 1 154 ? 17.656 15.977 9.938 1 89.56 154 ILE B O 1
ATOM 2870 N N . ARG B 1 155 ? 19.75 15.727 9.203 1 88.75 155 ARG B N 1
ATOM 2871 C CA . ARG B 1 155 ? 20.031 14.523 9.977 1 88.75 155 ARG B CA 1
ATOM 2872 C C . ARG B 1 155 ? 19.766 14.75 11.461 1 88.75 155 ARG B C 1
ATOM 2874 O O . ARG B 1 155 ? 19.406 13.82 12.188 1 88.75 155 ARG B O 1
ATOM 2881 N N . ARG B 1 156 ? 19.766 15.914 11.914 1 85.31 156 ARG B N 1
ATOM 2882 C CA . ARG B 1 156 ? 19.594 16.219 13.328 1 85.31 156 ARG B CA 1
ATOM 2883 C C . ARG B 1 156 ? 18.125 16.312 13.695 1 85.31 156 ARG B C 1
ATOM 2885 O O . ARG B 1 156 ? 17.766 16.234 14.875 1 85.31 156 ARG B O 1
ATOM 2892 N N . ASN B 1 157 ? 17.234 16.406 12.711 1 84.56 157 ASN B N 1
ATOM 2893 C CA . ASN B 1 157 ? 15.812 16.625 12.977 1 84.56 157 ASN B CA 1
ATOM 2894 C C . ASN B 1 157 ? 14.992 15.383 12.625 1 84.56 157 ASN B C 1
ATOM 2896 O O . ASN B 1 157 ? 13.766 15.391 12.742 1 84.56 157 ASN B O 1
ATOM 2900 N N . ILE B 1 158 ? 15.695 14.375 12.117 1 87.19 158 ILE B N 1
ATOM 2901 C CA . ILE B 1 158 ? 14.984 13.156 11.734 1 87.19 158 ILE B CA 1
ATOM 2902 C C . ILE B 1 158 ? 15.664 11.945 12.359 1 87.19 158 ILE B C 1
ATOM 2904 O O . ILE B 1 158 ? 16.734 12.07 12.977 1 87.19 158 ILE B O 1
ATOM 2908 N N . GLN B 1 159 ? 15.039 10.859 12.359 1 89.88 159 GLN B N 1
ATOM 2909 C CA . GLN B 1 159 ? 15.617 9.609 12.844 1 89.88 159 GLN B CA 1
ATOM 2910 C C . GLN B 1 159 ? 16.562 9.008 11.812 1 89.88 159 GLN B C 1
ATOM 2912 O O . GLN B 1 159 ? 16.266 7.977 11.211 1 89.88 159 GLN B O 1
ATOM 2917 N N . TRP B 1 160 ? 17.75 9.516 11.75 1 88.81 160 TRP B N 1
ATOM 2918 C CA . TRP B 1 160 ? 18.719 9.203 10.703 1 88.81 160 TRP B CA 1
ATOM 2919 C C . TRP B 1 160 ? 19.25 7.781 10.859 1 88.81 160 TRP B C 1
ATOM 2921 O O . TRP B 1 160 ? 19.594 7.129 9.875 1 88.81 160 TRP B O 1
ATOM 2931 N N . VAL B 1 161 ? 19.219 7.258 12.062 1 91.25 161 VAL B N 1
ATOM 2932 C CA . VAL B 1 161 ? 19.703 5.906 12.328 1 91.25 161 VAL B CA 1
ATOM 2933 C C . VAL B 1 161 ? 18.844 4.887 11.594 1 91.25 161 VAL B C 1
ATOM 2935 O O . VAL B 1 161 ? 19.359 3.9 11.062 1 91.25 161 VAL B O 1
ATOM 2938 N N . LEU B 1 162 ? 17.594 5.199 11.547 1 95.06 162 LEU B N 1
ATOM 2939 C CA . LEU B 1 162 ? 16.672 4.297 10.859 1 95.06 162 LEU B CA 1
ATOM 2940 C C . LEU B 1 162 ? 16.953 4.289 9.359 1 95.06 162 LEU B C 1
ATOM 2942 O O . LEU B 1 162 ? 16.938 3.232 8.727 1 95.06 162 LEU B O 1
ATOM 2946 N N . LEU B 1 163 ? 17.203 5.484 8.844 1 95.75 163 LEU B N 1
ATOM 2947 C CA . LEU B 1 163 ? 17.516 5.57 7.414 1 95.75 163 LEU B CA 1
ATOM 2948 C C . LEU B 1 163 ? 18.828 4.871 7.094 1 95.75 163 LEU B C 1
ATOM 2950 O O . LEU B 1 163 ? 18.906 4.117 6.117 1 95.75 163 LEU B O 1
ATOM 2954 N N . ALA B 1 164 ? 19.812 5.07 7.863 1 94.75 164 ALA B N 1
ATOM 2955 C CA . ALA B 1 164 ? 21.109 4.438 7.668 1 94.75 164 ALA B CA 1
ATOM 2956 C C . ALA B 1 164 ? 21 2.916 7.758 1 94.75 164 ALA B C 1
ATOM 2958 O O . ALA B 1 164 ? 21.609 2.195 6.961 1 94.75 164 ALA B O 1
ATOM 2959 N N . ALA B 1 165 ? 20.234 2.467 8.742 1 95.5 165 ALA B N 1
ATOM 2960 C CA . ALA B 1 165 ? 20.031 1.03 8.898 1 95.5 165 ALA B CA 1
ATOM 2961 C C . ALA B 1 165 ? 19.281 0.455 7.699 1 95.5 165 ALA B C 1
ATOM 2963 O O . ALA B 1 165 ? 19.562 -0.665 7.262 1 95.5 165 ALA B O 1
ATOM 2964 N N . ALA B 1 166 ? 18.344 1.221 7.18 1 96.75 166 ALA B N 1
ATOM 2965 C CA . ALA B 1 166 ? 17.594 0.791 5.996 1 96.75 166 ALA B CA 1
ATOM 2966 C C . ALA B 1 166 ? 18.531 0.643 4.793 1 96.75 166 ALA B C 1
ATOM 2968 O O . ALA B 1 166 ? 18.5 -0.378 4.102 1 96.75 166 ALA B O 1
ATOM 2969 N N . VAL B 1 167 ? 19.359 1.614 4.57 1 96.12 167 VAL B N 1
ATOM 2970 C CA . VAL B 1 167 ? 20.266 1.604 3.434 1 96.12 167 VAL B CA 1
ATOM 2971 C C . VAL B 1 167 ? 21.281 0.468 3.594 1 96.12 167 VAL B C 1
ATOM 2973 O O . VAL B 1 167 ? 21.562 -0.252 2.637 1 96.12 167 VAL B O 1
ATOM 2976 N N . ALA B 1 168 ? 21.766 0.311 4.777 1 95.75 168 ALA B N 1
ATOM 2977 C CA . ALA B 1 168 ? 22.719 -0.757 5.047 1 95.75 168 ALA B CA 1
ATOM 2978 C C . ALA B 1 168 ? 22.094 -2.129 4.805 1 95.75 168 ALA B C 1
ATOM 2980 O O . ALA B 1 168 ? 22.703 -2.998 4.188 1 95.75 168 ALA B O 1
ATOM 2981 N N . SER B 1 169 ? 20.922 -2.318 5.328 1 96.62 169 SER B N 1
ATOM 2982 C CA . SER B 1 169 ? 20.25 -3.6 5.168 1 96.62 169 SER B CA 1
ATOM 2983 C C . SER B 1 169 ? 19.922 -3.877 3.701 1 96.62 169 SER B C 1
ATOM 2985 O O . SER B 1 169 ? 20.156 -4.984 3.211 1 96.62 169 SER B O 1
ATOM 2987 N N . LEU B 1 170 ? 19.406 -2.867 3.014 1 94.75 170 LEU B N 1
ATOM 2988 C CA . LEU B 1 170 ? 19.109 -3.035 1.596 1 94.75 170 LEU B CA 1
ATOM 2989 C C . LEU B 1 170 ? 20.391 -3.266 0.793 1 94.75 170 LEU B C 1
ATOM 2991 O O . LEU B 1 170 ? 20.391 -4.039 -0.166 1 94.75 170 LEU B O 1
ATOM 2995 N N . GLY B 1 171 ? 21.438 -2.557 1.126 1 92 171 GLY B N 1
ATOM 2996 C CA . GLY B 1 171 ? 22.734 -2.789 0.5 1 92 171 GLY B CA 1
ATOM 2997 C C . GLY B 1 171 ? 23.25 -4.199 0.702 1 92 171 GLY B C 1
ATOM 2998 O O . GLY B 1 171 ? 23.75 -4.82 -0.235 1 92 171 GLY B O 1
ATOM 2999 N N . CYS B 1 172 ? 23.125 -4.656 1.925 1 92.06 172 CYS B N 1
ATOM 3000 C CA . CYS B 1 172 ? 23.531 -6.023 2.223 1 92.06 172 CYS B CA 1
ATOM 3001 C C . CYS B 1 172 ? 22.719 -7.023 1.407 1 92.06 172 CYS B C 1
ATOM 3003 O O . CYS B 1 172 ? 23.266 -8.008 0.901 1 92.06 172 CYS B O 1
ATOM 3005 N N . SER B 1 173 ? 21.438 -6.816 1.298 1 91.19 173 SER B N 1
ATOM 3006 C CA . SER B 1 173 ? 20.594 -7.68 0.479 1 91.19 173 SER B CA 1
ATOM 3007 C C . SER B 1 173 ? 21.078 -7.707 -0.969 1 91.19 173 SER B C 1
ATOM 3009 O O . SER B 1 173 ? 21.125 -8.773 -1.593 1 91.19 173 SER B O 1
ATOM 3011 N N . PHE B 1 174 ? 21.406 -6.602 -1.479 1 85.06 174 PHE B N 1
ATOM 3012 C CA . PHE B 1 174 ? 21.875 -6.488 -2.855 1 85.06 174 PHE B CA 1
ATOM 3013 C C . PHE B 1 174 ? 23.203 -7.223 -3.037 1 85.06 174 PHE B C 1
ATOM 3015 O O . PHE B 1 174 ? 23.406 -7.898 -4.047 1 85.06 174 PHE B O 1
ATOM 3022 N N . LEU B 1 175 ? 24.109 -7.094 -2.1 1 85.88 175 LEU B N 1
ATOM 3023 C CA . LEU B 1 175 ? 25.406 -7.75 -2.15 1 85.88 175 LEU B CA 1
ATOM 3024 C C . LEU B 1 175 ? 25.25 -9.266 -2.098 1 85.88 175 LEU B C 1
ATOM 3026 O O . LEU B 1 175 ? 25.922 -9.992 -2.834 1 85.88 175 LEU B O 1
ATOM 3030 N N . VAL B 1 176 ? 24.375 -9.688 -1.212 1 86.31 176 VAL B N 1
ATOM 3031 C CA . VAL B 1 176 ? 24.141 -11.117 -1.089 1 86.31 176 VAL B CA 1
ATOM 3032 C C . VAL B 1 176 ? 23.516 -11.656 -2.379 1 86.31 176 VAL B C 1
ATOM 3034 O O . VAL B 1 176 ? 23.859 -12.75 -2.83 1 86.31 176 VAL B O 1
ATOM 3037 N N . ASP B 1 177 ? 22.609 -10.914 -2.914 1 81 177 ASP B N 1
ATOM 3038 C CA . ASP B 1 177 ? 21.969 -11.305 -4.164 1 81 177 ASP B CA 1
ATOM 3039 C C . ASP B 1 177 ? 22.984 -11.461 -5.285 1 81 177 ASP B C 1
ATOM 3041 O O . ASP B 1 177 ? 22.875 -12.352 -6.121 1 81 177 ASP B O 1
ATOM 3045 N N . ALA B 1 178 ? 24 -10.664 -5.324 1 76.94 178 ALA B N 1
ATOM 3046 C CA . ALA B 1 178 ? 25.031 -10.672 -6.367 1 76.94 178 ALA B CA 1
ATOM 3047 C C . ALA B 1 178 ? 25.922 -11.906 -6.238 1 76.94 178 ALA B C 1
ATOM 3049 O O . ALA B 1 178 ? 26.469 -12.391 -7.234 1 76.94 178 ALA B O 1
ATOM 3050 N N . VAL B 1 179 ? 25.953 -12.328 -4.992 1 72.06 179 VAL B N 1
ATOM 3051 C CA . VAL B 1 179 ? 26.844 -13.453 -4.758 1 72.06 179 VAL B CA 1
ATOM 3052 C C . VAL B 1 179 ? 26.047 -14.758 -4.75 1 72.06 179 VAL B C 1
ATOM 3054 O O . VAL B 1 179 ? 26.609 -15.836 -4.973 1 72.06 179 VAL B O 1
ATOM 3057 N N . SER B 1 180 ? 24.703 -14.734 -4.395 1 63.44 180 SER B N 1
ATOM 3058 C CA . SER B 1 180 ? 23.859 -15.867 -4.035 1 63.44 180 SER B CA 1
ATOM 3059 C C . SER B 1 180 ? 23.531 -16.719 -5.254 1 63.44 180 SER B C 1
ATOM 3061 O O . SER B 1 180 ? 22.953 -17.797 -5.121 1 63.44 180 SER B O 1
ATOM 3063 N N . GLU B 1 181 ? 23.641 -16.438 -6.562 1 60.88 181 GLU B N 1
ATOM 3064 C CA . GLU B 1 181 ? 23.203 -17.312 -7.652 1 60.88 181 GLU B CA 1
ATOM 3065 C C . GLU B 1 181 ? 23.484 -18.781 -7.34 1 60.88 181 GLU B C 1
ATOM 3067 O O . GLU B 1 181 ? 22.828 -19.672 -7.871 1 60.88 181 GLU B O 1
ATOM 3072 N N . ASN B 1 182 ? 24.172 -19 -6.297 1 54.75 182 ASN B N 1
ATOM 3073 C CA . ASN B 1 182 ? 24.641 -20.375 -6.262 1 54.75 182 ASN B CA 1
ATOM 3074 C C . ASN B 1 182 ? 24.219 -21.078 -4.965 1 54.75 182 ASN B C 1
ATOM 3076 O O . ASN B 1 182 ? 24.438 -22.266 -4.805 1 54.75 182 ASN B O 1
ATOM 3080 N N . PHE B 1 183 ? 23.547 -20.438 -3.975 1 61.62 183 PHE B N 1
ATOM 3081 C CA . PHE B 1 183 ? 23.312 -21.125 -2.713 1 61.62 183 PHE B CA 1
ATOM 3082 C C . PHE B 1 183 ? 21.953 -20.766 -2.145 1 61.62 183 PHE B C 1
ATOM 3084 O O . PHE B 1 183 ? 21.656 -19.594 -1.915 1 61.62 183 PHE B O 1
ATOM 3091 N N . ALA B 1 184 ? 21 -21.766 -2.092 1 62.56 184 ALA B N 1
ATOM 3092 C CA . ALA B 1 184 ? 19.641 -21.656 -1.575 1 62.56 184 ALA B CA 1
ATOM 3093 C C . ALA B 1 184 ? 19.625 -20.891 -0.253 1 62.56 184 ALA B C 1
ATOM 3095 O O . ALA B 1 184 ? 18.766 -20.031 -0.039 1 62.56 184 ALA B O 1
ATOM 3096 N N . GLY B 1 185 ? 20.531 -21.203 0.582 1 70.56 185 GLY B N 1
ATOM 3097 C CA . GLY B 1 185 ? 20.609 -20.562 1.885 1 70.56 185 GLY B CA 1
ATOM 3098 C C . GLY B 1 185 ? 20.844 -19.062 1.801 1 70.56 185 GLY B C 1
ATOM 3099 O O . GLY B 1 185 ? 20.406 -18.312 2.676 1 70.56 185 GLY B O 1
ATOM 3100 N N . LEU B 1 186 ? 21.281 -18.781 0.659 1 80.25 186 LEU B N 1
ATOM 3101 C CA . LEU B 1 186 ? 21.625 -17.359 0.514 1 80.25 186 LEU B CA 1
ATOM 3102 C C . LEU B 1 186 ? 20.406 -16.547 0.084 1 80.25 186 LEU B C 1
ATOM 3104 O O . LEU B 1 186 ? 20.359 -15.336 0.325 1 80.25 186 LEU B O 1
ATOM 3108 N N . VAL B 1 187 ? 19.422 -17.281 -0.377 1 79.81 187 VAL B N 1
ATOM 3109 C CA . VAL B 1 187 ? 18.188 -16.578 -0.764 1 79.81 187 VAL B CA 1
ATOM 3110 C C . VAL B 1 187 ? 17.438 -16.125 0.485 1 79.81 187 VAL B C 1
ATOM 3112 O O . VAL B 1 187 ? 16.891 -15.023 0.517 1 79.81 187 VAL B O 1
ATOM 3115 N N . PHE B 1 188 ? 17.547 -16.969 1.46 1 84.69 188 PHE B N 1
ATOM 3116 C CA . PHE B 1 188 ? 16.891 -16.625 2.711 1 84.69 188 PHE B CA 1
ATOM 3117 C C . PHE B 1 188 ? 17.547 -15.43 3.375 1 84.69 188 PHE B C 1
ATOM 3119 O O . PHE B 1 188 ? 16.875 -14.547 3.898 1 84.69 188 PHE B O 1
ATOM 3126 N N . VAL B 1 189 ? 18.797 -15.414 3.33 1 86.75 189 VAL B N 1
ATOM 3127 C CA . VAL B 1 189 ? 19.562 -14.32 3.928 1 86.75 189 VAL B CA 1
ATOM 3128 C C . VAL B 1 189 ? 19.297 -13.031 3.156 1 86.75 189 VAL B C 1
ATOM 3130 O O . VAL B 1 189 ? 19.078 -11.969 3.754 1 86.75 189 VAL B O 1
ATOM 3133 N N . GLU B 1 190 ? 19.281 -13.086 1.905 1 89.06 190 GLU B N 1
ATOM 3134 C CA . GLU B 1 190 ? 19 -11.945 1.044 1 89.06 190 GLU B CA 1
ATOM 3135 C C . GLU B 1 190 ? 17.625 -11.359 1.329 1 89.06 190 GLU B C 1
ATOM 3137 O O . GLU B 1 190 ? 17.469 -10.148 1.495 1 89.06 190 GLU B O 1
ATOM 3142 N N . GLU B 1 191 ? 16.688 -12.211 1.424 1 88.5 191 GLU B N 1
ATOM 3143 C CA . GLU B 1 191 ? 15.32 -11.773 1.671 1 88.5 191 GLU B CA 1
ATOM 3144 C C . GLU B 1 191 ? 15.156 -11.25 3.094 1 88.5 191 GLU B C 1
ATOM 3146 O O . GLU B 1 191 ? 14.359 -10.344 3.336 1 88.5 191 GLU B O 1
ATOM 3151 N N . GLY B 1 192 ? 15.914 -11.852 3.961 1 91 192 GLY B N 1
ATOM 3152 C CA . GLY B 1 192 ? 15.906 -11.352 5.328 1 91 192 GLY B CA 1
ATOM 3153 C C . GLY B 1 192 ? 16.391 -9.922 5.441 1 91 192 GLY B C 1
ATOM 3154 O O . GLY B 1 192 ? 15.758 -9.094 6.094 1 91 192 GLY B O 1
ATOM 3155 N N . PHE B 1 193 ? 17.469 -9.68 4.77 1 93.06 193 PHE B N 1
ATOM 3156 C CA . PHE B 1 193 ? 18 -8.328 4.758 1 93.06 193 PHE B CA 1
ATOM 3157 C C . PHE B 1 193 ? 17.062 -7.375 4.023 1 93.06 193 PHE B C 1
ATOM 3159 O O . PHE B 1 193 ? 16.922 -6.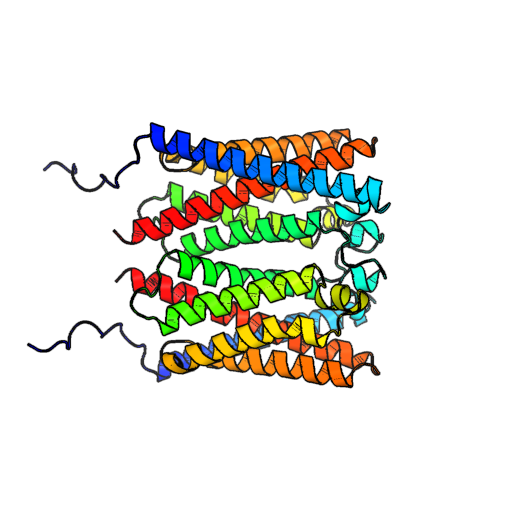215 4.406 1 93.06 193 PHE B O 1
ATOM 3166 N N . LYS B 1 194 ? 16.5 -7.84 3.021 1 93.56 194 LYS B N 1
ATOM 3167 C CA . LYS B 1 194 ? 15.578 -7.027 2.234 1 93.56 194 LYS B CA 1
ATOM 3168 C C . LYS B 1 194 ? 14.391 -6.566 3.076 1 93.56 194 LYS B C 1
ATOM 3170 O O . LYS B 1 194 ? 14.086 -5.375 3.129 1 93.56 194 LYS B O 1
ATOM 3175 N N . ILE B 1 195 ? 13.719 -7.52 3.736 1 95.38 195 ILE B N 1
ATOM 3176 C CA . ILE B 1 195 ? 12.547 -7.176 4.539 1 95.38 195 ILE B CA 1
ATOM 3177 C C . ILE B 1 195 ? 12.961 -6.277 5.699 1 95.38 195 ILE B C 1
ATOM 3179 O O . ILE B 1 195 ? 12.219 -5.371 6.09 1 95.38 195 ILE B O 1
ATOM 3183 N N . LEU B 1 196 ? 14.109 -6.547 6.258 1 96.19 196 LEU B N 1
ATOM 3184 C CA . LEU B 1 196 ? 14.625 -5.699 7.328 1 96.19 196 LEU B CA 1
ATOM 3185 C C . LEU B 1 196 ? 14.812 -4.266 6.844 1 96.19 196 LEU B C 1
ATOM 3187 O O . LEU B 1 196 ? 14.398 -3.32 7.523 1 96.19 196 LEU B O 1
ATOM 3191 N N . GLY B 1 197 ? 15.414 -4.113 5.742 1 97.31 197 GLY B N 1
ATOM 3192 C CA . GLY B 1 197 ? 15.594 -2.795 5.156 1 97.31 197 GLY B CA 1
ATOM 3193 C C . GLY B 1 197 ? 14.289 -2.09 4.863 1 97.31 197 GLY B C 1
ATOM 3194 O O . GLY B 1 197 ? 14.148 -0.892 5.121 1 97.31 197 GLY B O 1
ATOM 3195 N N . ILE B 1 198 ? 13.336 -2.803 4.344 1 97 198 ILE B N 1
ATOM 3196 C CA . ILE B 1 198 ? 12.016 -2.26 4.035 1 97 198 ILE B CA 1
ATOM 3197 C C . ILE B 1 198 ? 11.344 -1.781 5.32 1 97 198 ILE B C 1
ATOM 3199 O O . ILE B 1 198 ? 10.766 -0.693 5.355 1 97 198 ILE B O 1
ATOM 3203 N N . MET B 1 199 ? 11.438 -2.58 6.32 1 97.19 199 MET B N 1
ATOM 3204 C CA . MET B 1 199 ? 10.82 -2.223 7.594 1 97.19 199 MET B CA 1
ATOM 3205 C C . MET B 1 199 ? 11.438 -0.95 8.164 1 97.19 199 MET B C 1
ATOM 3207 O O . MET B 1 199 ? 10.727 -0.058 8.625 1 97.19 199 MET B O 1
ATOM 3211 N N . PHE B 1 200 ? 12.719 -0.868 8.141 1 97.06 200 PHE B N 1
ATOM 3212 C CA . PHE B 1 200 ? 13.406 0.33 8.609 1 97.06 200 PHE B CA 1
ATOM 3213 C C . PHE B 1 200 ? 12.945 1.558 7.828 1 97.06 200 PHE B C 1
ATOM 3215 O O . PHE B 1 200 ? 12.633 2.594 8.422 1 97.06 200 PHE B O 1
ATOM 3222 N N . LEU B 1 201 ? 12.906 1.407 6.539 1 97.25 201 LEU B N 1
ATOM 3223 C CA . LEU B 1 201 ? 12.547 2.539 5.688 1 97.25 201 LEU B CA 1
ATOM 3224 C C . LEU B 1 201 ? 11.102 2.955 5.918 1 97.25 201 LEU B C 1
ATOM 3226 O O . LEU B 1 201 ? 10.797 4.148 5.977 1 97.25 201 LEU B O 1
ATOM 3230 N N . ALA B 1 202 ? 10.258 1.978 6.012 1 97.06 202 ALA B N 1
ATOM 3231 C CA . ALA B 1 202 ? 8.844 2.26 6.234 1 97.06 202 ALA B CA 1
ATOM 3232 C C . ALA B 1 202 ? 8.633 3.016 7.543 1 97.06 202 ALA B C 1
ATOM 3234 O O . ALA B 1 202 ? 7.875 3.986 7.594 1 97.06 202 ALA B O 1
ATOM 3235 N N . VAL B 1 203 ? 9.266 2.602 8.57 1 95.31 203 VAL B N 1
ATOM 3236 C CA . VAL B 1 203 ? 9.148 3.258 9.867 1 95.31 203 VAL B CA 1
ATOM 3237 C C . VAL B 1 203 ? 9.75 4.656 9.797 1 95.31 203 VAL B C 1
ATOM 3239 O O . VAL B 1 203 ? 9.18 5.617 10.32 1 95.31 203 VAL B O 1
ATOM 3242 N N . PHE B 1 204 ? 10.898 4.766 9.188 1 96 204 PHE B N 1
ATOM 3243 C CA . PHE B 1 204 ? 11.555 6.059 9.031 1 96 204 PHE B CA 1
ATOM 3244 C C . PHE B 1 204 ? 10.633 7.051 8.336 1 96 204 PHE B C 1
ATOM 3246 O O . PHE B 1 204 ? 10.422 8.164 8.828 1 96 204 PHE B O 1
ATOM 3253 N N . LEU B 1 205 ? 10.07 6.637 7.176 1 96.62 205 LEU B N 1
ATOM 3254 C CA . LEU B 1 205 ? 9.227 7.527 6.387 1 96.62 205 LEU B CA 1
ATOM 3255 C C . LEU B 1 205 ? 7.934 7.852 7.129 1 96.62 205 LEU B C 1
ATOM 3257 O O . LEU B 1 205 ? 7.449 8.984 7.074 1 96.62 205 LEU B O 1
ATOM 3261 N N . SER B 1 206 ? 7.395 6.879 7.793 1 94.38 206 SER B N 1
ATOM 3262 C CA . SER B 1 206 ? 6.164 7.094 8.547 1 94.38 206 SER B CA 1
ATOM 3263 C C . SER B 1 206 ? 6.383 8.078 9.695 1 94.38 206 SER B C 1
ATOM 3265 O O . SER B 1 206 ? 5.574 8.984 9.906 1 94.38 206 SER B O 1
ATOM 3267 N N . LEU B 1 207 ? 7.449 7.938 10.422 1 92.69 207 LEU B N 1
ATOM 3268 C CA . LEU B 1 207 ? 7.746 8.828 11.539 1 92.69 207 LEU B CA 1
ATOM 3269 C C . LEU B 1 207 ? 8.055 10.234 11.047 1 92.69 207 LEU B C 1
ATOM 3271 O O . LEU B 1 207 ? 7.582 11.219 11.633 1 92.69 207 LEU B O 1
ATOM 3275 N N . THR B 1 208 ? 8.828 10.273 10.039 1 92.81 208 THR B N 1
ATOM 3276 C CA . THR B 1 208 ? 9.195 11.57 9.484 1 92.81 208 THR B CA 1
ATOM 3277 C C . THR B 1 208 ? 7.969 12.297 8.953 1 92.81 208 THR B C 1
ATOM 3279 O O . THR B 1 208 ? 7.816 13.508 9.156 1 92.81 208 THR B O 1
ATOM 3282 N N . SER B 1 209 ? 7.125 11.57 8.25 1 93.94 209 SER B N 1
ATOM 3283 C CA . SER B 1 209 ? 5.898 12.156 7.719 1 93.94 209 SER B CA 1
ATOM 3284 C C . SER B 1 209 ? 4.977 12.617 8.844 1 93.94 209 SER B C 1
ATOM 3286 O O . SER B 1 209 ? 4.402 13.703 8.773 1 93.94 209 SER B O 1
ATOM 3288 N N . HIS B 1 210 ? 4.867 11.828 9.805 1 90.38 210 HIS B N 1
ATOM 3289 C CA . HIS B 1 210 ? 4.023 12.18 10.945 1 90.38 210 HIS B CA 1
ATOM 3290 C C . HIS B 1 210 ? 4.543 13.43 11.648 1 90.38 210 HIS B C 1
ATOM 3292 O O . HIS B 1 210 ? 3.764 14.32 11.992 1 90.38 210 HIS B O 1
ATOM 3298 N N . ALA B 1 211 ? 5.812 13.484 11.883 1 88.81 211 ALA B N 1
ATOM 3299 C CA . ALA B 1 211 ? 6.43 14.648 12.523 1 88.81 211 ALA B CA 1
ATOM 3300 C C . ALA B 1 211 ? 6.246 15.898 11.672 1 88.81 211 ALA B C 1
ATOM 3302 O O . ALA B 1 211 ? 5.977 16.984 12.203 1 88.81 211 ALA B O 1
ATOM 3303 N N . ALA B 1 212 ? 6.383 15.766 10.422 1 89.12 212 ALA B N 1
ATOM 3304 C CA . ALA B 1 212 ? 6.227 16.891 9.508 1 89.12 212 ALA B CA 1
ATOM 3305 C C . ALA B 1 212 ? 4.797 17.422 9.539 1 89.12 212 ALA B C 1
ATOM 3307 O O . ALA B 1 212 ? 4.578 18.641 9.477 1 89.12 212 ALA B O 1
ATOM 3308 N N . LEU B 1 213 ? 3.844 16.562 9.672 1 88.25 213 LEU B N 1
ATOM 3309 C CA . LEU B 1 213 ? 2.436 16.938 9.68 1 88.25 213 LEU B CA 1
ATOM 3310 C C . LEU B 1 213 ? 2.055 17.578 11.016 1 88.25 213 LEU B C 1
ATOM 3312 O O . LEU B 1 213 ? 1.177 18.438 11.062 1 88.25 213 LEU B O 1
ATOM 3316 N N . LYS B 1 214 ? 2.713 17.172 12.031 1 82.94 214 LYS B N 1
ATOM 3317 C CA . LYS B 1 214 ? 2.432 17.734 13.352 1 82.94 214 LYS B CA 1
ATOM 3318 C C . LYS B 1 214 ? 3.039 19.125 13.5 1 82.94 214 LYS B C 1
ATOM 3320 O O . LYS B 1 214 ? 2.465 19.984 14.164 1 82.94 214 LYS B O 1
ATOM 3325 N N . THR B 1 215 ? 4.258 19.312 13.016 1 72.19 215 THR B N 1
ATOM 3326 C CA . THR B 1 215 ? 4.926 20.609 13.094 1 72.19 215 THR B CA 1
ATOM 3327 C C . THR B 1 215 ? 4.168 21.656 12.281 1 72.19 215 THR B C 1
ATOM 3329 O O . THR B 1 215 ? 4.195 22.844 12.609 1 72.19 215 THR B O 1
ATOM 3332 N N . LYS B 1 216 ? 3.615 21.312 11.242 1 59.88 216 LYS B N 1
ATOM 3333 C CA . LYS B 1 216 ? 2.816 22.25 10.461 1 59.88 216 LYS B CA 1
ATOM 3334 C C . LYS B 1 216 ? 1.7 22.859 11.305 1 59.88 216 LYS B C 1
ATOM 3336 O O . LYS B 1 216 ? 1.258 23.969 11.039 1 59.88 216 LYS B O 1
ATOM 3341 N N . ARG B 1 217 ? 1.27 22.266 12.352 1 55.06 217 ARG B N 1
ATOM 3342 C CA . ARG B 1 217 ? 0.19 22.703 13.234 1 55.06 217 ARG B CA 1
ATOM 3343 C C . ARG B 1 217 ? 0.644 23.859 14.125 1 55.06 217 ARG B C 1
ATOM 3345 O O . ARG B 1 217 ? -0.158 24.719 14.492 1 55.06 217 ARG B O 1
ATOM 3352 N N . ARG B 1 218 ? 1.931 23.953 14.539 1 45.94 218 ARG B N 1
ATOM 3353 C CA . ARG B 1 218 ? 2.289 24.984 15.516 1 45.94 218 ARG B CA 1
ATOM 3354 C C . ARG B 1 218 ? 2.713 26.266 14.812 1 45.94 218 ARG B C 1
ATOM 3356 O O . ARG B 1 218 ? 3.389 26.234 13.781 1 45.94 218 ARG B O 1
#

pLDDT: mean 82.0, std 17.09, range [23.88, 97.38]